Protein AF-0000000084849753 (afdb_homodimer)

Secondary structure (DSSP, 8-state):
--S--HHHHHHHHHHHHHHHHHHHHHHHHHHTTGGG-SSS-SSSTHHHHHHHHHHHHHHHHHHHHHHHHHHHHHHH-EEE-TTS-EEEPPGGGS-HHHHHHHHHHHHHHHHHHHHHHHHHHHHHHHHHHHHT--SS---GGGSHHHHHHHHHHHHHHHHHHHHHHHTTT-HHHHHHHHHHHHHHHHHHHHHHHHHHHHHHHHHHHHHHHTT--HHHHHHHHHHHHHHHHHHHHHHHHHHHHHHHHHHHHSTT--TTT-TTS-S-THHHHHHHHHHHHHHHHHHHHHHHHHHHHHS---HHHHTT-EEEEEPPGGG--------/--S--HHHHHHHHHHHHHHHHHHHHHHHHHHTTGGG-SSS-SS-THHHHHHHHHHHHHHHHHHHHHHHHHHHHHHH-EEE-TTS-EEEPPGGGS-HHHHHHHHHHHHHHHHHHHHHHHHHHHHHHHHHHHHT--SS---GGGSHHHHHHHHHHHHHHHHHHHHHHHTTT-HHHHHHHHHHHHHHHHHHHHHHHHHHHHHHHHHHHHHHHTT--HHHHHHHHHHHHHHHHHHHHHHHHHHHHHHHHHHHHSTT--TTT-TTS-S-THHHHHHHHHHHHHHHHHHHHHHHHHHHHHS---HHHHTT-EEEEEPPGGG--------

Organism: Agaricus bisporus var. burnettii (strain JB137-S8 / ATCC MYA-4627 / FGSC 10392) (NCBI:txid597362)

Radius of gyration: 27.16 Å; Cα contacts (8 Å, |Δi|>4): 779; chains: 2; bounding box: 65×96×76 Å

Sequence (646 aa):
MRNESPSAYLLWAVLSCIFLVFLILHLWAYDRFNCLRWNAGRQPGTFKRVMTYCYLGTVPLLVVFSTATAAIKFSEGFVALPSGSIVPKPLALWGSQNLRLLLPLYFVLSVAWSLELVTHLEELTFWLFLLHQGPKKREWFHSWEFKTWCLGSIIAVLGMPLTTLATRNMLDMCQTYIFLVGSSAGTTTTLCFLYVLFRFPTFVKRVKAGGAEPDVVVRLSTFYQLNQIRVMFRFLFTVPLLIVAIDALQPPFSVVIHPLLPPGDYFARFALDFLLMVGGIGCFVSSAITLLVFFPRSFTHEAGYTARMHVPLNSRKVPSTTSMRNESPSAYLLWAVLSCIFLVFLILHLWAYDRFNCLRWNAGRQPGTFKRVMTYCYLGTVPLLVVFSTATAAIKFSEGFVALPSGSIVPKPLALWGSQNLRLLLPLYFVLSVAWSLELVTHLEELTFWLFLLHQGPKKREWFHSWEFKTWCLGSIIAVLGMPLTTLATRNMLDMCQTYIFLVGSSAGTTTTLCFLYVLFRFPTFVKRVKAGGAEPDVVVRLSTFYQLNQIRVMFRFLFTVPLLIVAIDALQPPFSVVIHPLLPPGDYFARFALDFLLMVGGIGCFVSSAITLLVFFPRSFTHEAGYTARMHVPLNSRKVPSTTS

Structure (mmCIF, N/CA/C/O backbone):
data_AF-0000000084849753-model_v1
#
loop_
_entity.id
_entity.type
_entity.pdbx_description
1 polymer 'Fungal pheromone STE3G-protein-coupled receptor'
#
loop_
_atom_site.group_PDB
_atom_site.id
_atom_site.type_symbol
_atom_site.label_atom_id
_atom_site.label_alt_id
_atom_site.label_comp_id
_atom_site.label_asym_id
_atom_site.label_entity_id
_atom_site.label_seq_id
_atom_site.pdbx_PDB_ins_code
_atom_site.Cartn_x
_atom_site.Cartn_y
_atom_site.Cartn_z
_atom_site.occupancy
_atom_site.B_iso_or_equiv
_atom_site.auth_seq_id
_atom_site.auth_comp_id
_atom_site.auth_asym_id
_atom_site.auth_atom_id
_atom_site.pdbx_PDB_model_num
ATOM 1 N N . MET A 1 1 ? 13.68 -15.898 -11.133 1 53.84 1 MET A N 1
ATOM 2 C CA . MET A 1 1 ? 12.516 -16.109 -11.984 1 53.84 1 MET A CA 1
ATOM 3 C C . MET A 1 1 ? 12.188 -17.594 -12.109 1 53.84 1 MET A C 1
ATOM 5 O O . MET A 1 1 ? 11.148 -17.969 -12.656 1 53.84 1 MET A O 1
ATOM 9 N N . ARG A 1 2 ? 12.977 -18.344 -11.375 1 62.75 2 ARG A N 1
ATOM 10 C CA . ARG A 1 2 ? 12.914 -19.797 -11.539 1 62.75 2 ARG A CA 1
ATOM 11 C C . ARG A 1 2 ? 11.625 -20.359 -10.945 1 62.75 2 ARG A C 1
ATOM 13 O O . ARG A 1 2 ? 10.867 -21.047 -11.633 1 62.75 2 ARG A O 1
ATOM 20 N N . ASN A 1 3 ? 11.391 -20.031 -9.719 1 70.25 3 ASN A N 1
ATOM 21 C CA . ASN A 1 3 ? 10.273 -20.703 -9.062 1 70.25 3 ASN A CA 1
ATOM 22 C C . ASN A 1 3 ? 9.266 -19.703 -8.516 1 70.25 3 ASN A C 1
ATOM 24 O O . ASN A 1 3 ? 8.367 -20.078 -7.762 1 70.25 3 ASN A O 1
ATOM 28 N N . GLU A 1 4 ? 9.5 -18.531 -9.109 1 83.75 4 GLU A N 1
ATOM 29 C CA . GLU A 1 4 ? 8.578 -17.516 -8.625 1 83.75 4 GLU A CA 1
ATOM 30 C C . GLU A 1 4 ? 7.246 -17.578 -9.359 1 83.75 4 GLU A C 1
ATOM 32 O O . GLU A 1 4 ? 7.207 -17.828 -10.57 1 83.75 4 GLU A O 1
ATOM 37 N N . SER A 1 5 ? 6.25 -17.359 -8.617 1 88.25 5 SER A N 1
ATOM 38 C CA . SER A 1 5 ? 4.914 -17.453 -9.195 1 88.25 5 SER A CA 1
ATOM 39 C C . SER A 1 5 ? 4.617 -16.234 -10.062 1 88.25 5 SER A C 1
ATOM 41 O O . SER A 1 5 ? 5.117 -15.133 -9.805 1 88.25 5 SER A O 1
ATOM 43 N N . PRO A 1 6 ? 3.811 -16.422 -11.125 1 91.19 6 PRO A N 1
ATOM 44 C CA . PRO A 1 6 ? 3.377 -15.281 -11.938 1 91.19 6 PRO A CA 1
ATOM 45 C C . PRO A 1 6 ? 2.627 -14.234 -11.125 1 91.19 6 PRO A C 1
ATOM 47 O O . PRO A 1 6 ? 2.762 -13.031 -11.391 1 91.19 6 PRO A O 1
ATOM 50 N N . SER A 1 7 ? 1.964 -14.641 -10.141 1 92.69 7 SER A N 1
ATOM 51 C CA . SER A 1 7 ? 1.146 -13.734 -9.344 1 92.69 7 SER A CA 1
ATOM 52 C C . SER A 1 7 ? 2.014 -12.781 -8.523 1 92.69 7 SER A C 1
ATOM 54 O O . SER A 1 7 ? 1.629 -11.633 -8.289 1 92.69 7 SER A O 1
ATOM 56 N N . ALA A 1 8 ? 3.115 -13.266 -8.109 1 93.12 8 ALA A N 1
ATOM 57 C CA . ALA A 1 8 ? 4.023 -12.391 -7.367 1 93.12 8 ALA A CA 1
ATOM 58 C C . ALA A 1 8 ? 4.5 -11.234 -8.234 1 93.12 8 ALA A C 1
ATOM 60 O O . ALA A 1 8 ? 4.539 -10.086 -7.785 1 93.12 8 ALA A O 1
ATOM 61 N N . TYR A 1 9 ? 4.758 -11.516 -9.438 1 94.69 9 TYR A N 1
ATOM 62 C CA . TYR A 1 9 ? 5.211 -10.461 -10.336 1 94.69 9 TYR A CA 1
ATOM 63 C C . TYR A 1 9 ? 4.047 -9.586 -10.773 1 94.69 9 TYR A C 1
ATOM 65 O O . TYR A 1 9 ? 4.23 -8.398 -11.07 1 94.69 9 TYR A O 1
ATOM 73 N N . LEU A 1 10 ? 2.936 -10.188 -10.836 1 96.06 10 LEU A N 1
ATOM 74 C CA . LEU A 1 10 ? 1.755 -9.375 -11.109 1 96.06 10 LEU A CA 1
ATOM 75 C C . LEU A 1 10 ? 1.567 -8.312 -10.031 1 96.06 10 LEU A C 1
ATOM 77 O O . LEU A 1 10 ? 1.219 -7.172 -10.328 1 96.06 10 LEU A O 1
ATOM 81 N N . LEU A 1 11 ? 1.809 -8.711 -8.82 1 97.31 11 LEU A N 1
ATOM 82 C CA . LEU A 1 11 ? 1.729 -7.73 -7.742 1 97.31 11 LEU A CA 1
ATOM 83 C C . LEU A 1 11 ? 2.711 -6.586 -7.973 1 97.31 11 LEU A C 1
ATOM 85 O O . LEU A 1 11 ? 2.35 -5.414 -7.832 1 97.31 11 LEU A O 1
ATOM 89 N N . TRP A 1 12 ? 3.904 -6.906 -8.312 1 97.56 12 TRP A N 1
ATOM 90 C CA . TRP A 1 12 ? 4.898 -5.875 -8.586 1 97.56 12 TRP A CA 1
ATOM 91 C C . TRP A 1 12 ? 4.441 -4.969 -9.727 1 97.56 12 TRP A C 1
ATOM 93 O O . TRP A 1 12 ? 4.656 -3.754 -9.68 1 97.56 12 TRP A O 1
ATOM 103 N N . ALA A 1 13 ? 3.838 -5.598 -10.688 1 97.75 13 ALA A N 1
ATOM 104 C CA . ALA A 1 13 ? 3.336 -4.828 -11.82 1 97.75 13 ALA A CA 1
ATOM 105 C C . ALA A 1 13 ? 2.236 -3.863 -11.391 1 97.75 13 ALA A C 1
ATOM 107 O O . ALA A 1 13 ? 2.266 -2.682 -11.734 1 97.75 13 ALA A O 1
ATOM 108 N N . VAL A 1 14 ? 1.341 -4.355 -10.602 1 97.38 14 VAL A N 1
ATOM 109 C CA . VAL A 1 14 ? 0.224 -3.537 -10.141 1 97.38 14 VAL A CA 1
ATOM 110 C C . VAL A 1 14 ? 0.744 -2.4 -9.258 1 97.38 14 VAL A C 1
ATOM 112 O O . VAL A 1 14 ? 0.371 -1.24 -9.453 1 97.38 14 VAL A O 1
ATOM 115 N N . LEU A 1 15 ? 1.589 -2.734 -8.383 1 97.81 15 LEU A N 1
ATOM 116 C CA . LEU A 1 15 ? 2.131 -1.738 -7.465 1 97.81 15 LEU A CA 1
ATOM 117 C C . LEU A 1 15 ? 2.936 -0.686 -8.219 1 97.81 15 LEU A C 1
ATOM 119 O O . LEU A 1 15 ? 2.85 0.506 -7.91 1 97.81 15 LEU A O 1
ATOM 123 N N . SER A 1 16 ? 3.695 -1.119 -9.164 1 97.94 16 SER A N 1
ATOM 124 C CA . SER A 1 16 ? 4.5 -0.165 -9.922 1 97.94 16 SER A CA 1
ATOM 125 C C . SER A 1 16 ? 3.617 0.778 -10.734 1 97.94 16 SER A C 1
ATOM 127 O O . SER A 1 16 ? 3.91 1.972 -10.844 1 97.94 16 SER A O 1
ATOM 129 N N . CYS A 1 17 ? 2.564 0.253 -11.242 1 96.81 17 CYS A N 1
ATOM 130 C CA . CYS A 1 17 ? 1.641 1.089 -12 1 96.81 17 CYS A CA 1
ATOM 131 C C . CYS A 1 17 ? 0.947 2.098 -11.094 1 96.81 17 CYS A C 1
ATOM 133 O O . CYS A 1 17 ? 0.846 3.277 -11.43 1 96.81 17 CYS A O 1
ATOM 135 N N . ILE A 1 18 ? 0.527 1.642 -9.992 1 95.81 18 ILE A N 1
ATOM 136 C CA . ILE A 1 18 ? -0.114 2.529 -9.023 1 95.81 18 ILE A CA 1
ATOM 137 C C . ILE A 1 18 ? 0.874 3.604 -8.578 1 95.81 18 ILE A C 1
ATOM 139 O O . ILE A 1 18 ? 0.516 4.781 -8.477 1 95.81 18 ILE A O 1
ATOM 143 N N . PHE A 1 19 ? 2.047 3.234 -8.352 1 96.69 19 PHE A N 1
ATOM 144 C CA . PHE A 1 19 ? 3.061 4.18 -7.891 1 96.69 19 PHE A CA 1
ATOM 145 C C . PHE A 1 19 ? 3.379 5.199 -8.977 1 96.69 19 PHE A C 1
ATOM 147 O O . PHE A 1 19 ? 3.613 6.375 -8.688 1 96.69 19 PHE A O 1
ATOM 154 N N . LEU A 1 20 ? 3.398 4.723 -10.18 1 96.94 20 LEU A N 1
ATOM 155 C CA . LEU A 1 20 ? 3.646 5.656 -11.273 1 96.94 20 LEU A CA 1
ATOM 156 C C . LEU A 1 20 ? 2.555 6.719 -11.344 1 96.94 20 LEU A C 1
ATOM 158 O O . LEU A 1 20 ? 2.846 7.91 -11.484 1 96.94 20 LEU A O 1
ATOM 162 N N . VAL A 1 21 ? 1.36 6.336 -11.203 1 94.5 21 VAL A N 1
ATOM 163 C CA . VAL A 1 21 ? 0.242 7.273 -11.195 1 94.5 21 VAL A CA 1
ATOM 164 C C . VAL A 1 21 ? 0.372 8.219 -10.008 1 94.5 21 VAL A C 1
ATOM 166 O O . VAL A 1 21 ? 0.186 9.43 -10.148 1 94.5 21 VAL A O 1
ATOM 169 N N . PHE A 1 22 ? 0.717 7.703 -8.93 1 93.69 22 PHE A N 1
ATOM 170 C CA . PHE A 1 22 ? 0.908 8.516 -7.73 1 93.69 22 PHE A CA 1
ATOM 171 C C . PHE A 1 22 ? 2.027 9.523 -7.934 1 93.69 22 PHE A C 1
ATOM 173 O O . PHE A 1 22 ? 1.886 10.695 -7.566 1 93.69 22 PHE A O 1
ATOM 180 N N . LEU A 1 23 ? 3.062 9.047 -8.484 1 94.5 23 LEU A N 1
ATOM 181 C CA . LEU A 1 23 ? 4.207 9.922 -8.734 1 94.5 23 LEU A CA 1
ATOM 182 C C . LEU A 1 23 ? 3.814 11.102 -9.617 1 94.5 23 LEU A C 1
ATOM 184 O O . LEU A 1 23 ? 4.102 12.25 -9.281 1 94.5 23 LEU A O 1
ATOM 188 N N . ILE A 1 24 ? 3.105 10.828 -10.609 1 93.25 24 ILE A N 1
ATOM 189 C CA . ILE A 1 24 ? 2.711 11.859 -11.562 1 93.25 24 ILE A CA 1
ATOM 190 C C . ILE A 1 24 ? 1.744 12.836 -10.891 1 93.25 24 ILE A C 1
ATOM 192 O O . ILE A 1 24 ? 1.921 14.055 -10.984 1 93.25 24 ILE A O 1
ATOM 196 N N . LEU A 1 25 ? 0.824 12.344 -10.141 1 90.75 25 LEU A N 1
ATOM 197 C CA . LEU A 1 25 ? -0.172 13.188 -9.492 1 90.75 25 LEU A CA 1
ATOM 198 C C . LEU A 1 25 ? 0.46 14.008 -8.375 1 90.75 25 LEU A C 1
ATOM 200 O O . LEU A 1 25 ? 0.111 15.18 -8.18 1 90.75 25 LEU A O 1
ATOM 204 N N . HIS A 1 26 ? 1.32 13.398 -7.711 1 91.06 26 HIS A N 1
ATOM 205 C CA . HIS A 1 26 ? 1.97 14.086 -6.602 1 91.06 26 HIS A CA 1
ATOM 206 C C . HIS A 1 26 ? 2.859 15.219 -7.102 1 91.06 26 HIS A C 1
ATOM 208 O O . HIS A 1 26 ? 2.861 16.312 -6.527 1 91.06 26 HIS A O 1
ATOM 214 N N . LEU A 1 27 ? 3.541 14.992 -8.133 1 89.5 27 LEU A N 1
ATOM 215 C CA . LEU A 1 27 ? 4.406 16.031 -8.695 1 89.5 27 LEU A CA 1
ATOM 216 C C . LEU A 1 27 ? 3.582 17.156 -9.312 1 89.5 27 LEU A C 1
ATOM 218 O O . LEU A 1 27 ? 3.961 18.328 -9.227 1 89.5 27 LEU A O 1
ATOM 222 N N . TRP A 1 28 ? 2.482 16.734 -9.883 1 88.81 28 TRP A N 1
ATOM 223 C CA . TRP A 1 28 ? 1.58 17.75 -10.43 1 88.81 28 TRP A CA 1
ATOM 224 C C . TRP A 1 28 ? 1.002 18.609 -9.32 1 88.81 28 TRP A C 1
ATOM 226 O O . TRP A 1 28 ? 0.965 19.844 -9.438 1 88.81 28 TRP A O 1
ATOM 236 N N . ALA A 1 29 ? 0.604 18.047 -8.258 1 85.38 29 ALA A N 1
ATOM 237 C CA . ALA A 1 29 ? 0.01 18.766 -7.129 1 85.38 29 ALA A CA 1
ATOM 238 C C . ALA A 1 29 ? 1.054 19.609 -6.402 1 85.38 29 ALA A C 1
ATOM 240 O O . ALA A 1 29 ? 0.733 20.672 -5.852 1 85.38 29 ALA A O 1
ATOM 241 N N . TYR A 1 30 ? 2.238 19.141 -6.414 1 84.75 30 TYR A N 1
ATOM 242 C CA . TYR A 1 30 ? 3.309 19.844 -5.711 1 84.75 30 TYR A CA 1
ATOM 243 C C . TYR A 1 30 ? 3.648 21.156 -6.402 1 84.75 30 TYR A C 1
ATOM 245 O O . TYR A 1 30 ? 3.619 22.219 -5.777 1 84.75 30 TYR A O 1
ATOM 253 N N . ASP A 1 31 ? 4.012 21.219 -7.605 1 83.81 31 ASP A N 1
ATOM 254 C CA . ASP A 1 31 ? 4.379 22.469 -8.281 1 83.81 31 ASP A CA 1
ATOM 255 C C . ASP A 1 31 ? 4.098 22.375 -9.781 1 83.81 31 ASP A C 1
ATOM 257 O O . ASP A 1 31 ? 4.797 23 -10.586 1 83.81 31 ASP A O 1
ATOM 261 N N . ARG A 1 32 ? 3.156 21.469 -10.234 1 85.38 32 ARG A N 1
ATOM 262 C CA . ARG A 1 32 ? 2.773 21.328 -11.641 1 85.38 32 ARG A CA 1
ATOM 263 C C . ARG A 1 32 ? 3.984 21 -12.508 1 85.38 32 ARG A C 1
ATOM 265 O O . ARG A 1 32 ? 4.168 21.609 -13.57 1 85.38 32 ARG A O 1
ATOM 272 N N . PHE A 1 33 ? 4.914 20.297 -12.062 1 84.38 33 PHE A N 1
ATOM 273 C CA . PHE A 1 33 ? 6.074 19.75 -12.75 1 84.38 33 PHE A CA 1
ATOM 274 C C . PHE A 1 33 ? 7.148 20.812 -12.945 1 84.38 33 PHE A C 1
ATOM 276 O O . PHE A 1 33 ? 8.016 20.672 -13.805 1 84.38 33 PHE A O 1
ATOM 283 N N . ASN A 1 34 ? 7.082 21.859 -12.188 1 80.12 34 ASN A N 1
ATOM 284 C CA . ASN A 1 34 ? 8.125 22.891 -12.273 1 80.12 34 ASN A CA 1
ATOM 285 C C . ASN A 1 34 ? 9.461 22.375 -11.742 1 80.12 34 ASN A C 1
ATOM 287 O O . ASN A 1 34 ? 10.516 22.891 -12.094 1 80.12 34 ASN A O 1
ATOM 291 N N . CYS A 1 35 ? 9.391 21.391 -10.992 1 76.12 35 CYS A N 1
ATOM 292 C CA . CYS A 1 35 ? 10.602 20.797 -10.445 1 76.12 35 CYS A CA 1
ATOM 293 C C . CYS A 1 35 ? 11.422 20.125 -11.531 1 76.12 35 CYS A C 1
ATOM 295 O O . CYS A 1 35 ? 12.602 19.828 -11.336 1 76.12 35 CYS A O 1
ATOM 297 N N . LEU A 1 36 ? 10.836 19.984 -12.711 1 79.19 36 LEU A N 1
ATOM 298 C CA . LEU A 1 36 ? 11.531 19.328 -13.82 1 79.19 36 LEU A CA 1
ATOM 299 C C . LEU A 1 36 ? 12.289 20.359 -14.656 1 79.19 36 LEU A C 1
ATOM 301 O O . LEU A 1 36 ? 13.18 20 -15.43 1 79.19 36 LEU A O 1
ATOM 305 N N . ARG A 1 37 ? 11.859 21.625 -14.578 1 76.38 37 ARG A N 1
ATOM 306 C CA . ARG A 1 37 ? 12.445 22.641 -15.445 1 76.38 37 ARG A CA 1
ATOM 307 C C . ARG A 1 37 ? 13.773 23.141 -14.883 1 76.38 37 ARG A C 1
ATOM 309 O O . ARG A 1 37 ? 13.898 23.391 -13.68 1 76.38 37 ARG A O 1
ATOM 316 N N . TRP A 1 38 ? 14.789 23.094 -15.625 1 67.94 38 TRP A N 1
ATOM 317 C CA . TRP A 1 38 ? 16.125 23.547 -15.219 1 67.94 38 TRP A CA 1
ATOM 318 C C . TRP A 1 38 ? 16.156 25.062 -15.039 1 67.94 38 TRP A C 1
ATOM 320 O O . TRP A 1 38 ? 16.844 25.578 -14.164 1 67.94 38 TRP A O 1
ATOM 330 N N . ASN A 1 39 ? 15.594 25.891 -16.094 1 58.59 39 ASN A N 1
ATOM 331 C CA . ASN A 1 39 ? 15.68 27.344 -16.078 1 58.59 39 ASN A CA 1
ATOM 332 C C . ASN A 1 39 ? 14.758 27.969 -15.039 1 58.59 39 ASN A C 1
ATOM 334 O O . ASN A 1 39 ? 14.57 29.172 -15 1 58.59 39 ASN A O 1
ATOM 338 N N . ALA A 1 40 ? 14.047 27.266 -14.578 1 54.28 40 ALA A N 1
ATOM 339 C CA . ALA A 1 40 ? 13.156 28 -13.688 1 54.28 40 ALA A CA 1
ATOM 340 C C . ALA A 1 40 ? 13.93 28.672 -12.547 1 54.28 40 ALA A C 1
ATOM 342 O O . ALA A 1 40 ? 15.07 28.297 -12.273 1 54.28 40 ALA A O 1
ATOM 343 N N . GLY A 1 41 ? 13.648 29.359 -11.43 1 44.91 41 GLY A N 1
ATOM 344 C CA . GLY A 1 41 ? 14.25 30.312 -10.5 1 44.91 41 GLY A CA 1
ATOM 345 C C . GLY A 1 41 ? 15.5 29.781 -9.828 1 44.91 41 GLY A C 1
ATOM 346 O O . GLY A 1 41 ? 15.844 28.609 -9.992 1 44.91 41 GLY A O 1
ATOM 347 N N . ARG A 1 42 ? 16.297 30.828 -9.078 1 43.59 42 ARG A N 1
ATOM 348 C CA . ARG A 1 42 ? 17.516 30.906 -8.273 1 43.59 42 ARG A CA 1
ATOM 349 C C . ARG A 1 42 ? 17.641 29.688 -7.359 1 43.59 42 ARG A C 1
ATOM 351 O O . ARG A 1 42 ? 18.656 29.531 -6.676 1 43.59 42 ARG A O 1
ATOM 358 N N . GLN A 1 43 ? 16.766 29.281 -6.613 1 45.34 43 GLN A N 1
ATOM 359 C CA . GLN A 1 43 ? 16.969 28.531 -5.375 1 45.34 43 GLN A CA 1
ATOM 360 C C . GLN A 1 43 ? 17.594 27.172 -5.648 1 45.34 43 GLN A C 1
ATOM 362 O O . GLN A 1 43 ? 17.484 26.641 -6.754 1 45.34 43 GLN A O 1
ATOM 367 N N . PRO A 1 44 ? 18.453 26.453 -4.68 1 50.88 44 PRO A N 1
ATOM 368 C CA . PRO A 1 44 ? 19.125 25.219 -4.234 1 50.88 44 PRO A CA 1
ATOM 369 C C . PRO A 1 44 ? 18.406 23.953 -4.699 1 50.88 44 PRO A C 1
ATOM 371 O O . PRO A 1 44 ? 18.578 22.891 -4.102 1 50.88 44 PRO A O 1
ATOM 374 N N . GLY A 1 45 ? 17.875 23.797 -5.902 1 60.81 45 GLY A N 1
ATOM 375 C CA . GLY A 1 45 ? 16.859 22.891 -6.418 1 60.81 45 GLY A CA 1
ATOM 376 C C . GLY A 1 45 ? 17.453 21.75 -7.223 1 60.81 45 GLY A C 1
ATOM 377 O O . GLY A 1 45 ? 16.734 21 -7.883 1 60.81 45 GLY A O 1
ATOM 378 N N . THR A 1 46 ? 18.797 21.797 -7.348 1 65.19 46 THR A N 1
ATOM 379 C CA . THR A 1 46 ? 19.422 20.766 -8.156 1 65.19 46 THR A CA 1
ATOM 380 C C . THR A 1 46 ? 19.203 19.391 -7.539 1 65.19 46 THR A C 1
ATOM 382 O O . THR A 1 46 ? 18.938 18.422 -8.25 1 65.19 46 THR A O 1
ATOM 385 N N . PHE A 1 47 ? 19.328 19.375 -6.266 1 72 47 PHE A N 1
ATOM 386 C CA . PHE A 1 47 ? 19.156 18.109 -5.559 1 72 47 PHE A CA 1
ATOM 387 C C . PHE A 1 47 ? 17.766 17.547 -5.785 1 72 47 PHE A C 1
ATOM 389 O O . PHE A 1 47 ? 17.594 16.359 -6.102 1 72 47 PHE A O 1
ATOM 396 N N . LYS A 1 48 ? 16.875 18.359 -5.691 1 77.5 48 LYS A N 1
ATOM 397 C CA . LYS A 1 48 ? 15.492 17.938 -5.895 1 77.5 48 LYS A CA 1
ATOM 398 C C . LYS A 1 48 ? 15.25 17.5 -7.336 1 77.5 48 LYS A C 1
ATOM 400 O O . LYS A 1 48 ? 14.5 16.562 -7.59 1 77.5 48 LYS A O 1
ATOM 405 N N . ARG A 1 49 ? 16 18.094 -8.156 1 81.88 49 ARG A N 1
ATOM 406 C CA . ARG A 1 49 ?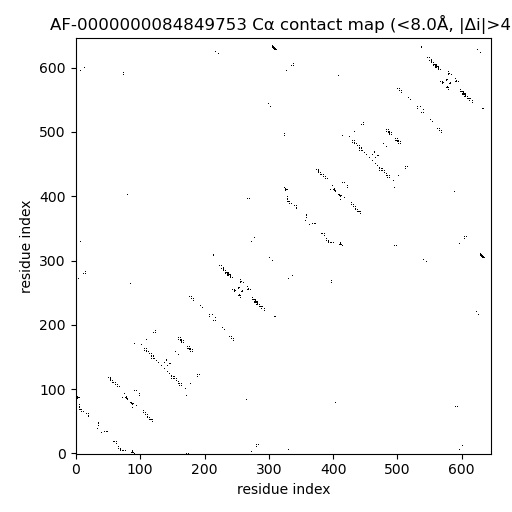 15.852 17.75 -9.57 1 81.88 49 ARG A CA 1
ATOM 407 C C . ARG A 1 49 ? 16.438 16.375 -9.867 1 81.88 49 ARG A C 1
ATOM 409 O O . ARG A 1 49 ? 15.82 15.57 -10.555 1 81.88 49 ARG A O 1
ATOM 416 N N . VAL A 1 50 ? 17.609 16.234 -9.32 1 80.19 50 VAL A N 1
ATOM 417 C CA . VAL A 1 50 ? 18.266 14.945 -9.547 1 80.19 50 VAL A CA 1
ATOM 418 C C . VAL A 1 50 ? 17.391 13.828 -8.977 1 80.19 50 VAL A C 1
ATOM 420 O O . VAL A 1 50 ? 17.219 12.781 -9.609 1 80.19 50 VAL A O 1
ATOM 423 N N . MET A 1 51 ? 16.844 14.062 -7.879 1 84.69 51 MET A N 1
ATOM 424 C CA . MET A 1 51 ? 15.977 13.062 -7.25 1 84.69 51 MET A CA 1
ATOM 425 C C . MET A 1 51 ? 14.727 12.828 -8.086 1 84.69 51 MET A C 1
ATOM 427 O O . MET A 1 51 ? 14.258 11.695 -8.203 1 84.69 51 MET A O 1
ATOM 431 N N . THR A 1 52 ? 14.242 13.867 -8.633 1 87.06 52 THR A N 1
ATOM 432 C CA . THR A 1 52 ? 13.055 13.75 -9.477 1 87.06 52 THR A CA 1
ATOM 433 C C . THR A 1 52 ? 13.352 12.93 -10.727 1 87.06 52 THR A C 1
ATOM 435 O O . THR A 1 52 ? 12.578 12.039 -11.086 1 87.06 52 THR A O 1
ATOM 438 N N . TYR A 1 53 ? 14.469 13.211 -11.266 1 88.31 53 TYR A N 1
ATOM 439 C CA . TYR A 1 53 ? 14.844 12.469 -12.461 1 88.31 53 TYR A CA 1
ATOM 440 C C . TYR A 1 53 ? 15.086 11 -12.141 1 88.31 53 TYR A C 1
ATOM 442 O O . TYR A 1 53 ? 14.758 10.117 -12.938 1 88.31 53 TYR A O 1
ATOM 450 N N . CYS A 1 54 ? 15.617 10.742 -11.031 1 90.19 54 CYS A N 1
ATOM 451 C CA . CYS A 1 54 ? 15.859 9.359 -10.617 1 90.19 54 CYS A CA 1
ATOM 452 C C . CYS A 1 54 ? 14.555 8.586 -10.508 1 90.19 54 CYS A C 1
ATOM 454 O O . CYS A 1 54 ? 14.43 7.484 -11.039 1 90.19 54 CYS A O 1
ATOM 456 N N . TYR A 1 55 ? 13.602 9.219 -9.953 1 90.38 55 TYR A N 1
ATOM 457 C CA . TYR A 1 55 ? 12.344 8.5 -9.766 1 90.38 55 TYR A CA 1
ATOM 458 C C . TYR A 1 55 ? 11.562 8.422 -11.078 1 90.38 55 TYR A C 1
ATOM 460 O O . TYR A 1 55 ? 10.867 7.434 -11.328 1 90.38 55 TYR A O 1
ATOM 468 N N . LEU A 1 56 ? 11.688 9.422 -11.883 1 91.69 56 LEU A N 1
ATOM 469 C CA . LEU A 1 56 ? 11.031 9.383 -13.188 1 91.69 56 LEU A CA 1
ATOM 470 C C . LEU A 1 56 ? 11.695 8.359 -14.102 1 91.69 56 LEU A C 1
ATOM 472 O O . LEU A 1 56 ? 11.102 7.91 -15.078 1 91.69 56 LEU A O 1
ATOM 476 N N . GLY A 1 57 ? 12.922 8.078 -13.797 1 94.12 57 GLY A N 1
ATOM 477 C CA . GLY A 1 57 ? 13.602 7.012 -14.508 1 94.12 57 GLY A CA 1
ATOM 478 C C . GLY A 1 57 ? 13.328 5.637 -13.922 1 94.12 57 GLY A C 1
ATOM 479 O O . GLY A 1 57 ? 13.078 4.68 -14.664 1 94.12 57 GLY A O 1
ATOM 480 N N . THR A 1 58 ? 13.281 5.531 -12.648 1 96.19 58 THR A N 1
ATOM 481 C CA . THR A 1 58 ? 13.172 4.27 -11.922 1 96.19 58 THR A CA 1
ATOM 482 C C . THR A 1 58 ? 11.789 3.658 -12.117 1 96.19 58 THR A C 1
ATOM 484 O O . THR A 1 58 ? 11.664 2.484 -12.469 1 96.19 58 THR A O 1
ATOM 487 N N . VAL A 1 59 ? 10.758 4.43 -11.961 1 96.75 59 VAL A N 1
ATOM 488 C CA . VAL A 1 59 ? 9.406 3.893 -11.836 1 96.75 59 VAL A CA 1
ATOM 489 C C . VAL A 1 59 ? 8.938 3.352 -13.18 1 96.75 59 VAL A C 1
ATOM 491 O O . VAL A 1 59 ? 8.438 2.225 -13.266 1 96.75 59 VAL A O 1
ATOM 494 N N . PRO A 1 60 ? 9.117 4.066 -14.312 1 97.44 60 PRO A N 1
ATOM 495 C CA . PRO A 1 60 ? 8.727 3.486 -15.602 1 97.44 60 PRO A CA 1
ATOM 496 C C . PRO A 1 60 ? 9.5 2.211 -15.93 1 97.44 60 PRO A C 1
ATOM 498 O O . PRO A 1 60 ? 8.938 1.282 -16.516 1 97.44 60 PRO A O 1
ATOM 501 N N . LEU A 1 61 ? 10.727 2.195 -15.531 1 98.38 61 LEU A N 1
ATOM 502 C CA . LEU A 1 61 ? 11.523 0.998 -15.781 1 98.38 61 LEU A CA 1
ATOM 503 C C . LEU A 1 61 ? 11 -0.181 -14.969 1 98.38 61 LEU A C 1
ATOM 505 O O . LEU A 1 61 ? 10.938 -1.308 -15.469 1 98.38 61 LEU A O 1
ATOM 509 N N . LEU A 1 62 ? 10.602 0.089 -13.781 1 97.94 62 LEU A N 1
ATOM 510 C CA . LEU A 1 62 ? 10.031 -0.967 -12.953 1 97.94 62 LEU A CA 1
ATOM 511 C C . LEU A 1 62 ? 8.688 -1.436 -13.516 1 97.94 62 LEU A C 1
ATOM 513 O O . LEU A 1 62 ? 8.359 -2.619 -13.43 1 97.94 62 LEU A O 1
ATOM 517 N N . VAL A 1 63 ? 7.949 -0.51 -14.086 1 98.25 63 VAL A N 1
ATOM 518 C CA . VAL A 1 63 ? 6.684 -0.869 -14.719 1 98.25 63 VAL A CA 1
ATOM 519 C C . VAL A 1 63 ? 6.941 -1.793 -15.906 1 98.25 63 VAL A C 1
ATOM 521 O O . VAL A 1 63 ? 6.293 -2.834 -16.047 1 98.25 63 VAL A O 1
ATOM 524 N N . VAL A 1 64 ? 7.902 -1.469 -16.656 1 97.88 64 VAL A N 1
ATOM 525 C CA . VAL A 1 64 ? 8.227 -2.271 -17.828 1 97.88 64 VAL A CA 1
ATOM 526 C C . VAL A 1 64 ? 8.703 -3.654 -17.391 1 97.88 64 VAL A C 1
ATOM 528 O O . VAL A 1 64 ? 8.227 -4.672 -17.906 1 97.88 64 VAL A O 1
ATOM 531 N N . PHE A 1 65 ? 9.562 -3.695 -16.469 1 97.75 65 PHE A N 1
ATOM 532 C CA . PHE A 1 65 ? 10.117 -4.965 -16.016 1 97.75 65 PHE A CA 1
ATOM 533 C C . PHE A 1 65 ? 9.023 -5.848 -15.422 1 97.75 65 PHE A C 1
ATOM 535 O O . PHE A 1 65 ? 8.883 -7.012 -15.805 1 97.75 65 PHE A O 1
ATOM 542 N N . SER A 1 66 ? 8.266 -5.293 -14.508 1 97.44 66 SER A N 1
ATOM 543 C CA . SER A 1 66 ? 7.301 -6.098 -13.766 1 97.44 66 SER A CA 1
ATOM 544 C C . SER A 1 66 ? 6.141 -6.531 -14.656 1 97.44 66 SER A C 1
ATOM 546 O O . SER A 1 66 ? 5.684 -7.676 -14.57 1 97.44 66 SER A O 1
ATOM 548 N N . THR A 1 67 ? 5.672 -5.66 -15.508 1 96.88 67 THR A N 1
ATOM 549 C CA . THR A 1 67 ? 4.57 -6.008 -16.391 1 96.88 67 THR A CA 1
ATOM 550 C C . THR A 1 67 ? 5.012 -7.043 -17.422 1 96.88 67 THR A C 1
ATOM 552 O O . THR A 1 67 ? 4.297 -8.016 -17.688 1 96.88 67 THR A O 1
ATOM 555 N N . ALA A 1 68 ? 6.172 -6.832 -17.953 1 96.88 68 ALA A N 1
ATOM 556 C CA . ALA A 1 68 ? 6.68 -7.777 -18.938 1 96.88 68 ALA A CA 1
ATOM 557 C C . ALA A 1 68 ? 6.945 -9.141 -18.312 1 96.88 68 ALA A C 1
ATOM 559 O O . ALA A 1 68 ? 6.59 -10.18 -18.891 1 96.88 68 ALA A O 1
ATOM 560 N N . THR A 1 69 ? 7.551 -9.117 -17.188 1 95.25 69 THR A N 1
ATOM 561 C CA . THR A 1 69 ? 7.844 -10.375 -16.516 1 95.25 69 THR A CA 1
ATOM 562 C C . THR A 1 69 ? 6.559 -11.102 -16.125 1 95.25 69 THR A C 1
ATOM 564 O O . THR A 1 69 ? 6.453 -12.32 -16.281 1 95.25 69 THR A O 1
ATOM 567 N N . ALA A 1 70 ? 5.633 -10.359 -15.625 1 94.62 70 ALA A N 1
ATOM 568 C CA . ALA A 1 70 ? 4.344 -10.969 -15.297 1 94.62 70 ALA A CA 1
ATOM 569 C C . ALA A 1 70 ? 3.689 -11.562 -16.547 1 94.62 70 ALA A C 1
ATOM 571 O O . ALA A 1 70 ? 3.189 -12.695 -16.5 1 94.62 70 ALA A O 1
ATOM 572 N N . ALA A 1 71 ? 3.717 -10.844 -17.641 1 93.56 71 ALA A N 1
ATOM 573 C CA . ALA A 1 71 ? 3.117 -11.32 -18.891 1 93.56 71 ALA A CA 1
ATOM 574 C C . ALA A 1 71 ? 3.797 -12.602 -19.359 1 93.56 71 ALA A C 1
ATOM 576 O O . ALA A 1 71 ? 3.125 -13.547 -19.781 1 93.56 71 ALA A O 1
ATOM 577 N N . ILE A 1 72 ? 5.062 -12.633 -19.266 1 93.44 72 ILE A N 1
ATOM 578 C CA . ILE A 1 72 ? 5.824 -13.805 -19.703 1 93.44 72 ILE A CA 1
ATOM 579 C C . ILE A 1 72 ? 5.492 -14.992 -18.812 1 93.44 72 ILE A C 1
ATOM 581 O O . ILE A 1 72 ? 5.215 -16.094 -19.297 1 93.44 72 ILE A O 1
ATOM 585 N N . LYS A 1 73 ? 5.457 -14.789 -17.547 1 92.62 73 LYS A N 1
ATOM 586 C CA . LYS A 1 73 ? 5.23 -15.891 -16.625 1 92.62 73 LYS A CA 1
ATOM 587 C C . LYS A 1 73 ? 3.809 -16.438 -16.734 1 92.62 73 LYS A C 1
ATOM 589 O O . LYS A 1 73 ? 3.582 -17.641 -16.609 1 92.62 73 LYS A O 1
ATOM 594 N N . PHE A 1 74 ? 2.893 -15.555 -16.969 1 90.44 74 PHE A N 1
ATOM 595 C CA . PHE A 1 74 ? 1.525 -16.016 -17.172 1 90.44 74 PHE A CA 1
ATOM 596 C C . PHE A 1 74 ? 1.398 -16.781 -18.484 1 90.44 74 PHE A C 1
ATOM 598 O O . PHE A 1 74 ? 0.644 -17.75 -18.578 1 90.44 74 PHE A O 1
ATOM 605 N N . SER A 1 75 ? 2.111 -16.359 -19.516 1 89.62 75 SER A N 1
ATOM 606 C CA . SER A 1 75 ? 2.059 -17.016 -20.812 1 89.62 75 SER A CA 1
ATOM 607 C C . SER A 1 75 ? 2.719 -18.391 -20.766 1 89.62 75 SER A C 1
ATOM 609 O O . SER A 1 75 ? 2.26 -19.328 -21.406 1 89.62 75 SER A O 1
ATOM 611 N N . GLU A 1 76 ? 3.76 -18.516 -20 1 88.5 76 GLU A N 1
ATOM 612 C CA . GLU A 1 76 ? 4.453 -19.797 -19.875 1 88.5 76 GLU A CA 1
ATOM 613 C C . GLU A 1 76 ? 3.695 -20.75 -18.953 1 88.5 76 GLU A C 1
ATOM 615 O O . GLU A 1 76 ? 3.67 -21.969 -19.188 1 88.5 76 GLU A O 1
ATOM 620 N N . GLY A 1 77 ? 3.145 -20.203 -17.922 1 85 77 GLY A N 1
ATOM 621 C CA . GLY A 1 77 ? 2.271 -21 -17.062 1 85 77 GLY A CA 1
ATOM 622 C C . GLY A 1 77 ? 3.027 -21.938 -16.156 1 85 77 GLY A C 1
ATOM 623 O O . GLY A 1 77 ? 4.09 -21.594 -15.633 1 85 77 GLY A O 1
ATOM 624 N N . PHE A 1 78 ? 2.404 -23.109 -15.828 1 84.38 78 PHE A N 1
ATOM 625 C CA . PHE A 1 78 ? 2.93 -24.109 -14.891 1 84.38 78 PHE A CA 1
ATOM 626 C C . PHE A 1 78 ? 3.186 -25.438 -15.594 1 84.38 78 PHE A C 1
ATOM 628 O O . PHE A 1 78 ? 2.648 -25.688 -16.672 1 84.38 78 PHE A O 1
ATOM 635 N N . VAL A 1 79 ? 4.051 -26.141 -15.008 1 83.69 79 VAL A N 1
ATOM 636 C CA . VAL A 1 79 ? 4.328 -27.469 -15.531 1 83.69 79 VAL A CA 1
ATOM 637 C C . VAL A 1 79 ? 4.344 -28.484 -14.391 1 83.69 79 VAL A C 1
ATOM 639 O O . VAL A 1 79 ? 4.734 -28.156 -13.266 1 83.69 79 VAL A O 1
ATOM 642 N N . ALA A 1 80 ? 3.85 -29.656 -14.703 1 82.81 80 ALA A N 1
ATOM 643 C CA . ALA A 1 80 ? 3.906 -30.75 -13.742 1 82.81 80 ALA A CA 1
ATOM 644 C C . ALA A 1 80 ? 5.25 -31.469 -13.805 1 82.81 80 ALA A C 1
ATOM 646 O O . ALA A 1 80 ? 5.684 -31.906 -14.875 1 82.81 80 ALA A O 1
ATOM 647 N N . LEU A 1 81 ? 5.879 -31.594 -12.68 1 76.62 81 LEU A N 1
ATOM 648 C CA . LEU A 1 81 ? 7.148 -32.312 -12.609 1 76.62 81 LEU A CA 1
ATOM 649 C C . LEU A 1 81 ? 6.922 -33.812 -12.5 1 76.62 81 LEU A C 1
ATOM 651 O O . LEU A 1 81 ? 5.828 -34.25 -12.133 1 76.62 81 LEU A O 1
ATOM 655 N N . PRO A 1 82 ? 7.949 -34.531 -12.789 1 76.81 82 PRO A N 1
ATOM 656 C CA . PRO A 1 82 ? 7.812 -35.969 -12.664 1 76.81 82 PRO A CA 1
ATOM 657 C C . PRO A 1 82 ? 7.48 -36.406 -11.242 1 76.81 82 PRO A C 1
ATOM 659 O O . PRO A 1 82 ? 6.852 -37.469 -11.047 1 76.81 82 PRO A O 1
ATOM 662 N N . SER A 1 83 ? 7.871 -35.594 -10.281 1 70.94 83 SER A N 1
ATOM 663 C CA . SER A 1 83 ? 7.586 -35.875 -8.875 1 70.94 83 SER A CA 1
ATOM 664 C C . SER A 1 83 ? 6.113 -35.656 -8.555 1 70.94 83 SER A C 1
ATOM 666 O O . SER A 1 83 ? 5.633 -36.062 -7.496 1 70.94 83 SER A O 1
ATOM 668 N N . GLY A 1 84 ? 5.34 -35.094 -9.586 1 72.62 84 GLY A N 1
ATOM 669 C CA . GLY A 1 84 ? 3.926 -34.844 -9.367 1 72.62 84 GLY A CA 1
ATOM 670 C C . GLY A 1 84 ? 3.641 -33.438 -8.906 1 72.62 84 GLY A C 1
ATOM 671 O O . GLY A 1 84 ? 2.49 -32.969 -8.922 1 72.62 84 GLY A O 1
ATOM 672 N N . SER A 1 85 ? 4.766 -32.812 -8.578 1 75.31 85 SER A N 1
ATOM 673 C CA . SER A 1 85 ? 4.578 -31.438 -8.094 1 75.31 85 SER A CA 1
ATOM 674 C C . SER A 1 85 ? 4.43 -30.453 -9.242 1 75.31 85 SER A C 1
ATOM 676 O O . SER A 1 85 ? 5.062 -30.609 -10.289 1 75.31 85 SER A O 1
ATOM 678 N N . ILE A 1 86 ? 3.512 -29.562 -9.078 1 81.06 86 ILE A N 1
ATOM 679 C CA . ILE A 1 86 ? 3.275 -28.562 -10.109 1 81.06 86 ILE A CA 1
ATOM 680 C C . ILE A 1 86 ? 3.984 -27.25 -9.734 1 81.06 86 ILE A C 1
ATOM 682 O O . ILE A 1 86 ? 3.779 -26.719 -8.641 1 81.06 86 ILE A O 1
ATOM 686 N N . VAL A 1 87 ? 4.859 -26.859 -10.578 1 79.19 87 VAL A N 1
ATOM 687 C CA . VAL A 1 87 ? 5.652 -25.656 -10.344 1 79.19 87 VAL A CA 1
ATOM 688 C C . VAL A 1 87 ? 5.578 -24.75 -11.562 1 79.19 87 VAL A C 1
ATOM 690 O O . VAL A 1 87 ? 5.207 -25.188 -12.656 1 79.19 87 VAL A O 1
ATOM 693 N N . PRO A 1 88 ? 5.859 -23.469 -11.297 1 83.75 88 PRO A N 1
ATOM 694 C CA . PRO A 1 88 ? 5.984 -22.625 -12.484 1 83.75 88 PRO A CA 1
ATOM 695 C C . PRO A 1 88 ? 7.016 -23.156 -13.477 1 83.75 88 PRO A C 1
ATOM 697 O O . PRO A 1 88 ? 8.055 -23.672 -13.07 1 83.75 88 PRO A O 1
ATOM 700 N N . LYS A 1 89 ? 6.691 -23.047 -14.75 1 86.38 89 LYS A N 1
ATOM 701 C CA . LYS A 1 89 ? 7.551 -23.609 -15.789 1 86.38 89 LYS A CA 1
ATOM 702 C C . LYS A 1 89 ? 8.984 -23.094 -15.648 1 86.38 89 LYS A C 1
ATOM 704 O O . LYS A 1 89 ? 9.211 -21.875 -15.617 1 86.38 89 LYS A O 1
ATOM 709 N N . PRO A 1 90 ? 9.836 -24.031 -15.5 1 84.06 90 PRO A N 1
ATOM 710 C CA . PRO A 1 90 ? 11.234 -23.609 -15.383 1 84.06 90 PRO A CA 1
ATOM 711 C C . PRO A 1 90 ? 11.766 -22.953 -16.656 1 84.06 90 PRO A C 1
ATOM 713 O O . PRO A 1 90 ? 11.227 -23.188 -17.75 1 84.06 90 PRO A O 1
ATOM 716 N N . LEU A 1 91 ? 12.828 -22.203 -16.516 1 87.44 91 LEU A N 1
ATOM 717 C CA . LEU A 1 91 ? 13.383 -21.391 -17.594 1 87.44 91 LEU A CA 1
ATOM 718 C C . LEU A 1 91 ? 13.82 -22.266 -18.766 1 87.44 91 LEU A C 1
ATOM 720 O O . LEU A 1 91 ? 13.695 -21.875 -19.922 1 87.44 91 LEU A O 1
ATOM 724 N N . ALA A 1 92 ? 14.242 -23.438 -18.422 1 84.31 92 ALA A N 1
ATOM 725 C CA . ALA A 1 92 ? 14.75 -24.359 -19.438 1 84.31 92 ALA A CA 1
ATOM 726 C C . ALA A 1 92 ? 13.648 -24.781 -20.406 1 84.31 92 ALA A C 1
ATOM 728 O O . ALA A 1 92 ? 13.922 -25.172 -21.531 1 84.31 92 ALA A O 1
ATOM 729 N N . LEU A 1 93 ? 12.438 -24.625 -19.984 1 87.5 93 LEU A N 1
ATOM 730 C CA . LEU A 1 93 ? 11.312 -25.094 -20.797 1 87.5 93 LEU A CA 1
ATOM 731 C C . LEU A 1 93 ? 10.578 -23.922 -21.438 1 87.5 93 LEU A C 1
ATOM 733 O O . LEU A 1 93 ? 9.562 -24.109 -22.109 1 87.5 93 LEU A O 1
ATOM 737 N N . TRP A 1 94 ? 11.109 -22.75 -21.328 1 90.25 94 TRP A N 1
ATOM 738 C CA . TRP A 1 94 ? 10.445 -21.578 -21.875 1 90.25 94 TRP A CA 1
ATOM 739 C C . TRP A 1 94 ? 10.586 -21.531 -23.391 1 90.25 94 TRP A C 1
ATOM 741 O O . TRP A 1 94 ? 11.523 -22.094 -23.953 1 90.25 94 TRP A O 1
ATOM 751 N N . GLY A 1 95 ? 9.609 -20.891 -23.984 1 90.94 95 GLY A N 1
ATOM 752 C CA . GLY A 1 95 ? 9.711 -20.625 -25.406 1 90.94 95 GLY A CA 1
ATOM 753 C C . GLY A 1 95 ? 10.875 -19.719 -25.766 1 90.94 95 GLY A C 1
ATOM 754 O O . GLY A 1 95 ? 11.266 -18.859 -24.953 1 90.94 95 GLY A O 1
ATOM 755 N N . SER A 1 96 ? 11.352 -19.828 -26.969 1 92.06 96 SER A N 1
ATOM 756 C CA . SER A 1 96 ? 12.523 -19.062 -27.422 1 92.06 96 SER A CA 1
ATOM 757 C C . SER A 1 96 ? 12.242 -17.562 -27.422 1 92.06 96 SER A C 1
ATOM 759 O O . SER A 1 96 ? 13.125 -16.766 -27.078 1 92.06 96 SER A O 1
ATOM 761 N N . GLN A 1 97 ? 11.086 -17.125 -27.719 1 92.62 97 GLN A N 1
ATOM 762 C CA . GLN A 1 97 ? 10.742 -15.711 -27.766 1 92.62 97 GLN A CA 1
ATOM 763 C C . GLN A 1 97 ? 10.805 -15.078 -26.375 1 92.62 97 GLN A C 1
ATOM 765 O O . GLN A 1 97 ? 11.359 -13.992 -26.203 1 92.62 97 GLN A O 1
ATOM 770 N N . ASN A 1 98 ? 10.258 -15.773 -25.484 1 92.88 98 ASN A N 1
ATOM 771 C CA . ASN A 1 98 ? 10.266 -15.266 -24.125 1 92.88 98 ASN A CA 1
ATOM 772 C C . ASN A 1 98 ? 11.664 -15.281 -23.516 1 92.88 98 ASN A C 1
ATOM 774 O O . ASN A 1 98 ? 12.031 -14.383 -22.766 1 92.88 98 ASN A O 1
ATOM 778 N N . LEU A 1 99 ? 12.461 -16.25 -23.906 1 92.69 99 LEU A N 1
ATOM 779 C CA . LEU A 1 99 ? 13.828 -16.344 -23.391 1 92.69 99 LEU A CA 1
ATOM 780 C C . LEU A 1 99 ? 14.672 -15.172 -23.891 1 92.69 99 LEU A C 1
ATOM 782 O O . LEU A 1 99 ? 15.516 -14.656 -23.156 1 92.69 99 LEU A O 1
ATOM 786 N N . ARG A 1 100 ? 14.406 -14.742 -25.031 1 93.62 100 ARG A N 1
ATOM 787 C CA . ARG A 1 100 ? 15.172 -13.648 -25.625 1 93.62 100 ARG A CA 1
ATOM 788 C C . ARG A 1 100 ? 14.867 -12.328 -24.922 1 93.62 100 ARG A C 1
ATOM 790 O O . ARG A 1 100 ? 15.695 -11.414 -24.922 1 93.62 100 ARG A O 1
ATOM 797 N N . LEU A 1 101 ? 13.773 -12.195 -24.297 1 95.19 101 LEU A N 1
ATOM 798 C CA . LEU A 1 101 ? 13.352 -10.961 -23.656 1 95.19 101 LEU A CA 1
ATOM 799 C C . LEU A 1 101 ? 13.906 -10.867 -22.234 1 95.19 101 LEU A C 1
ATOM 801 O O . LEU A 1 101 ? 13.883 -9.797 -21.625 1 95.19 101 LEU A O 1
ATOM 805 N N . LEU A 1 102 ? 14.469 -11.953 -21.766 1 94.5 102 LEU A N 1
ATOM 806 C CA . LEU A 1 102 ? 14.844 -12.016 -20.359 1 94.5 102 LEU A CA 1
ATOM 807 C C . LEU A 1 102 ? 16.062 -11.141 -20.078 1 94.5 102 LEU A C 1
ATOM 809 O O . LEU A 1 102 ? 16.062 -10.359 -19.125 1 94.5 102 LEU A O 1
ATOM 813 N N . LEU A 1 103 ? 17.031 -11.289 -20.906 1 95.75 103 LEU A N 1
ATOM 814 C CA . LEU A 1 103 ? 18.266 -10.547 -20.641 1 95.75 103 LEU A CA 1
ATOM 815 C C . LEU A 1 103 ? 18.016 -9.047 -20.688 1 95.75 103 LEU A C 1
ATOM 817 O O . LEU A 1 103 ? 18.422 -8.312 -19.781 1 95.75 103 LEU A O 1
ATOM 821 N N . PRO A 1 104 ? 17.375 -8.523 -21.719 1 97.12 104 PRO A N 1
ATOM 822 C CA . PRO A 1 104 ? 17.031 -7.094 -21.703 1 97.12 104 PRO A CA 1
ATOM 823 C C . PRO A 1 104 ? 16.234 -6.688 -20.469 1 97.12 104 PRO A C 1
ATOM 825 O O . PRO A 1 104 ? 16.453 -5.602 -19.922 1 97.12 104 PRO A O 1
ATOM 828 N N . LEU A 1 105 ? 15.375 -7.484 -20.047 1 97.44 105 LEU A N 1
ATOM 829 C CA . LEU A 1 105 ? 14.57 -7.172 -18.875 1 97.44 105 LEU A CA 1
ATOM 830 C C . LEU A 1 105 ? 15.438 -7.113 -17.625 1 97.44 105 LEU A C 1
ATOM 832 O O . LEU A 1 105 ? 15.203 -6.289 -16.734 1 97.44 105 LEU A O 1
ATOM 836 N N . TYR A 1 106 ? 16.422 -7.973 -17.562 1 97.56 106 TYR A N 1
ATOM 837 C CA . TYR A 1 106 ? 17.328 -7.945 -16.422 1 97.56 106 TYR A CA 1
ATOM 838 C C . TYR A 1 106 ? 18.156 -6.668 -16.406 1 97.56 106 TYR A C 1
ATOM 840 O O . TYR A 1 106 ? 18.453 -6.121 -15.344 1 97.56 106 TYR A O 1
ATOM 848 N N . PHE A 1 107 ? 18.484 -6.215 -17.578 1 98.25 107 PHE A N 1
ATOM 849 C CA . PHE A 1 107 ? 19.156 -4.926 -17.656 1 98.25 107 PHE A CA 1
ATOM 850 C C . PHE A 1 107 ? 18.25 -3.801 -17.188 1 98.25 107 PHE A C 1
ATOM 852 O O . PHE A 1 107 ? 18.672 -2.898 -16.469 1 98.25 107 PHE A O 1
ATOM 859 N N . VAL A 1 108 ? 17.031 -3.863 -17.578 1 98.25 108 VAL A N 1
ATOM 860 C CA . VAL A 1 108 ? 16.047 -2.867 -17.172 1 98.25 108 VAL A CA 1
ATOM 861 C C . VAL A 1 108 ? 15.922 -2.861 -15.648 1 98.25 108 VAL A C 1
ATOM 863 O O . VAL A 1 108 ? 15.945 -1.798 -15.023 1 98.25 108 VAL A O 1
ATOM 866 N N . LEU A 1 109 ? 15.836 -4.008 -15.086 1 97.88 109 LEU A N 1
ATOM 867 C CA . LEU A 1 109 ? 15.727 -4.137 -13.633 1 97.88 109 LEU A CA 1
ATOM 868 C C . LEU A 1 109 ? 16.969 -3.582 -12.945 1 97.88 109 LEU A C 1
ATOM 870 O O . LEU A 1 109 ? 16.859 -2.863 -11.945 1 97.88 109 LEU A O 1
ATOM 874 N N . SER A 1 110 ? 18.125 -3.945 -13.469 1 98.31 110 SER A N 1
ATOM 875 C CA . SER A 1 110 ? 19.359 -3.523 -12.844 1 98.31 110 SER A CA 1
ATOM 876 C C . SER A 1 110 ? 19.531 -2.01 -12.906 1 98.31 110 SER A C 1
ATOM 878 O O . SER A 1 110 ? 19.984 -1.389 -11.938 1 98.31 110 SER A O 1
ATOM 880 N N . VAL A 1 111 ? 19.141 -1.419 -13.969 1 98.12 111 VAL A N 1
ATOM 881 C CA . VAL A 1 111 ? 19.234 0.032 -14.094 1 98.12 111 VAL A CA 1
ATOM 882 C C . VAL A 1 111 ? 18.234 0.696 -13.141 1 98.12 111 VAL A C 1
ATOM 884 O O . VAL A 1 111 ? 18.578 1.652 -12.445 1 98.12 111 VAL A O 1
ATOM 887 N N . ALA A 1 112 ? 17.031 0.211 -13.125 1 97.94 112 ALA A N 1
ATOM 888 C CA . ALA A 1 112 ? 16.031 0.753 -12.219 1 97.94 112 ALA A CA 1
ATOM 889 C C . ALA A 1 112 ? 16.5 0.679 -10.773 1 97.94 112 ALA A C 1
ATOM 891 O O . ALA A 1 112 ? 16.375 1.653 -10.023 1 97.94 112 ALA A O 1
ATOM 892 N N . TRP A 1 113 ? 17 -0.45 -10.414 1 97.88 113 TRP A N 1
ATOM 893 C CA . TRP A 1 113 ? 17.438 -0.658 -9.031 1 97.88 113 TRP A CA 1
ATOM 894 C C . TRP A 1 113 ? 18.625 0.232 -8.695 1 97.88 113 TRP A C 1
ATOM 896 O O . TRP A 1 113 ? 18.766 0.696 -7.562 1 97.88 113 TRP A O 1
ATOM 906 N N . SER A 1 114 ? 19.531 0.469 -9.68 1 97.94 114 SER A N 1
ATOM 907 C CA . SER A 1 114 ? 20.656 1.359 -9.453 1 97.94 114 SER A CA 1
ATOM 908 C C . SER A 1 114 ? 20.203 2.77 -9.109 1 97.94 114 SER A C 1
ATOM 910 O O . SER A 1 114 ? 20.75 3.402 -8.203 1 97.94 114 SER A O 1
ATOM 912 N N . LEU A 1 115 ? 19.203 3.225 -9.781 1 97.06 115 LEU A N 1
ATOM 913 C CA . LEU A 1 115 ? 18.688 4.559 -9.508 1 97.06 115 LEU A CA 1
ATOM 914 C C . LEU A 1 115 ? 18.031 4.613 -8.133 1 97.06 115 LEU A C 1
ATOM 916 O O . LEU A 1 115 ? 18.125 5.629 -7.441 1 97.06 115 LEU A O 1
ATOM 920 N N . GLU A 1 116 ? 17.406 3.57 -7.762 1 96.06 116 GLU A N 1
ATOM 921 C CA . GLU A 1 116 ? 16.844 3.494 -6.422 1 96.06 116 GLU A CA 1
ATOM 922 C C . GLU A 1 116 ? 17.922 3.57 -5.355 1 96.06 116 GLU A C 1
ATOM 924 O O . GLU A 1 116 ? 17.75 4.238 -4.332 1 96.06 116 GLU A O 1
ATOM 929 N N . LEU A 1 117 ? 19 2.918 -5.598 1 97.06 117 LEU A N 1
ATOM 930 C CA . LEU A 1 117 ? 20.109 2.934 -4.656 1 97.06 117 LEU A CA 1
ATOM 931 C C . LEU A 1 117 ? 20.703 4.336 -4.543 1 97.06 117 LEU A C 1
ATOM 933 O O . LEU A 1 117 ? 21.109 4.758 -3.455 1 97.06 117 LEU A O 1
ATOM 937 N N . VAL A 1 118 ? 20.734 5 -5.637 1 96.19 118 VAL A N 1
ATOM 938 C CA . VAL A 1 118 ? 21.219 6.379 -5.645 1 96.19 118 VAL A CA 1
ATOM 939 C C . VAL A 1 118 ? 20.344 7.238 -4.727 1 96.19 118 VAL A C 1
ATOM 941 O O . VAL A 1 118 ? 20.859 8.008 -3.918 1 96.19 118 VAL A O 1
ATOM 944 N N . THR A 1 119 ? 19.094 7.016 -4.816 1 94.31 119 THR A N 1
ATOM 945 C CA . THR A 1 119 ? 18.156 7.793 -4.012 1 94.31 119 THR A CA 1
ATOM 946 C C . THR A 1 119 ? 18.281 7.441 -2.535 1 94.31 119 THR A C 1
ATOM 948 O O . THR A 1 119 ? 18.297 8.328 -1.678 1 94.31 119 THR A O 1
ATOM 951 N N . HIS A 1 120 ? 18.375 6.195 -2.297 1 95.19 120 HIS A N 1
ATOM 952 C CA . HIS A 1 120 ? 18.531 5.758 -0.912 1 95.19 120 HIS A CA 1
ATOM 953 C C . HIS A 1 120 ? 19.797 6.316 -0.291 1 95.19 120 HIS A C 1
ATOM 955 O O . HIS A 1 120 ? 19.797 6.77 0.857 1 95.19 120 HIS A O 1
ATOM 961 N N . LEU A 1 121 ? 20.844 6.309 -1.035 1 96.06 121 LEU A N 1
ATOM 962 C CA . LEU A 1 121 ? 22.125 6.805 -0.543 1 96.06 121 LEU A CA 1
ATOM 963 C C . LEU A 1 121 ? 22.078 8.32 -0.355 1 96.06 121 LEU A C 1
ATOM 965 O O . LEU A 1 121 ? 22.672 8.844 0.594 1 96.06 121 LEU A O 1
ATOM 969 N N . GLU A 1 122 ? 21.469 8.969 -1.232 1 94.44 122 GLU A N 1
ATOM 970 C CA . GLU A 1 122 ? 21.328 10.414 -1.103 1 94.44 122 GLU A CA 1
ATOM 971 C C . GLU A 1 122 ? 20.594 10.789 0.18 1 94.44 122 GLU A C 1
ATOM 973 O O . GLU A 1 122 ? 21 11.703 0.896 1 94.44 122 GLU A O 1
ATOM 978 N N . GLU A 1 123 ? 19.547 10.102 0.387 1 93.19 123 GLU A N 1
ATOM 979 C CA . GLU A 1 123 ? 18.781 10.352 1.604 1 93.19 123 GLU A CA 1
ATOM 980 C C . GLU A 1 123 ? 19.641 10.148 2.848 1 93.19 123 GLU A C 1
ATOM 982 O O . GLU A 1 123 ? 19.609 10.961 3.777 1 93.19 123 GLU A O 1
ATOM 987 N N . LEU A 1 124 ? 20.344 9.125 2.814 1 95.88 124 LEU A N 1
ATOM 988 C CA . LEU A 1 124 ? 21.203 8.812 3.953 1 95.88 124 LEU A CA 1
ATOM 989 C C . LEU A 1 124 ? 22.25 9.891 4.152 1 95.88 124 LEU A C 1
ATOM 991 O O . LEU A 1 124 ? 22.391 10.438 5.25 1 95.88 124 LEU A O 1
ATOM 995 N N . THR A 1 125 ? 22.984 10.219 3.146 1 95.56 125 THR A N 1
ATOM 996 C CA . THR A 1 125 ? 24.094 11.148 3.268 1 95.56 125 THR A CA 1
ATOM 997 C C . THR A 1 125 ? 23.594 12.562 3.551 1 95.56 125 THR A C 1
ATOM 999 O O . THR A 1 125 ? 24.25 13.328 4.254 1 95.56 125 THR A O 1
ATOM 1002 N N . PHE A 1 126 ? 22.484 12.875 3.018 1 92.06 126 PHE A N 1
ATOM 1003 C CA . PHE A 1 126 ? 21.922 14.195 3.279 1 92.06 126 PHE A CA 1
ATOM 1004 C C . PHE A 1 126 ? 21.547 14.344 4.746 1 92.06 126 PHE A C 1
ATOM 1006 O O . PHE A 1 126 ? 21.844 15.359 5.375 1 92.06 126 PHE A O 1
ATOM 1013 N N . TRP A 1 127 ? 20.859 13.375 5.25 1 93 127 TRP A N 1
ATOM 1014 C CA . TRP A 1 127 ? 20.5 13.445 6.66 1 93 127 TRP A CA 1
ATOM 1015 C C . TRP A 1 127 ? 21.734 13.438 7.547 1 93 127 TRP A C 1
ATOM 1017 O O . TRP A 1 127 ? 21.781 14.125 8.57 1 93 127 TRP A O 1
ATOM 1027 N N . LEU A 1 128 ? 22.703 12.695 7.152 1 94.75 128 LEU A N 1
ATOM 1028 C CA . LEU A 1 128 ? 23.953 12.695 7.898 1 94.75 128 LEU A CA 1
ATOM 1029 C C . LEU A 1 128 ? 24.609 14.07 7.875 1 94.75 128 LEU A C 1
ATOM 1031 O O . LEU A 1 128 ? 25.125 14.531 8.891 1 94.75 128 LEU A O 1
ATOM 1035 N N . PHE A 1 129 ? 24.578 14.695 6.781 1 93.56 129 PHE A N 1
ATOM 1036 C CA . PHE A 1 129 ? 25.109 16.047 6.621 1 93.56 129 PHE A CA 1
ATOM 1037 C C . PHE A 1 129 ? 24.406 17.016 7.562 1 93.56 129 PHE A C 1
ATOM 1039 O O . PHE A 1 129 ? 25.047 17.812 8.242 1 93.56 129 PHE A O 1
ATOM 1046 N N . LEU A 1 130 ? 23.109 16.891 7.637 1 89.38 130 LEU A N 1
ATOM 1047 C CA . LEU A 1 130 ? 22.312 17.781 8.484 1 89.38 130 LEU A CA 1
ATOM 1048 C C . LEU A 1 130 ? 22.609 17.516 9.961 1 89.38 130 LEU A C 1
ATOM 1050 O O . LEU A 1 130 ? 22.672 18.438 10.766 1 89.38 130 LEU A O 1
ATOM 1054 N N . LEU A 1 131 ? 22.797 16.312 10.281 1 91 131 LEU A N 1
ATOM 1055 C CA . LEU A 1 131 ? 23.047 15.93 11.664 1 91 131 LEU A CA 1
ATOM 1056 C C . LEU A 1 131 ? 24.422 16.422 12.125 1 91 131 LEU A C 1
ATOM 1058 O O . LEU A 1 131 ? 24.609 16.75 13.297 1 91 131 LEU A O 1
ATOM 1062 N N . HIS A 1 132 ? 25.25 16.469 11.211 1 89.25 132 HIS A N 1
ATOM 1063 C CA . HIS A 1 132 ? 26.625 16.828 11.555 1 89.25 132 HIS A CA 1
ATOM 1064 C C . HIS A 1 132 ? 26.859 18.328 11.344 1 89.25 132 HIS A C 1
ATOM 1066 O O . HIS A 1 132 ? 27.984 18.812 11.477 1 89.25 132 HIS A O 1
ATOM 1072 N N . GLN A 1 133 ? 25.766 18.969 11.086 1 84 133 GLN A N 1
ATOM 1073 C CA . GLN A 1 133 ? 25.922 20.406 10.906 1 84 133 GLN A CA 1
ATOM 1074 C C . GLN A 1 133 ? 26.234 21.094 12.227 1 84 133 GLN A C 1
ATOM 1076 O O . GLN A 1 133 ? 25.531 20.891 13.227 1 84 133 GLN A O 1
ATOM 1081 N N . GLY A 1 134 ? 27.406 21.5 12.461 1 70.88 134 GLY A N 1
ATOM 1082 C CA . GLY A 1 134 ? 27.828 22.25 13.641 1 70.88 134 GLY A CA 1
ATOM 1083 C C . GLY A 1 134 ? 27.547 23.734 13.547 1 70.88 134 GLY A C 1
ATOM 1084 O O . GLY A 1 134 ? 26.75 24.172 12.711 1 70.88 134 GLY A O 1
ATOM 1085 N N . PRO A 1 135 ? 28.062 24.406 14.461 1 71.5 135 PRO A N 1
ATOM 1086 C CA . PRO A 1 135 ? 27.891 25.859 14.484 1 71.5 135 PRO A CA 1
ATOM 1087 C C . PRO A 1 135 ? 28.406 26.547 13.219 1 71.5 135 PRO A C 1
ATOM 1089 O O . PRO A 1 135 ? 27.891 27.594 12.812 1 71.5 135 PRO A O 1
ATOM 1092 N N . LYS A 1 136 ? 29.375 25.953 12.609 1 73.25 136 LYS A N 1
ATOM 1093 C CA . LYS A 1 136 ? 29.859 26.484 11.344 1 73.25 136 LYS A CA 1
ATOM 1094 C C . LYS A 1 136 ? 29.062 25.938 10.172 1 73.25 136 LYS A C 1
ATOM 1096 O O . LYS A 1 136 ? 28.859 24.719 10.078 1 73.25 136 LYS A O 1
ATOM 1101 N N . LYS A 1 137 ? 28.469 26.781 9.453 1 78.25 137 LYS A N 1
ATOM 1102 C CA . LYS A 1 137 ? 27.656 26.375 8.305 1 78.25 137 LYS A CA 1
ATOM 1103 C C . LYS A 1 137 ? 28.516 25.656 7.266 1 78.25 137 LYS A C 1
ATOM 1105 O O . LYS A 1 137 ? 29.469 26.219 6.738 1 78.25 137 LYS A O 1
ATOM 1110 N N . ARG A 1 138 ? 28.359 24.375 7.094 1 85.56 138 ARG A N 1
ATOM 1111 C CA . ARG A 1 138 ? 29.016 23.578 6.066 1 85.56 138 ARG A CA 1
ATOM 1112 C C . ARG A 1 138 ? 28.203 23.578 4.773 1 85.56 138 ARG A C 1
ATOM 1114 O O . ARG A 1 138 ? 26.969 23.719 4.801 1 85.56 138 ARG A O 1
ATOM 1121 N N . GLU A 1 139 ? 29.016 23.547 3.721 1 87.75 139 GLU A N 1
ATOM 1122 C CA . GLU A 1 139 ? 28.359 23.484 2.418 1 87.75 139 GLU A CA 1
ATOM 1123 C C . GLU A 1 139 ? 28.234 22.047 1.924 1 87.75 139 GLU A C 1
ATOM 1125 O O . GLU A 1 139 ? 29.203 21.281 1.995 1 87.75 139 GLU A O 1
ATOM 1130 N N . TRP A 1 140 ? 27.219 21.703 1.379 1 87.31 140 TRP A N 1
ATOM 1131 C CA . TRP A 1 140 ? 26.875 20.344 0.945 1 87.31 140 TRP A CA 1
ATOM 1132 C C . TRP A 1 140 ? 27.859 19.859 -0.113 1 87.31 140 TRP A C 1
ATOM 1134 O O . TRP A 1 140 ? 28.406 18.766 0.011 1 87.31 140 TRP A O 1
ATOM 1144 N N . PHE A 1 141 ? 28.203 20.672 -1.123 1 87.94 141 PHE A N 1
ATOM 1145 C CA . PHE A 1 141 ? 28.969 20.25 -2.299 1 87.94 141 PHE A CA 1
ATOM 1146 C C . PHE A 1 141 ? 30.438 20.031 -1.953 1 87.94 141 PHE A C 1
ATOM 1148 O O . PHE A 1 141 ? 31.172 19.422 -2.725 1 87.94 141 PHE A O 1
ATOM 1155 N N . HIS A 1 142 ? 30.812 20.5 -0.785 1 90 142 HIS A N 1
ATOM 1156 C CA . HIS A 1 142 ? 32.188 20.328 -0.368 1 90 142 HIS A CA 1
ATOM 1157 C C . HIS A 1 142 ? 32.312 19.391 0.824 1 90 142 HIS A C 1
ATOM 1159 O O . HIS A 1 142 ? 33.406 19.203 1.376 1 90 142 HIS A O 1
ATOM 1165 N N . SER A 1 143 ? 31.281 18.719 1.104 1 92.44 143 SER A N 1
ATOM 1166 C CA . SER A 1 143 ? 31.25 17.859 2.279 1 92.44 143 SER A CA 1
ATOM 1167 C C . SER A 1 143 ? 31.656 16.422 1.921 1 92.44 143 SER A C 1
ATOM 1169 O O . SER A 1 143 ? 31.625 16.047 0.75 1 92.44 143 SER A O 1
ATOM 1171 N N . TRP A 1 144 ? 32.125 15.734 2.943 1 94.5 144 TRP A N 1
ATOM 1172 C CA . TRP A 1 144 ? 32.469 14.336 2.721 1 94.5 144 TRP A CA 1
ATOM 1173 C C . TRP A 1 144 ? 31.219 13.492 2.467 1 94.5 144 TRP A C 1
ATOM 1175 O O . TRP A 1 144 ? 31.281 12.477 1.775 1 94.5 144 TRP A O 1
ATOM 1185 N N . GLU A 1 145 ? 30.125 13.891 2.971 1 95.12 145 GLU A N 1
ATOM 1186 C CA . GLU A 1 145 ? 28.859 13.195 2.713 1 95.12 145 GLU A CA 1
ATOM 1187 C C . GLU A 1 145 ? 28.5 13.234 1.23 1 95.12 145 GLU A C 1
ATOM 1189 O O . GLU A 1 145 ? 28.062 12.234 0.665 1 95.12 145 GLU A O 1
ATOM 1194 N N . PHE A 1 146 ? 28.734 14.406 0.625 1 93.94 146 PHE A N 1
ATOM 1195 C CA . PHE A 1 146 ? 28.453 14.547 -0.799 1 93.94 146 PHE A CA 1
ATOM 1196 C C . PHE A 1 146 ? 29.391 13.672 -1.622 1 93.94 146 PHE A C 1
ATOM 1198 O O . PHE A 1 146 ? 28.969 13.008 -2.568 1 93.94 146 PHE A O 1
ATOM 1205 N N . LYS A 1 147 ? 30.594 13.664 -1.279 1 96.56 147 LYS A N 1
ATOM 1206 C CA . LYS A 1 147 ? 31.562 12.836 -1.99 1 96.56 147 LYS A CA 1
ATOM 1207 C C . LYS A 1 147 ? 31.203 11.352 -1.885 1 96.56 147 LYS A C 1
ATOM 1209 O O . LYS A 1 147 ? 31.359 10.602 -2.852 1 96.56 147 LYS A O 1
ATOM 1214 N N . THR A 1 148 ? 30.812 10.961 -0.701 1 96.69 148 THR A N 1
ATOM 1215 C CA . THR A 1 148 ? 30.391 9.586 -0.494 1 96.69 148 THR A CA 1
ATOM 1216 C C . THR A 1 148 ? 29.172 9.266 -1.357 1 96.69 148 THR A C 1
ATOM 1218 O O . THR A 1 148 ? 29.078 8.18 -1.936 1 96.69 148 THR A O 1
ATOM 1221 N N . TRP A 1 149 ? 28.25 10.164 -1.441 1 95.94 149 TRP A N 1
ATOM 1222 C CA . TRP A 1 149 ? 27.078 9.969 -2.291 1 95.94 149 TRP A CA 1
ATOM 1223 C C . TRP A 1 149 ? 27.484 9.836 -3.756 1 95.94 149 TRP A C 1
ATOM 1225 O O . TRP A 1 149 ? 26.984 8.953 -4.465 1 95.94 149 TRP A O 1
ATOM 1235 N N . CYS A 1 150 ? 28.375 10.703 -4.203 1 95.62 150 CYS A N 1
ATOM 1236 C CA . CYS A 1 150 ? 28.828 10.68 -5.59 1 95.62 150 CYS A CA 1
ATOM 1237 C C . CYS A 1 150 ? 29.5 9.359 -5.918 1 95.62 150 CYS A C 1
ATOM 1239 O O . CYS A 1 150 ? 29.172 8.711 -6.914 1 95.62 150 CYS A O 1
ATOM 1241 N N . LEU A 1 151 ? 30.375 8.992 -5.066 1 97.38 151 LEU A N 1
ATOM 1242 C CA . LEU A 1 151 ? 31.094 7.75 -5.281 1 97.38 151 LEU A CA 1
ATOM 1243 C C . LEU A 1 151 ? 30.156 6.555 -5.234 1 97.38 151 LEU A C 1
ATOM 1245 O O . LEU A 1 151 ? 30.203 5.676 -6.098 1 97.38 151 LEU A O 1
ATOM 1249 N N . GLY A 1 152 ? 29.359 6.543 -4.215 1 97.38 152 GLY A N 1
ATOM 1250 C CA . GLY A 1 152 ? 28.391 5.461 -4.102 1 97.38 152 GLY A CA 1
ATOM 1251 C C . GLY A 1 152 ? 27.438 5.391 -5.277 1 97.38 152 GLY A C 1
ATOM 1252 O O . GLY A 1 152 ? 27.047 4.301 -5.711 1 97.38 152 GLY A O 1
ATOM 1253 N N . SER A 1 153 ? 27.047 6.508 -5.762 1 96.25 153 SER A N 1
ATOM 1254 C CA . SER A 1 153 ? 26.156 6.562 -6.91 1 96.25 153 SER A CA 1
ATOM 1255 C C . SER A 1 153 ? 26.812 6.008 -8.164 1 96.25 153 SER A C 1
ATOM 1257 O O . SER A 1 153 ? 26.188 5.273 -8.93 1 96.25 153 SER A O 1
ATOM 1259 N N . ILE A 1 154 ? 28.031 6.336 -8.312 1 97.38 154 ILE A N 1
ATOM 1260 C CA . ILE A 1 154 ? 28.766 5.82 -9.453 1 97.38 154 ILE A CA 1
ATOM 1261 C C . ILE A 1 154 ? 28.875 4.301 -9.359 1 97.38 154 ILE A C 1
ATOM 1263 O O . ILE A 1 154 ? 28.641 3.592 -10.344 1 97.38 154 ILE A O 1
ATOM 1267 N N . ILE A 1 155 ? 29.172 3.812 -8.242 1 97.81 155 ILE A N 1
ATOM 1268 C CA . ILE A 1 155 ? 29.281 2.377 -8.008 1 97.81 155 ILE A CA 1
ATOM 1269 C C . ILE A 1 155 ? 27.938 1.702 -8.289 1 97.81 155 ILE A C 1
ATOM 1271 O O . ILE A 1 155 ? 27.891 0.631 -8.898 1 97.81 155 ILE A O 1
ATOM 1275 N N . ALA A 1 156 ? 26.891 2.318 -7.891 1 97.81 156 ALA A N 1
ATOM 1276 C CA . ALA A 1 156 ? 25.578 1.738 -8.094 1 97.81 156 ALA A CA 1
ATOM 1277 C C . ALA A 1 156 ? 25.188 1.758 -9.57 1 97.81 156 ALA A C 1
ATOM 1279 O O . ALA A 1 156 ? 24.75 0.742 -10.117 1 97.81 156 ALA A O 1
ATOM 1280 N N . VAL A 1 157 ? 25.344 2.859 -10.258 1 97.38 157 VAL A N 1
ATOM 1281 C CA . VAL A 1 157 ? 24.891 3.051 -11.633 1 97.38 157 VAL A CA 1
ATOM 1282 C C . VAL A 1 157 ? 25.719 2.166 -12.57 1 97.38 157 VAL A C 1
ATOM 1284 O O . VAL A 1 157 ? 25.188 1.644 -13.555 1 97.38 157 VAL A O 1
ATOM 1287 N N . LEU A 1 158 ? 26.922 1.96 -12.18 1 97.94 158 LEU A N 1
ATOM 1288 C CA . LEU A 1 158 ? 27.75 1.097 -13 1 97.94 158 LEU A CA 1
ATOM 1289 C C . LEU A 1 158 ? 27.703 -0.344 -12.508 1 97.94 158 LEU A C 1
ATOM 1291 O O . LEU A 1 158 ? 27.656 -1.28 -13.305 1 97.94 158 LEU A O 1
ATOM 1295 N N . GLY A 1 159 ? 27.703 -0.508 -11.258 1 98.06 159 GLY A N 1
ATOM 1296 C CA . GLY A 1 159 ? 27.812 -1.823 -10.648 1 98.06 159 GLY A CA 1
ATOM 1297 C C . GLY A 1 159 ? 26.625 -2.715 -10.938 1 98.06 159 GLY A C 1
ATOM 1298 O O . GLY A 1 159 ? 26.781 -3.902 -11.227 1 98.06 159 GLY A O 1
ATOM 1299 N N . MET A 1 160 ? 25.438 -2.211 -10.867 1 98.31 160 MET A N 1
ATOM 1300 C CA . MET A 1 160 ? 24.234 -3.031 -11.023 1 98.31 160 MET A CA 1
ATOM 1301 C C . MET A 1 160 ? 24.125 -3.561 -12.453 1 98.31 160 MET A C 1
ATOM 1303 O O . MET A 1 160 ? 24 -4.77 -12.664 1 98.31 160 MET A O 1
ATOM 1307 N N . PRO A 1 161 ? 24.203 -2.73 -13.461 1 98 161 PRO A N 1
ATOM 1308 C CA . PRO A 1 161 ? 24.188 -3.266 -14.828 1 98 161 PRO A CA 1
ATOM 1309 C C . PRO A 1 161 ? 25.375 -4.16 -15.133 1 98 161 PRO A C 1
ATOM 1311 O O . PRO A 1 161 ? 25.266 -5.105 -15.914 1 98 161 PRO A O 1
ATOM 1314 N N . LEU A 1 162 ? 26.5 -3.883 -14.5 1 98.25 162 LEU A N 1
ATOM 1315 C CA . LEU A 1 162 ? 27.672 -4.734 -14.695 1 98.25 162 LEU A CA 1
ATOM 1316 C C . LEU A 1 162 ? 27.438 -6.121 -14.109 1 98.25 162 LEU A C 1
ATOM 1318 O O . LEU A 1 162 ? 27.938 -7.117 -14.641 1 98.25 162 LEU A O 1
ATOM 1322 N N . THR A 1 163 ? 26.734 -6.238 -13.031 1 98 163 THR A N 1
ATOM 1323 C CA . THR A 1 163 ? 26.359 -7.531 -12.469 1 98 163 THR A CA 1
ATOM 1324 C C . THR A 1 163 ? 25.547 -8.336 -13.484 1 98 163 THR A C 1
ATOM 1326 O O . THR A 1 163 ? 25.781 -9.539 -13.648 1 98 163 THR A O 1
ATOM 1329 N N . THR A 1 164 ? 24.625 -7.648 -14.156 1 97.88 164 THR A N 1
ATOM 1330 C CA . THR A 1 164 ? 23.828 -8.305 -15.188 1 97.88 164 THR A CA 1
ATOM 1331 C C . THR A 1 164 ? 24.719 -8.742 -16.359 1 97.88 164 THR A C 1
ATOM 1333 O O . THR A 1 164 ? 24.594 -9.859 -16.859 1 97.88 164 THR A O 1
ATOM 1336 N N . LEU A 1 165 ? 25.625 -7.883 -16.703 1 97.62 165 LEU A N 1
ATOM 1337 C CA . LEU A 1 165 ? 26.531 -8.188 -17.812 1 97.62 165 LEU A CA 1
ATOM 1338 C C . LEU A 1 165 ? 27.438 -9.367 -17.469 1 97.62 165 LEU A C 1
ATOM 1340 O O . LEU A 1 165 ? 27.656 -10.242 -18.312 1 97.62 165 LEU A O 1
ATOM 1344 N N . ALA A 1 166 ? 27.891 -9.445 -16.344 1 97.38 166 ALA A N 1
ATOM 1345 C CA . ALA A 1 166 ? 28.812 -10.492 -15.898 1 97.38 166 ALA A CA 1
ATOM 1346 C C . ALA A 1 166 ? 28.094 -11.844 -15.82 1 97.38 166 ALA A C 1
ATOM 1348 O O . ALA A 1 166 ? 28.719 -12.891 -16.016 1 97.38 166 ALA A O 1
ATOM 1349 N N . THR A 1 167 ? 26.875 -11.812 -15.539 1 95.94 167 THR A N 1
ATOM 1350 C CA . THR A 1 167 ? 26.141 -13.062 -15.352 1 9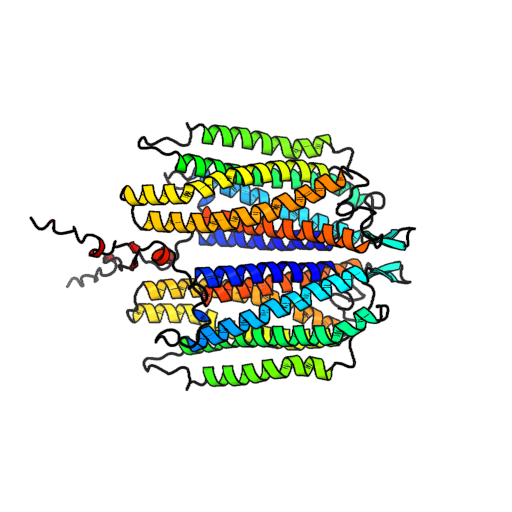5.94 167 THR A CA 1
ATOM 1351 C C . THR A 1 167 ? 25.234 -13.336 -16.547 1 95.94 167 THR A C 1
ATOM 1353 O O . THR A 1 167 ? 24.297 -14.148 -16.469 1 95.94 167 THR A O 1
ATOM 1356 N N . ARG A 1 168 ? 25.422 -12.688 -17.656 1 94.31 168 ARG A N 1
ATOM 1357 C CA . ARG A 1 168 ? 24.562 -12.75 -18.844 1 94.31 168 ARG A CA 1
ATOM 1358 C C . ARG A 1 168 ? 24.516 -14.164 -19.406 1 94.31 168 ARG A C 1
ATOM 1360 O O . ARG A 1 168 ? 23.531 -14.555 -20.031 1 94.31 168 ARG A O 1
ATOM 1367 N N . ASN A 1 169 ? 25.531 -14.992 -19.141 1 93 169 ASN A N 1
ATOM 1368 C CA . ASN A 1 169 ? 25.609 -16.344 -19.688 1 93 169 ASN A CA 1
ATOM 1369 C C . ASN A 1 169 ? 24.891 -17.344 -18.781 1 93 169 ASN A C 1
ATOM 1371 O O . ASN A 1 169 ? 24.719 -18.516 -19.141 1 93 169 ASN A O 1
ATOM 1375 N N . MET A 1 170 ? 24.594 -16.906 -17.609 1 90.94 170 MET A N 1
ATOM 1376 C CA . MET A 1 170 ? 23.797 -17.703 -16.672 1 90.94 170 MET A CA 1
ATOM 1377 C C . MET A 1 170 ? 22.438 -17.062 -16.422 1 90.94 170 MET A C 1
ATOM 1379 O O . MET A 1 170 ? 22.172 -16.594 -15.32 1 90.94 170 MET A O 1
ATOM 1383 N N . LEU A 1 171 ? 21.594 -17.203 -17.375 1 88.38 171 LEU A N 1
ATOM 1384 C CA . LEU A 1 171 ? 20.312 -16.5 -17.344 1 88.38 171 LEU A CA 1
ATOM 1385 C C . LEU A 1 171 ? 19.484 -16.953 -16.141 1 88.38 171 LEU A C 1
ATOM 1387 O O . LEU A 1 171 ? 18.75 -16.156 -15.555 1 88.38 171 LEU A O 1
ATOM 1391 N N . ASP A 1 172 ? 19.688 -18.172 -15.758 1 84.88 172 ASP A N 1
ATOM 1392 C CA . ASP A 1 172 ? 18.891 -18.75 -14.672 1 84.88 172 ASP A CA 1
ATOM 1393 C C . ASP A 1 172 ? 19.312 -18.156 -13.328 1 84.88 172 ASP A C 1
ATOM 1395 O O . ASP A 1 172 ? 18.516 -18.141 -12.383 1 84.88 172 ASP A O 1
ATOM 1399 N N . MET A 1 173 ? 20.516 -17.656 -13.297 1 90 173 MET A N 1
ATOM 1400 C CA . MET A 1 173 ? 21.031 -17.156 -12.023 1 90 173 MET A CA 1
ATOM 1401 C C . MET A 1 173 ? 21.203 -15.641 -12.078 1 90 173 MET A C 1
ATOM 1403 O O . MET A 1 173 ? 21.516 -15.016 -11.062 1 90 173 MET A O 1
ATOM 1407 N N . CYS A 1 174 ? 21.016 -15.086 -13.172 1 93.31 174 CYS A N 1
ATOM 1408 C CA . CYS A 1 174 ? 21.266 -13.664 -13.375 1 93.31 174 CYS A CA 1
ATOM 1409 C C . CYS A 1 174 ? 20.422 -12.82 -12.422 1 93.31 174 CYS A C 1
ATOM 1411 O O . CYS A 1 174 ? 20.938 -11.93 -11.742 1 93.31 174 CYS A O 1
ATOM 1413 N N . GLN A 1 175 ? 19.203 -13.125 -12.336 1 93.12 175 GLN A N 1
ATOM 1414 C CA . GLN A 1 175 ? 18.312 -12.391 -11.445 1 93.12 175 GLN A CA 1
ATOM 1415 C C . GLN A 1 175 ? 18.734 -12.539 -9.992 1 93.12 175 GLN A C 1
ATOM 1417 O O . GLN A 1 175 ? 18.656 -11.586 -9.211 1 93.12 175 GLN A O 1
ATOM 1422 N N . THR A 1 176 ? 19.156 -13.719 -9.688 1 92.88 176 THR A N 1
ATOM 1423 C CA . THR A 1 176 ? 19.594 -13.992 -8.328 1 92.88 176 THR A CA 1
ATOM 1424 C C . THR A 1 176 ? 20.766 -13.094 -7.941 1 92.88 176 THR A C 1
ATOM 1426 O O . THR A 1 176 ? 20.781 -12.523 -6.848 1 92.88 176 THR A O 1
ATOM 1429 N N . TYR A 1 177 ? 21.656 -12.961 -8.812 1 95.62 177 TYR A N 1
ATOM 1430 C CA . TYR A 1 177 ? 22.812 -12.125 -8.539 1 95.62 177 TYR A CA 1
ATOM 1431 C C . TYR A 1 177 ? 22.422 -10.656 -8.477 1 95.62 177 TYR A C 1
ATOM 1433 O O . TYR A 1 177 ? 22.969 -9.891 -7.676 1 95.62 177 TYR A O 1
ATOM 1441 N N . ILE A 1 178 ? 21.531 -10.242 -9.328 1 96.94 178 ILE A N 1
ATOM 1442 C CA . ILE A 1 178 ? 21.016 -8.875 -9.273 1 96.94 178 ILE A CA 1
ATOM 1443 C C . ILE A 1 178 ? 20.359 -8.625 -7.914 1 96.94 178 ILE A C 1
ATOM 1445 O O . ILE A 1 178 ? 20.609 -7.598 -7.277 1 96.94 178 ILE A O 1
ATOM 1449 N N . PHE A 1 179 ? 19.547 -9.609 -7.453 1 96.31 179 PHE A N 1
ATOM 1450 C CA . PHE A 1 179 ? 18.906 -9.508 -6.152 1 96.31 179 PHE A CA 1
ATOM 1451 C C . PHE A 1 179 ? 19.938 -9.461 -5.035 1 96.31 179 PHE A C 1
ATOM 1453 O O . PHE A 1 179 ? 19.797 -8.695 -4.078 1 96.31 179 PHE A O 1
ATOM 1460 N N . LEU A 1 180 ? 20.906 -10.188 -5.199 1 96.56 180 LEU A N 1
ATOM 1461 C CA . LEU A 1 180 ? 21.938 -10.266 -4.164 1 96.56 180 LEU A CA 1
ATOM 1462 C C . LEU A 1 180 ? 22.672 -8.938 -4.027 1 96.56 180 LEU A C 1
ATOM 1464 O O . LEU A 1 180 ? 22.766 -8.391 -2.926 1 96.56 180 LEU A O 1
ATOM 1468 N N . VAL A 1 181 ? 23.141 -8.469 -5.109 1 97.94 181 VAL A N 1
ATOM 1469 C CA . VAL A 1 181 ? 23.922 -7.238 -5.094 1 97.94 181 VAL A CA 1
ATOM 1470 C C . VAL A 1 181 ? 23.047 -6.062 -4.691 1 97.94 181 VAL A C 1
ATOM 1472 O O . VAL A 1 181 ? 23.406 -5.281 -3.809 1 97.94 181 VAL A O 1
ATOM 1475 N N . GLY A 1 182 ? 21.922 -5.93 -5.27 1 98 182 GLY A N 1
ATOM 1476 C CA . GLY A 1 182 ? 21.016 -4.832 -4.973 1 98 182 GLY A CA 1
ATOM 1477 C C . GLY A 1 182 ? 20.516 -4.832 -3.541 1 98 182 GLY A C 1
ATOM 1478 O O . GLY A 1 182 ? 20.531 -3.793 -2.875 1 98 182 GLY A O 1
ATOM 1479 N N . SER A 1 183 ? 20.078 -5.957 -3.096 1 97.94 183 SER A N 1
ATOM 1480 C CA . SER A 1 183 ? 19.531 -6.039 -1.744 1 97.94 183 SER A CA 1
ATOM 1481 C C . SER A 1 183 ? 20.625 -5.883 -0.695 1 97.94 183 SER A C 1
ATOM 1483 O O . SER A 1 183 ? 20.391 -5.336 0.382 1 97.94 183 SER A O 1
ATOM 1485 N N . SER A 1 184 ? 21.797 -6.371 -0.986 1 97.81 184 SER A N 1
ATOM 1486 C CA . SER A 1 184 ? 22.906 -6.168 -0.059 1 97.81 184 SER A CA 1
ATOM 1487 C C . SER A 1 184 ? 23.234 -4.688 0.095 1 97.81 184 SER A C 1
ATOM 1489 O O . SER A 1 184 ? 23.391 -4.191 1.213 1 97.81 184 SER A O 1
ATOM 1491 N N . ALA A 1 185 ? 23.359 -4.051 -1.017 1 98.06 185 ALA A N 1
ATOM 1492 C CA . ALA A 1 185 ? 23.625 -2.613 -0.984 1 98.06 185 ALA A CA 1
ATOM 1493 C C . ALA A 1 185 ? 22.5 -1.868 -0.275 1 98.06 185 ALA A C 1
ATOM 1495 O O . ALA A 1 185 ? 22.75 -1.005 0.568 1 98.06 185 ALA A O 1
ATOM 1496 N N . GLY A 1 186 ? 21.297 -2.221 -0.583 1 97.62 186 GLY A N 1
ATOM 1497 C CA . GLY A 1 186 ? 20.141 -1.58 0.038 1 97.62 186 GLY A CA 1
ATOM 1498 C C . GLY A 1 186 ? 20.062 -1.834 1.531 1 97.62 186 GLY A C 1
ATOM 1499 O O . GLY A 1 186 ? 19.75 -0.923 2.305 1 97.62 186 GLY A O 1
ATOM 1500 N N . THR A 1 187 ? 20.312 -3.023 1.908 1 98.06 187 THR A N 1
ATOM 1501 C CA . THR A 1 187 ? 20.25 -3.371 3.322 1 98.06 187 THR A CA 1
ATOM 1502 C C . THR A 1 187 ? 21.344 -2.65 4.102 1 98.06 187 THR A C 1
ATOM 1504 O O . THR A 1 187 ? 21.109 -2.17 5.211 1 98.06 187 THR A O 1
ATOM 1507 N N . THR A 1 188 ? 22.469 -2.572 3.516 1 97.69 188 THR A N 1
ATOM 1508 C CA . THR A 1 188 ? 23.562 -1.871 4.16 1 97.69 188 THR A CA 1
ATOM 1509 C C . THR A 1 188 ? 23.234 -0.396 4.359 1 97.69 188 THR A C 1
ATOM 1511 O O . THR A 1 188 ? 23.422 0.153 5.445 1 97.69 188 THR A O 1
ATOM 1514 N N . THR A 1 189 ? 22.719 0.206 3.312 1 97.56 189 THR A N 1
ATOM 1515 C CA . THR A 1 189 ? 22.328 1.607 3.404 1 97.56 189 THR A CA 1
ATOM 1516 C C . THR A 1 189 ? 21.234 1.799 4.461 1 97.56 189 THR A C 1
ATOM 1518 O O . THR A 1 189 ? 21.266 2.775 5.215 1 97.56 189 THR A O 1
ATOM 1521 N N . THR A 1 190 ? 20.328 0.888 4.555 1 97.62 190 THR A N 1
ATOM 1522 C CA . THR A 1 190 ? 19.234 0.98 5.516 1 97.62 190 THR A CA 1
ATOM 1523 C C . THR A 1 190 ? 19.75 0.78 6.938 1 97.62 190 THR A C 1
ATOM 1525 O O . THR A 1 190 ? 19.297 1.46 7.867 1 97.62 190 THR A O 1
ATOM 1528 N N . LEU A 1 191 ? 20.672 -0.074 7.086 1 97.88 191 LEU A N 1
ATOM 1529 C CA . LEU A 1 191 ? 21.297 -0.274 8.391 1 97.88 191 LEU A CA 1
ATOM 1530 C C . LEU A 1 191 ? 22.016 0.986 8.844 1 97.88 191 LEU A C 1
ATOM 1532 O O . LEU A 1 191 ? 21.922 1.379 10.008 1 97.88 191 LEU A O 1
ATOM 1536 N N . CYS A 1 192 ? 22.672 1.596 7.938 1 97.56 192 CYS A N 1
ATOM 1537 C CA . CYS A 1 192 ? 23.359 2.844 8.25 1 97.56 192 CYS A CA 1
ATOM 1538 C C . CYS A 1 192 ? 22.375 3.939 8.609 1 97.56 192 CYS A C 1
ATOM 1540 O O . CYS A 1 192 ? 22.656 4.801 9.445 1 97.56 192 CYS A O 1
ATOM 1542 N N . PHE A 1 193 ? 21.25 3.834 8.039 1 97.81 193 PHE A N 1
ATOM 1543 C CA . PHE A 1 193 ? 20.234 4.855 8.289 1 97.81 193 PHE A CA 1
ATOM 1544 C C . PHE A 1 193 ? 19.703 4.75 9.711 1 97.81 193 PHE A C 1
ATOM 1546 O O . PHE A 1 193 ? 19.125 5.711 10.234 1 97.81 193 PHE A O 1
ATOM 1553 N N . LEU A 1 194 ? 19.875 3.623 10.305 1 97.25 194 LEU A N 1
ATOM 1554 C CA . LEU A 1 194 ? 19.469 3.482 11.695 1 97.25 194 LEU A CA 1
ATOM 1555 C C . LEU A 1 194 ? 20.219 4.461 12.586 1 97.25 194 LEU A C 1
ATOM 1557 O O . LEU A 1 194 ? 19.688 4.957 13.578 1 97.25 194 LEU A O 1
ATOM 1561 N N . TYR A 1 195 ? 21.391 4.742 12.211 1 96.62 195 TYR A N 1
ATOM 1562 C CA . TYR A 1 195 ? 22.172 5.738 12.938 1 96.62 195 TYR A CA 1
ATOM 1563 C C . TYR A 1 195 ? 21.484 7.105 12.883 1 96.62 195 TYR A C 1
ATOM 1565 O O . TYR A 1 195 ? 21.406 7.805 13.891 1 96.62 195 TYR A O 1
ATOM 1573 N N . VAL A 1 196 ? 21.078 7.426 11.758 1 95.88 196 VAL A N 1
ATOM 1574 C CA . VAL A 1 196 ? 20.375 8.695 11.578 1 95.88 196 VAL A CA 1
ATOM 1575 C C . VAL A 1 196 ? 19.125 8.727 12.438 1 95.88 196 VAL A C 1
ATOM 1577 O O . VAL A 1 196 ? 18.844 9.719 13.117 1 95.88 196 VAL A O 1
ATOM 1580 N N . LEU A 1 197 ? 18.422 7.637 12.477 1 96.06 197 LEU A N 1
ATOM 1581 C CA . LEU A 1 197 ? 17.188 7.57 13.25 1 96.06 197 LEU A CA 1
ATOM 1582 C C . LEU A 1 197 ? 17.484 7.688 14.742 1 96.06 197 LEU A C 1
ATOM 1584 O O . LEU A 1 197 ? 16.719 8.305 15.484 1 96.06 197 LEU A O 1
ATOM 1588 N N . PHE A 1 198 ? 18.578 7.141 15.148 1 95.81 198 PHE A N 1
ATOM 1589 C CA . PHE A 1 198 ? 18.922 7.148 16.562 1 95.81 198 PHE A CA 1
ATOM 1590 C C . PHE A 1 198 ? 19.344 8.547 17.016 1 95.81 198 PHE A C 1
ATOM 1592 O O . PHE A 1 198 ? 19.062 8.953 18.141 1 95.81 198 PHE A O 1
ATOM 1599 N N . ARG A 1 199 ? 19.891 9.32 16.219 1 95.31 199 ARG A N 1
ATOM 1600 C CA . ARG A 1 199 ? 20.422 10.625 16.578 1 95.31 199 ARG A CA 1
ATOM 1601 C C . ARG A 1 199 ? 19.422 11.734 16.281 1 95.31 199 ARG A C 1
ATOM 1603 O O . ARG A 1 199 ? 19.578 12.859 16.75 1 95.31 199 ARG A O 1
ATOM 1610 N N . PHE A 1 200 ? 18.406 11.43 15.633 1 94.25 200 PHE A N 1
ATOM 1611 C CA . PHE A 1 200 ? 17.484 12.43 15.102 1 94.25 200 PHE A CA 1
ATOM 1612 C C . PHE A 1 200 ? 16.781 13.164 16.234 1 94.25 200 PHE A C 1
ATOM 1614 O O . PHE A 1 200 ? 16.656 14.391 16.203 1 94.25 200 PHE A O 1
ATOM 1621 N N . PRO A 1 201 ? 16.391 12.453 17.234 1 91.81 201 PRO A N 1
ATOM 1622 C CA . PRO A 1 201 ? 15.719 13.172 18.312 1 91.81 201 PRO A CA 1
ATOM 1623 C C . PRO A 1 201 ? 16.625 14.195 19.016 1 91.81 201 PRO A C 1
ATOM 1625 O O . PRO A 1 201 ? 16.172 15.289 19.359 1 91.81 201 PRO A O 1
ATOM 1628 N N . THR A 1 202 ? 17.781 13.875 19.188 1 92.06 202 THR A N 1
ATOM 1629 C CA . THR A 1 202 ? 18.734 14.812 19.781 1 92.06 202 THR A CA 1
ATOM 1630 C C . THR A 1 202 ? 18.969 16 18.859 1 92.06 202 THR A C 1
ATOM 1632 O O . THR A 1 202 ? 19.109 17.141 19.328 1 92.06 202 THR A O 1
ATOM 1635 N N . PHE A 1 203 ? 18.984 15.742 17.656 1 91.5 203 PHE A N 1
ATOM 1636 C CA . PHE A 1 203 ? 19.125 16.781 16.641 1 91.5 203 PHE A CA 1
ATOM 1637 C C . PHE A 1 203 ? 17.953 17.75 16.688 1 91.5 203 PHE A C 1
ATOM 1639 O O . PHE A 1 203 ? 18.141 18.969 16.672 1 91.5 203 PHE A O 1
ATOM 1646 N N . VAL A 1 204 ? 16.781 17.25 16.844 1 90.31 204 VAL A N 1
ATOM 1647 C CA . VAL A 1 204 ? 15.578 18.078 16.891 1 90.31 204 VAL A CA 1
ATOM 1648 C C . VAL A 1 204 ? 15.578 18.922 18.156 1 90.31 204 VAL A C 1
ATOM 1650 O O . VAL A 1 204 ? 15.234 20.109 18.125 1 90.31 204 VAL A O 1
ATOM 1653 N N . LYS A 1 205 ? 15.992 18.359 19.219 1 89.69 205 LYS A N 1
ATOM 1654 C CA . LYS A 1 205 ? 16.078 19.094 20.484 1 89.69 205 LYS A CA 1
ATOM 1655 C C . LYS A 1 205 ? 17.094 20.219 20.391 1 89.69 205 LYS A C 1
ATOM 1657 O O . LYS A 1 205 ? 16.859 21.312 20.891 1 89.69 205 LYS A O 1
ATOM 1662 N N . ARG A 1 206 ? 18.094 19.953 19.75 1 88.75 206 ARG A N 1
ATOM 1663 C CA . ARG A 1 206 ? 19.141 20.953 19.578 1 88.75 206 ARG A CA 1
ATOM 1664 C C . ARG A 1 206 ? 18.641 22.094 18.688 1 88.75 206 ARG A C 1
ATOM 1666 O O . ARG A 1 206 ? 18.922 23.266 18.969 1 88.75 206 ARG A O 1
ATOM 1673 N N . VAL A 1 207 ? 17.969 21.75 17.688 1 87.56 207 VAL A N 1
ATOM 1674 C CA . VAL A 1 207 ? 17.422 22.75 16.766 1 87.56 207 VAL A CA 1
ATOM 1675 C C . VAL A 1 207 ? 16.375 23.594 17.484 1 87.56 207 VAL A C 1
ATOM 1677 O O . VAL A 1 207 ? 16.328 24.812 17.312 1 87.56 207 VAL A O 1
ATOM 1680 N N . LYS A 1 208 ? 15.602 22.938 18.281 1 86.81 208 LYS A N 1
ATOM 1681 C CA . LYS A 1 208 ? 14.602 23.641 19.078 1 86.81 208 LYS A CA 1
ATOM 1682 C C . LYS A 1 208 ? 15.266 24.578 20.078 1 86.81 208 LYS A C 1
ATOM 1684 O O . LYS A 1 208 ? 14.852 25.734 20.219 1 86.81 208 LYS A O 1
ATOM 1689 N N . ALA A 1 209 ? 16.281 24.172 20.656 1 87.06 209 ALA A N 1
ATOM 1690 C CA . ALA A 1 209 ? 17 24.953 21.641 1 87.06 209 ALA A CA 1
ATOM 1691 C C . ALA A 1 209 ? 17.75 26.125 20.984 1 87.06 209 ALA A C 1
ATOM 1693 O O . ALA A 1 209 ? 17.969 27.156 21.609 1 87.06 209 ALA A O 1
ATOM 1694 N N . GLY A 1 210 ? 18.094 25.922 19.812 1 85.12 210 GLY A N 1
ATOM 1695 C CA . GLY A 1 210 ? 18.812 26.953 19.078 1 85.12 210 GLY A CA 1
ATOM 1696 C C . GLY A 1 210 ? 17.922 28.078 18.594 1 85.12 210 GLY A C 1
ATOM 1697 O O . GLY A 1 210 ? 18.391 29.062 18.031 1 85.12 210 GLY A O 1
ATOM 1698 N N . GLY A 1 211 ? 16.531 27.938 18.719 1 81.12 211 GLY A N 1
ATOM 1699 C CA . GLY A 1 211 ? 15.594 29.016 18.406 1 81.12 211 GLY A CA 1
ATOM 1700 C C . GLY A 1 211 ? 14.992 28.891 17.016 1 81.12 211 GLY A C 1
ATOM 1701 O O . GLY A 1 211 ? 14.578 29.891 16.422 1 81.12 211 GLY A O 1
ATOM 1702 N N . ALA A 1 212 ? 15.078 27.75 16.531 1 83.5 212 ALA A N 1
ATOM 1703 C CA . ALA A 1 212 ? 14.484 27.562 15.203 1 83.5 212 ALA A CA 1
ATOM 1704 C C . ALA A 1 212 ? 12.977 27.812 15.234 1 83.5 212 ALA A C 1
ATOM 1706 O O . ALA A 1 212 ? 12.336 27.625 16.266 1 83.5 212 ALA A O 1
ATOM 1707 N N . GLU A 1 213 ? 12.484 28.203 14.133 1 84 213 GLU A N 1
ATOM 1708 C CA . GLU A 1 213 ? 11.055 28.438 14 1 84 213 GLU A CA 1
ATOM 1709 C C . GLU A 1 213 ? 10.25 27.172 14.281 1 84 213 GLU A C 1
ATOM 1711 O O . GLU A 1 213 ? 10.656 26.078 13.883 1 84 213 GLU A O 1
ATOM 1716 N N . PRO A 1 214 ? 9.203 27.344 14.898 1 80.25 214 PRO A N 1
ATOM 1717 C CA . PRO A 1 214 ? 8.367 26.188 15.227 1 80.25 214 PRO A CA 1
ATOM 1718 C C . PRO A 1 214 ? 7.988 25.375 13.992 1 80.25 214 PRO A C 1
ATOM 1720 O O . PRO A 1 214 ? 7.879 24.141 14.07 1 80.25 214 PRO A O 1
ATOM 1723 N N . ASP A 1 215 ? 7.844 26 12.906 1 80.44 215 ASP A N 1
ATOM 1724 C CA . ASP A 1 215 ? 7.48 25.297 11.68 1 80.44 215 ASP A CA 1
ATOM 1725 C C . ASP A 1 215 ? 8.57 24.312 11.266 1 80.44 215 ASP A C 1
ATOM 1727 O O . ASP A 1 215 ? 8.273 23.219 10.781 1 80.44 215 ASP A O 1
ATOM 1731 N N . VAL A 1 216 ? 9.719 24.766 11.555 1 83.25 216 VAL A N 1
ATOM 1732 C CA . VAL A 1 216 ? 10.852 23.922 11.195 1 83.25 216 VAL A CA 1
ATOM 1733 C C . VAL A 1 216 ? 10.914 22.703 12.125 1 83.25 216 VAL A C 1
ATOM 1735 O O . VAL A 1 216 ? 11.148 21.578 11.672 1 83.25 216 VAL A O 1
ATOM 1738 N N . VAL A 1 217 ? 10.648 22.953 13.312 1 85.69 217 VAL A N 1
ATOM 1739 C CA . VAL A 1 217 ? 10.695 21.875 14.297 1 85.69 217 VAL A CA 1
ATOM 1740 C C . VAL A 1 217 ? 9.586 20.859 14.016 1 85.69 217 VAL A C 1
ATOM 1742 O O . VAL A 1 217 ? 9.812 19.656 14.062 1 85.69 217 VAL A O 1
ATOM 1745 N N . VAL A 1 218 ? 8.422 21.344 13.664 1 83.56 218 VAL A N 1
ATOM 1746 C CA . VAL A 1 218 ? 7.285 20.469 13.367 1 83.56 218 VAL A CA 1
ATOM 1747 C C . VAL A 1 218 ? 7.566 19.672 12.094 1 83.56 218 VAL A C 1
ATOM 1749 O O . VAL A 1 218 ? 7.27 18.469 12.031 1 83.56 218 VAL A O 1
ATOM 1752 N N . ARG A 1 219 ? 8.125 20.25 11.211 1 85.81 219 ARG A N 1
ATOM 1753 C CA . ARG A 1 219 ? 8.461 19.578 9.969 1 85.81 219 ARG A CA 1
ATOM 1754 C C . ARG A 1 219 ? 9.5 18.484 10.195 1 85.81 219 ARG A C 1
ATOM 1756 O O . ARG A 1 219 ? 9.383 17.375 9.664 1 85.81 219 ARG A O 1
ATOM 1763 N N . LEU A 1 220 ? 10.469 18.828 10.961 1 87.88 220 LEU A N 1
ATOM 1764 C CA . LEU A 1 220 ? 11.516 17.844 11.258 1 87.88 220 LEU A CA 1
ATOM 1765 C C . LEU A 1 220 ? 10.945 16.672 12.031 1 87.88 220 LEU A C 1
ATOM 1767 O O . LEU A 1 220 ? 11.32 15.516 11.773 1 87.88 220 LEU A O 1
ATOM 1771 N N . SER A 1 221 ? 10.109 16.984 12.859 1 87.5 221 SER A N 1
ATOM 1772 C CA . SER A 1 221 ? 9.477 15.914 13.625 1 87.5 221 SER A CA 1
ATOM 1773 C C . SER A 1 221 ? 8.625 15.023 12.727 1 87.5 221 SER A C 1
ATOM 1775 O O . SER A 1 221 ? 8.594 13.805 12.898 1 87.5 221 SER A O 1
ATOM 1777 N N . THR A 1 222 ? 7.941 15.602 11.828 1 86.81 222 THR A N 1
ATOM 1778 C CA . THR A 1 222 ? 7.152 14.844 10.859 1 86.81 222 THR A CA 1
ATOM 1779 C C . THR A 1 222 ? 8.055 13.977 9.984 1 86.81 222 THR A C 1
ATOM 1781 O O . THR A 1 222 ? 7.75 12.812 9.734 1 86.81 222 THR A O 1
ATOM 1784 N N . PHE A 1 223 ? 9.133 14.523 9.625 1 90.19 223 PHE A N 1
ATOM 1785 C CA . PHE A 1 223 ? 10.086 13.766 8.812 1 90.19 223 PHE A CA 1
ATOM 1786 C C . PHE A 1 223 ? 10.656 12.594 9.602 1 90.19 223 PHE A C 1
ATOM 1788 O O . PHE A 1 223 ? 10.914 11.531 9.039 1 90.19 223 PHE A O 1
ATOM 1795 N N . TYR A 1 224 ? 10.883 12.875 10.812 1 91.38 224 TYR A N 1
ATOM 1796 C CA . TYR A 1 224 ? 11.398 11.805 11.656 1 91.38 224 TYR A CA 1
ATOM 1797 C C . TYR A 1 224 ? 10.438 10.625 11.688 1 91.38 224 TYR A C 1
ATOM 1799 O O . TYR A 1 224 ? 10.852 9.477 11.5 1 91.38 224 TYR A O 1
ATOM 1807 N N . GLN A 1 225 ? 9.219 10.875 11.852 1 89.69 225 GLN A N 1
ATOM 1808 C CA . GLN A 1 225 ? 8.219 9.812 11.898 1 89.69 225 GLN A CA 1
ATOM 1809 C C . GLN A 1 225 ? 8.117 9.102 10.547 1 89.69 225 GLN A C 1
ATOM 1811 O O . GLN A 1 225 ? 8.055 7.871 10.492 1 89.69 225 GLN A O 1
ATOM 1816 N N . LEU A 1 226 ? 8.062 9.859 9.539 1 92.12 226 LEU A N 1
ATOM 1817 C CA . LEU A 1 226 ? 7.984 9.281 8.195 1 92.12 226 LEU A CA 1
ATOM 1818 C C . LEU A 1 226 ? 9.219 8.43 7.906 1 92.12 226 LEU A C 1
ATOM 1820 O O . LEU A 1 226 ? 9.117 7.367 7.293 1 92.12 226 LEU A O 1
ATOM 1824 N N . ASN A 1 227 ? 10.344 8.891 8.375 1 94.75 227 ASN A N 1
ATOM 1825 C CA . ASN A 1 227 ? 11.578 8.148 8.156 1 94.75 227 ASN A CA 1
ATOM 1826 C C . ASN A 1 227 ? 11.586 6.828 8.93 1 94.75 227 ASN A C 1
ATOM 1828 O O . ASN A 1 227 ? 12.141 5.832 8.461 1 94.75 227 ASN A O 1
ATOM 1832 N N . GLN A 1 228 ? 11.031 6.879 10.039 1 94.31 228 GLN A N 1
ATOM 1833 C CA . GLN A 1 228 ? 10.922 5.637 10.805 1 94.31 228 GLN A CA 1
ATOM 1834 C C . GLN A 1 228 ? 10.109 4.594 10.039 1 94.31 228 GLN A C 1
ATOM 1836 O O . GLN A 1 228 ? 10.523 3.438 9.93 1 94.31 228 GLN A O 1
ATOM 1841 N N . ILE A 1 229 ? 9.031 5.004 9.531 1 93.38 229 ILE A N 1
ATOM 1842 C CA . ILE A 1 229 ? 8.172 4.098 8.773 1 93.38 229 ILE A CA 1
ATOM 1843 C C . ILE A 1 229 ? 8.883 3.68 7.484 1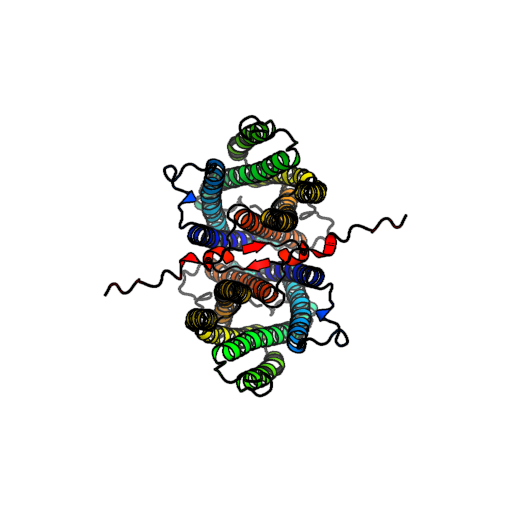 93.38 229 ILE A C 1
ATOM 1845 O O . ILE A 1 229 ? 8.852 2.506 7.105 1 93.38 229 ILE A O 1
ATOM 1849 N N . ARG A 1 230 ? 9.461 4.582 6.902 1 96.62 230 ARG A N 1
ATOM 1850 C CA . ARG A 1 230 ? 10.172 4.324 5.652 1 96.62 230 ARG A CA 1
ATOM 1851 C C . ARG A 1 230 ? 11.258 3.268 5.844 1 96.62 230 ARG A C 1
ATOM 1853 O O . ARG A 1 230 ? 11.383 2.35 5.031 1 96.62 230 ARG A O 1
ATOM 1860 N N . VAL A 1 231 ? 12.047 3.438 6.891 1 97 231 VAL A N 1
ATOM 1861 C CA . VAL A 1 231 ? 13.141 2.51 7.164 1 97 231 VAL A CA 1
ATOM 1862 C C . VAL A 1 231 ? 12.578 1.112 7.418 1 97 231 VAL A C 1
ATOM 1864 O O . VAL A 1 231 ? 13.141 0.116 6.961 1 97 231 VAL A O 1
ATOM 1867 N N . MET A 1 232 ? 11.516 1.043 8.109 1 96.12 232 MET A N 1
ATOM 1868 C CA . MET A 1 232 ? 10.867 -0.247 8.344 1 96.12 232 MET A CA 1
ATOM 1869 C C . MET A 1 232 ? 10.461 -0.9 7.027 1 96.12 232 MET A C 1
ATOM 1871 O O . MET A 1 232 ? 10.719 -2.086 6.812 1 96.12 232 MET A O 1
ATOM 1875 N N . PHE A 1 233 ? 9.914 -0.192 6.156 1 97.38 233 PHE A N 1
ATOM 1876 C CA . PHE A 1 233 ? 9.453 -0.741 4.887 1 97.38 233 PHE A CA 1
ATOM 1877 C C . PHE A 1 233 ? 10.633 -1.004 3.955 1 97.38 233 PHE A C 1
ATOM 1879 O O . PHE A 1 233 ? 10.562 -1.878 3.088 1 97.38 233 PHE A O 1
ATOM 1886 N N . ARG A 1 234 ? 11.68 -0.286 4.137 1 98 234 ARG A N 1
ATOM 1887 C CA . ARG A 1 234 ? 12.883 -0.585 3.363 1 98 234 ARG A CA 1
ATOM 1888 C C . ARG A 1 234 ? 13.461 -1.938 3.756 1 98 234 ARG A C 1
ATOM 1890 O O . ARG A 1 234 ? 13.984 -2.666 2.908 1 98 234 ARG A O 1
ATOM 1897 N N . PHE A 1 235 ? 13.414 -2.17 5.035 1 98.06 235 PHE A N 1
ATOM 1898 C CA . PHE A 1 235 ? 13.828 -3.498 5.469 1 98.06 235 PHE A CA 1
ATOM 1899 C C . PHE A 1 235 ? 12.93 -4.57 4.875 1 98.06 235 PHE A C 1
ATOM 1901 O O . PHE A 1 235 ? 13.406 -5.629 4.457 1 98.06 235 PHE A O 1
ATOM 1908 N N . LEU A 1 236 ? 11.641 -4.273 4.812 1 97.62 236 LEU A N 1
ATOM 1909 C CA . LEU A 1 236 ? 10.695 -5.215 4.227 1 97.62 236 LEU A CA 1
ATOM 1910 C C . LEU A 1 236 ? 10.922 -5.355 2.725 1 97.62 236 LEU A C 1
ATOM 1912 O O . LEU A 1 236 ? 10.469 -6.32 2.107 1 97.62 236 LEU A O 1
ATOM 1916 N N . PHE A 1 237 ? 11.586 -4.414 2.195 1 98.06 237 PHE A N 1
ATOM 1917 C CA . PHE A 1 237 ? 11.938 -4.441 0.781 1 98.06 237 PHE A CA 1
ATOM 1918 C C . PHE A 1 237 ? 13.188 -5.281 0.551 1 98.06 237 PHE A C 1
ATOM 1920 O O . PHE A 1 237 ? 13.148 -6.289 -0.158 1 98.06 237 PHE A O 1
ATOM 1927 N N . THR A 1 238 ? 14.258 -5.031 1.213 1 98.06 238 THR A N 1
ATOM 1928 C CA . THR A 1 238 ? 15.57 -5.539 0.83 1 98.06 238 THR A CA 1
ATOM 1929 C C . THR A 1 238 ? 15.859 -6.867 1.523 1 98.06 238 THR A C 1
ATOM 1931 O O . THR A 1 238 ? 16.453 -7.766 0.93 1 98.06 238 THR A O 1
ATOM 1934 N N . VAL A 1 239 ? 15.414 -7.066 2.695 1 97.5 239 VAL A N 1
ATOM 1935 C CA . VAL A 1 239 ? 15.766 -8.266 3.449 1 97.5 239 VAL A CA 1
ATOM 1936 C C . VAL A 1 239 ? 15.125 -9.492 2.805 1 97.5 239 VAL A C 1
ATOM 1938 O O . VAL A 1 239 ? 15.789 -10.508 2.578 1 97.5 239 VAL A O 1
ATOM 1941 N N . PRO A 1 240 ? 13.844 -9.422 2.484 1 96.38 240 PRO A N 1
ATOM 1942 C CA . PRO A 1 240 ? 13.242 -10.578 1.813 1 96.38 240 PRO A CA 1
ATOM 1943 C C . PRO A 1 240 ? 13.938 -10.914 0.495 1 96.38 240 PRO A C 1
ATOM 1945 O O . PRO A 1 240 ? 14.172 -12.094 0.203 1 96.38 240 PRO A O 1
ATOM 1948 N N . LEU A 1 241 ? 14.289 -9.93 -0.273 1 96.06 241 LEU A N 1
ATOM 1949 C CA . LEU A 1 241 ? 14.953 -10.188 -1.548 1 96.06 241 LEU A CA 1
ATOM 1950 C C . LEU A 1 241 ? 16.359 -10.742 -1.331 1 96.06 241 LEU A C 1
ATOM 1952 O O . LEU A 1 241 ? 16.828 -11.562 -2.123 1 96.06 241 LEU A O 1
ATOM 1956 N N . LEU A 1 242 ? 16.953 -10.32 -0.248 1 96.12 242 LEU A N 1
ATOM 1957 C CA . LEU A 1 242 ? 18.25 -10.867 0.111 1 96.12 242 LEU A CA 1
ATOM 1958 C C . LEU A 1 242 ? 18.141 -12.336 0.484 1 96.12 242 LEU A C 1
ATOM 1960 O O . LEU A 1 242 ? 18.969 -13.156 0.072 1 96.12 242 LEU A O 1
ATOM 1964 N N . ILE A 1 243 ? 17.156 -12.664 1.227 1 93.19 243 ILE A N 1
ATOM 1965 C CA . ILE A 1 243 ? 16.922 -14.047 1.63 1 93.19 243 ILE A CA 1
ATOM 1966 C C . ILE A 1 243 ? 16.656 -14.906 0.395 1 93.19 243 ILE A C 1
ATOM 1968 O O . ILE A 1 243 ? 17.203 -16 0.275 1 93.19 243 ILE A O 1
ATOM 1972 N N . VAL A 1 244 ? 15.875 -14.391 -0.539 1 91.44 244 VAL A N 1
ATOM 1973 C CA . VAL A 1 244 ? 15.57 -15.117 -1.768 1 91.44 244 VAL A CA 1
ATOM 1974 C C . VAL A 1 244 ? 16.859 -15.359 -2.557 1 91.44 244 VAL A C 1
ATOM 1976 O O . VAL A 1 244 ? 17.078 -16.453 -3.078 1 91.44 244 VAL A O 1
ATOM 1979 N N . ALA A 1 245 ? 17.719 -14.391 -2.623 1 92.69 245 ALA A N 1
ATOM 1980 C CA . ALA A 1 245 ? 18.953 -14.492 -3.385 1 92.69 245 ALA A CA 1
ATOM 1981 C C . ALA A 1 245 ? 19.906 -15.5 -2.74 1 92.69 245 ALA A C 1
ATOM 1983 O O . ALA A 1 245 ? 20.484 -16.344 -3.426 1 92.69 245 ALA A O 1
ATOM 1984 N N . ILE A 1 246 ? 20.047 -15.453 -1.454 1 90.38 246 ILE A N 1
ATOM 1985 C CA . ILE A 1 246 ? 20.969 -16.344 -0.744 1 90.38 246 ILE A CA 1
ATOM 1986 C C . ILE A 1 246 ? 20.469 -17.781 -0.844 1 90.38 246 ILE A C 1
ATOM 1988 O O . ILE A 1 246 ? 21.266 -18.703 -1.014 1 90.38 246 ILE A O 1
ATOM 1992 N N . ASP A 1 247 ? 19.172 -17.906 -0.798 1 85.56 247 ASP A N 1
ATOM 1993 C CA . ASP A 1 247 ? 18.578 -19.234 -0.89 1 85.56 247 ASP A CA 1
ATOM 1994 C C . ASP A 1 247 ? 18.797 -19.844 -2.279 1 85.56 247 ASP A C 1
ATOM 1996 O O . ASP A 1 247 ? 18.969 -21.047 -2.416 1 85.56 247 ASP A O 1
ATOM 2000 N N . ALA A 1 248 ? 18.781 -19.062 -3.262 1 84 248 ALA A N 1
ATOM 2001 C CA . ALA A 1 248 ? 18.938 -19.531 -4.633 1 84 248 ALA A CA 1
ATOM 2002 C C . ALA A 1 248 ? 20.391 -19.969 -4.891 1 84 248 ALA A C 1
ATOM 2004 O O . ALA A 1 248 ? 20.641 -20.844 -5.719 1 84 248 ALA A O 1
ATOM 2005 N N . LEU A 1 249 ? 21.406 -19.422 -4.242 1 82.38 249 LEU A N 1
ATOM 2006 C CA . LEU A 1 249 ? 22.812 -19.688 -4.469 1 82.38 249 LEU A CA 1
ATOM 2007 C C . LEU A 1 249 ? 23.25 -20.938 -3.711 1 82.38 249 LEU A C 1
ATOM 2009 O O . LEU A 1 249 ? 24.25 -21.578 -4.07 1 82.38 249 LEU A O 1
ATOM 2013 N N . GLN A 1 250 ? 22.75 -21.281 -2.6 1 69.81 250 GLN A N 1
ATOM 2014 C CA . GLN A 1 250 ? 23.188 -22.422 -1.817 1 69.81 250 GLN A CA 1
ATOM 2015 C C . GLN A 1 250 ? 22.203 -23.578 -1.942 1 69.81 250 GLN A C 1
ATOM 2017 O O . GLN A 1 250 ? 21.328 -23.75 -1.091 1 69.81 250 GLN A O 1
ATOM 2022 N N . PRO A 1 251 ? 22.438 -24.297 -2.984 1 55.69 251 PRO A N 1
ATOM 2023 C CA . PRO A 1 251 ? 21.641 -25.516 -3.047 1 55.69 251 PRO A CA 1
ATOM 2024 C C . PRO A 1 251 ? 21.922 -26.469 -1.88 1 55.69 251 PRO A C 1
ATOM 2026 O O . PRO A 1 251 ? 23 -26.391 -1.273 1 55.69 251 PRO A O 1
ATOM 2029 N N . PRO A 1 252 ? 21.141 -27.297 -0.952 1 49.47 252 PRO A N 1
ATOM 2030 C CA . PRO A 1 252 ? 20.266 -28.109 -0.094 1 49.47 252 PRO A CA 1
ATOM 2031 C C . PRO A 1 252 ? 19.547 -27.266 0.975 1 49.47 252 PRO A C 1
ATOM 2033 O O . PRO A 1 252 ? 18.641 -27.766 1.645 1 49.47 252 PRO A O 1
ATOM 2036 N N . PHE A 1 253 ? 20.297 -26.391 1.431 1 41.53 253 PHE A N 1
ATOM 2037 C CA . PHE A 1 253 ? 19.812 -25.688 2.617 1 41.53 253 PHE A CA 1
ATOM 2038 C C . PHE A 1 253 ? 18.656 -24.766 2.266 1 41.53 253 PHE A C 1
ATOM 2040 O O . PHE A 1 253 ? 18.469 -23.734 2.912 1 41.53 253 PHE A O 1
ATOM 2047 N N . SER A 1 254 ? 18.016 -25.016 1.288 1 48.78 254 SER A N 1
ATOM 2048 C CA . SER A 1 254 ? 17.016 -24.156 0.653 1 48.78 254 SER A CA 1
ATOM 2049 C C . SER A 1 254 ? 15.93 -23.75 1.641 1 48.78 254 SER A C 1
ATOM 2051 O O . SER A 1 254 ? 15.148 -24.594 2.094 1 48.78 254 SER A O 1
ATOM 2053 N N . VAL A 1 255 ? 16.312 -23.031 2.67 1 46.25 255 VAL A N 1
ATOM 2054 C CA . VAL A 1 255 ? 15.383 -22.516 3.668 1 46.25 255 VAL A CA 1
ATOM 2055 C C . VAL A 1 255 ? 13.984 -22.438 3.068 1 46.25 255 VAL A C 1
ATOM 2057 O O . VAL A 1 255 ? 13 -22.844 3.697 1 46.25 255 VAL A O 1
ATOM 2060 N N . VAL A 1 256 ? 13.828 -21.734 2.088 1 47.75 256 VAL A N 1
ATOM 2061 C CA . VAL A 1 256 ? 12.594 -21.703 1.306 1 47.75 256 VAL A CA 1
ATOM 2062 C C . VAL A 1 256 ? 12.445 -23.016 0.53 1 47.75 256 VAL A C 1
ATOM 2064 O O . VAL A 1 256 ? 11.336 -23.547 0.408 1 47.75 256 VAL A O 1
ATOM 2067 N N . ILE A 1 257 ? 13.688 -23.609 0.103 1 44.97 257 ILE A N 1
ATOM 2068 C CA . ILE A 1 257 ? 13.648 -24.828 -0.694 1 44.97 257 ILE A CA 1
ATOM 2069 C C . ILE A 1 257 ? 14.172 -26 0.134 1 44.97 257 ILE A C 1
ATOM 2071 O O . ILE A 1 257 ? 14.469 -27.062 -0.409 1 44.97 257 ILE A O 1
ATOM 2075 N N . HIS A 1 258 ? 14.281 -25.922 1.349 1 41.16 258 HIS A N 1
ATOM 2076 C CA . HIS A 1 258 ? 14.969 -26.984 2.08 1 41.16 258 HIS A CA 1
ATOM 2077 C C . HIS A 1 258 ? 14.133 -28.25 2.121 1 41.16 258 HIS A C 1
ATOM 2079 O O . HIS A 1 258 ? 12.922 -28.203 2.348 1 41.16 258 HIS A O 1
ATOM 2085 N N . PRO A 1 259 ? 14.789 -29.344 2.025 1 37.31 259 PRO A N 1
ATOM 2086 C CA . PRO A 1 259 ? 14.211 -30.688 2.086 1 37.31 259 PRO A CA 1
ATOM 2087 C C . PRO A 1 259 ? 13.516 -30.984 3.416 1 37.31 259 PRO A C 1
ATOM 2089 O O . PRO A 1 259 ? 12.789 -31.969 3.535 1 37.31 259 PRO A O 1
ATOM 2092 N N . LEU A 1 260 ? 14.172 -30.609 4.516 1 36.28 260 LEU A N 1
ATOM 2093 C CA . LEU A 1 260 ? 13.68 -31.078 5.801 1 36.28 260 LEU A CA 1
ATOM 2094 C C . LEU A 1 260 ? 12.32 -30.484 6.125 1 36.28 260 LEU A C 1
ATOM 2096 O O . LEU A 1 260 ? 11.758 -30.734 7.191 1 36.28 260 LEU A O 1
ATOM 2100 N N . LEU A 1 261 ? 12.102 -29.297 5.824 1 42.19 261 LEU A N 1
ATOM 2101 C CA . LEU A 1 261 ? 10.68 -28.984 5.953 1 42.19 261 LEU A CA 1
ATOM 2102 C C . LEU A 1 261 ? 9.82 -30.094 5.348 1 42.19 261 LEU A C 1
ATOM 2104 O O . LEU A 1 2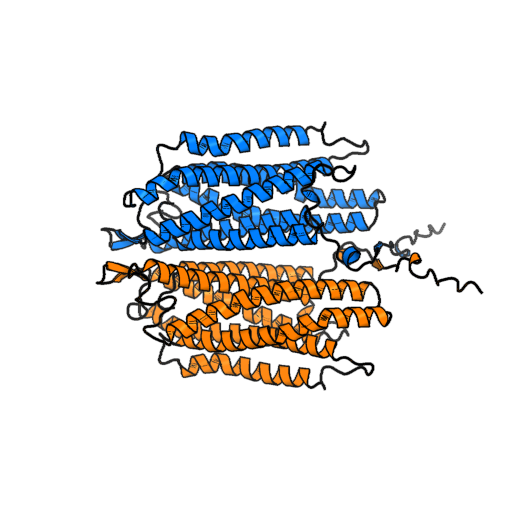61 ? 10.242 -30.766 4.406 1 42.19 261 LEU A O 1
ATOM 2108 N N . PRO A 1 262 ? 8.992 -30.672 6.262 1 40.72 262 PRO A N 1
ATOM 2109 C CA . PRO A 1 262 ? 8.305 -31.828 5.668 1 40.72 262 PRO A CA 1
ATOM 2110 C C . PRO A 1 262 ? 8.195 -31.734 4.148 1 40.72 262 PRO A C 1
ATOM 2112 O O . PRO A 1 262 ? 8.18 -30.625 3.598 1 40.72 262 PRO A O 1
ATOM 2115 N N . PRO A 1 263 ? 8.656 -32.781 3.59 1 43.44 263 PRO A N 1
ATOM 2116 C CA . PRO A 1 263 ? 8.68 -32.938 2.133 1 43.44 263 PRO A CA 1
ATOM 2117 C C . PRO A 1 263 ? 7.699 -32 1.423 1 43.44 263 PRO A C 1
ATOM 2119 O O . PRO A 1 263 ? 7.605 -32.031 0.193 1 43.44 263 PRO A O 1
ATOM 2122 N N . GLY A 1 264 ? 6.402 -31.766 1.952 1 50 264 GLY A N 1
ATOM 2123 C CA . GLY A 1 264 ? 5.301 -31.312 1.122 1 50 264 GLY A CA 1
ATOM 2124 C C . GLY A 1 264 ? 5.504 -29.891 0.597 1 50 264 GLY A C 1
ATOM 2125 O O . GLY A 1 264 ? 5.773 -28.969 1.369 1 50 264 GLY A O 1
ATOM 2126 N N . ASP A 1 265 ? 6.031 -29.641 -0.672 1 59.88 265 ASP A N 1
ATOM 2127 C CA . ASP A 1 265 ? 6.434 -28.703 -1.717 1 59.88 265 ASP A CA 1
ATOM 2128 C C . ASP A 1 265 ? 5.648 -27.391 -1.618 1 59.88 265 ASP A C 1
ATOM 2130 O O . ASP A 1 265 ? 6.051 -26.375 -2.188 1 59.88 265 ASP A O 1
ATOM 2134 N N . TYR A 1 266 ? 4.707 -27.312 -0.686 1 75.25 266 TYR A N 1
ATOM 2135 C CA . TYR A 1 266 ? 3.877 -26.125 -0.831 1 75.25 266 TYR A CA 1
ATOM 2136 C C . TYR A 1 266 ? 4.426 -24.969 0.001 1 75.25 266 TYR A C 1
ATOM 2138 O O . TYR A 1 266 ? 4.211 -23.797 -0.327 1 75.25 266 TYR A O 1
ATOM 2146 N N . PHE A 1 267 ? 5.32 -25.312 1.104 1 80.12 267 PHE A N 1
ATOM 2147 C CA . PHE A 1 267 ? 5.848 -24.25 1.96 1 80.12 267 PHE A CA 1
ATOM 2148 C C . PHE A 1 267 ? 6.906 -23.438 1.224 1 80.12 267 PHE A C 1
ATOM 2150 O O . PHE A 1 267 ? 6.996 -22.219 1.409 1 80.12 267 PHE A O 1
ATOM 2157 N N . ALA A 1 268 ? 7.703 -24.109 0.511 1 79.19 268 ALA A N 1
ATOM 2158 C CA . ALA A 1 268 ? 8.711 -23.406 -0.262 1 79.19 268 ALA A CA 1
ATOM 2159 C C . ALA A 1 268 ? 8.07 -22.422 -1.23 1 79.19 268 ALA A C 1
ATOM 2161 O O . ALA A 1 268 ? 8.539 -21.281 -1.379 1 79.19 268 ALA A O 1
ATOM 2162 N N . ARG A 1 269 ? 7 -22.844 -1.837 1 83.62 269 ARG A N 1
ATOM 2163 C CA . ARG A 1 269 ? 6.281 -21.984 -2.76 1 83.62 269 ARG A CA 1
ATOM 2164 C C . ARG A 1 269 ? 5.656 -20.797 -2.023 1 83.62 269 ARG A C 1
ATOM 2166 O O . ARG A 1 269 ? 5.68 -19.672 -2.514 1 83.62 269 ARG A O 1
ATOM 2173 N N . PHE A 1 270 ? 5.18 -21.156 -0.872 1 88.19 270 PHE A N 1
ATOM 2174 C CA . PHE A 1 270 ? 4.598 -20.125 -0.031 1 88.19 270 PHE A CA 1
ATOM 2175 C C . PHE A 1 270 ? 5.656 -19.094 0.37 1 88.19 270 PHE A C 1
ATOM 2177 O O . PHE A 1 270 ? 5.434 -17.891 0.253 1 88.19 270 PHE A O 1
ATOM 2184 N N . ALA A 1 271 ? 6.738 -19.594 0.898 1 88.75 271 ALA A N 1
ATOM 2185 C CA . ALA A 1 271 ? 7.793 -18.719 1.405 1 88.75 271 ALA A CA 1
ATOM 2186 C C . ALA A 1 271 ? 8.32 -17.797 0.309 1 88.75 271 ALA A C 1
ATOM 2188 O O . ALA A 1 271 ? 8.539 -16.609 0.545 1 88.75 271 ALA A O 1
ATOM 2189 N N . LEU A 1 272 ? 8.461 -18.328 -0.825 1 89.06 272 LEU A N 1
ATOM 2190 C CA . LEU A 1 272 ? 8.969 -17.531 -1.939 1 89.06 272 LEU A CA 1
ATOM 2191 C C . LEU A 1 272 ? 7.984 -16.438 -2.326 1 89.06 272 LEU A C 1
ATOM 2193 O O . LEU A 1 272 ? 8.367 -15.273 -2.504 1 89.06 272 LEU A O 1
ATOM 2197 N N . ASP A 1 273 ? 6.77 -16.781 -2.463 1 92.19 273 ASP A N 1
ATOM 2198 C CA . ASP A 1 273 ? 5.742 -15.797 -2.789 1 92.19 273 ASP A CA 1
ATOM 2199 C C . ASP A 1 273 ? 5.633 -14.742 -1.693 1 92.19 273 ASP A C 1
ATOM 2201 O O . ASP A 1 273 ? 5.488 -13.555 -1.984 1 92.19 273 ASP A O 1
ATOM 2205 N N . PHE A 1 274 ? 5.723 -15.289 -0.514 1 94.19 274 PHE A N 1
ATOM 2206 C CA . PHE A 1 274 ? 5.629 -14.375 0.624 1 94.19 274 PHE A CA 1
ATOM 2207 C C . PHE A 1 274 ? 6.754 -13.352 0.589 1 94.19 274 PHE A C 1
ATOM 2209 O O . PHE A 1 274 ? 6.508 -12.148 0.712 1 94.19 274 PHE A O 1
ATOM 2216 N N . LEU A 1 275 ? 7.891 -13.789 0.431 1 94.94 275 LEU A N 1
ATOM 2217 C CA . LEU A 1 275 ? 9.062 -12.914 0.441 1 94.94 275 LEU A CA 1
ATOM 2218 C C . LEU A 1 275 ? 9.016 -11.93 -0.723 1 94.94 275 LEU A C 1
ATOM 2220 O O . LEU A 1 275 ? 9.289 -10.742 -0.547 1 94.94 275 LEU A O 1
ATOM 2224 N N . LEU A 1 276 ? 8.602 -12.352 -1.87 1 95.06 276 LEU A N 1
ATOM 2225 C CA . LEU A 1 276 ? 8.547 -11.477 -3.037 1 95.06 276 LEU A CA 1
ATOM 2226 C C . LEU A 1 276 ? 7.441 -10.438 -2.883 1 95.06 276 LEU A C 1
ATOM 2228 O O . LEU A 1 276 ? 7.621 -9.273 -3.26 1 95.06 276 LEU A O 1
ATOM 2232 N N . MET A 1 277 ? 6.367 -10.852 -2.326 1 96.62 277 MET A N 1
ATOM 2233 C CA . MET A 1 277 ? 5.25 -9.93 -2.152 1 96.62 277 MET A CA 1
ATOM 2234 C C . MET A 1 277 ? 5.578 -8.867 -1.106 1 96.62 277 MET A C 1
ATOM 2236 O O . MET A 1 277 ? 5.336 -7.68 -1.324 1 96.62 277 MET A O 1
ATOM 2240 N N . VAL A 1 278 ? 6.156 -9.336 -0.062 1 97.06 278 VAL A N 1
ATOM 2241 C CA . VAL A 1 278 ? 6.551 -8.406 0.989 1 97.06 278 VAL A CA 1
ATOM 2242 C C . VAL A 1 278 ? 7.621 -7.449 0.46 1 97.06 278 VAL A C 1
ATOM 2244 O O . VAL A 1 278 ? 7.594 -6.25 0.749 1 97.06 278 VAL A O 1
ATOM 2247 N N . GLY A 1 279 ? 8.516 -8.008 -0.281 1 97.38 279 GLY A N 1
ATOM 2248 C CA . GLY A 1 279 ? 9.523 -7.172 -0.902 1 97.38 279 GLY A CA 1
ATOM 2249 C C . GLY A 1 279 ? 8.945 -6.102 -1.803 1 97.38 279 GLY A C 1
ATOM 2250 O O . GLY A 1 279 ? 9.383 -4.949 -1.769 1 97.38 279 GLY A O 1
ATOM 2251 N N . GLY A 1 280 ? 7.961 -6.465 -2.596 1 97.19 280 GLY A N 1
ATOM 2252 C CA . GLY A 1 280 ? 7.312 -5.496 -3.467 1 97.19 280 GLY A CA 1
ATOM 2253 C C . GLY A 1 280 ? 6.57 -4.41 -2.707 1 97.19 280 GLY A C 1
ATOM 2254 O O . GLY A 1 280 ? 6.699 -3.227 -3.023 1 97.19 280 GLY A O 1
ATOM 2255 N N . ILE A 1 281 ? 5.863 -4.805 -1.708 1 97.56 281 ILE A N 1
ATOM 2256 C CA . ILE A 1 281 ? 5.121 -3.848 -0.893 1 97.56 281 ILE A CA 1
ATOM 2257 C C . ILE A 1 281 ? 6.098 -2.904 -0.193 1 97.56 281 ILE A C 1
ATOM 2259 O O . ILE A 1 281 ? 5.898 -1.686 -0.196 1 97.56 281 ILE A O 1
ATOM 2263 N N . GLY A 1 282 ? 7.133 -3.496 0.336 1 97.69 282 GLY A N 1
ATOM 2264 C CA . GLY A 1 282 ? 8.141 -2.68 0.993 1 97.69 282 GLY A CA 1
ATOM 2265 C C . GLY A 1 282 ? 8.805 -1.682 0.061 1 97.69 282 GLY A C 1
ATOM 2266 O O . GLY A 1 282 ? 9.047 -0.535 0.442 1 97.69 282 GLY A O 1
ATOM 2267 N N . CYS A 1 283 ? 9.023 -2.082 -1.092 1 97.38 283 CYS A N 1
ATOM 2268 C CA . CYS A 1 283 ? 9.688 -1.236 -2.078 1 97.38 283 CYS A CA 1
ATOM 2269 C C . CYS A 1 283 ? 8.828 -0.023 -2.422 1 97.38 283 CYS A C 1
ATOM 2271 O O . CYS A 1 283 ? 9.289 1.115 -2.314 1 97.38 283 CYS A O 1
ATOM 2273 N N . PHE A 1 284 ? 7.594 -0.233 -2.676 1 97.31 284 PHE A N 1
ATOM 2274 C CA . PHE A 1 284 ? 6.781 0.853 -3.213 1 97.31 284 PHE A CA 1
ATOM 2275 C C . PHE A 1 284 ? 6.254 1.741 -2.092 1 97.31 284 PHE A C 1
ATOM 2277 O O . PHE A 1 284 ? 6.113 2.953 -2.268 1 97.31 284 PHE A O 1
ATOM 2284 N N . VAL A 1 285 ? 6.027 1.17 -0.925 1 95.94 285 VAL A N 1
ATOM 2285 C CA . VAL A 1 285 ? 5.602 2.002 0.196 1 95.94 285 VAL A CA 1
ATOM 2286 C C . VAL A 1 285 ? 6.758 2.889 0.65 1 95.94 285 VAL A C 1
ATOM 2288 O O . VAL A 1 285 ? 6.574 4.082 0.893 1 95.94 285 VAL A O 1
ATOM 2291 N N . SER A 1 286 ? 7.938 2.326 0.753 1 96.81 286 SER A N 1
ATOM 2292 C CA . SER A 1 286 ? 9.086 3.135 1.138 1 96.81 286 SER A CA 1
ATOM 2293 C C . SER A 1 286 ? 9.359 4.234 0.116 1 96.81 286 SER A C 1
ATOM 2295 O O . SER A 1 286 ? 9.68 5.367 0.485 1 96.81 286 SER A O 1
ATOM 2297 N N . SER A 1 287 ? 9.188 3.934 -1.125 1 95.69 287 SER A N 1
ATOM 2298 C CA . SER A 1 287 ? 9.398 4.918 -2.18 1 95.69 287 SER A CA 1
ATOM 2299 C C . SER A 1 287 ? 8.344 6.016 -2.133 1 95.69 287 SER A C 1
ATOM 2301 O O . SER A 1 287 ? 8.641 7.184 -2.393 1 95.69 287 SER A O 1
ATOM 2303 N N . ALA A 1 288 ? 7.152 5.613 -1.834 1 94.25 288 ALA A N 1
ATOM 2304 C CA . ALA A 1 288 ? 6.094 6.609 -1.703 1 94.25 288 ALA A CA 1
ATOM 2305 C C . ALA A 1 288 ? 6.398 7.594 -0.577 1 94.25 288 ALA A C 1
ATOM 2307 O O . ALA A 1 288 ? 6.207 8.805 -0.73 1 94.25 288 ALA A O 1
ATOM 2308 N N . ILE A 1 289 ? 6.891 7.047 0.466 1 93.94 289 ILE A N 1
ATOM 2309 C CA . ILE A 1 289 ? 7.227 7.898 1.604 1 93.94 289 ILE A CA 1
ATOM 2310 C C . ILE A 1 289 ? 8.398 8.805 1.24 1 93.94 289 ILE A C 1
ATOM 2312 O O . ILE A 1 289 ? 8.43 9.977 1.638 1 93.94 289 ILE A O 1
ATOM 2316 N N . THR A 1 290 ? 9.297 8.297 0.504 1 93.19 290 THR A N 1
ATOM 2317 C CA . THR A 1 290 ? 10.406 9.117 0.029 1 93.19 290 THR A CA 1
ATOM 2318 C C . THR A 1 290 ? 9.891 10.305 -0.78 1 93.19 290 THR A C 1
ATOM 2320 O O . THR A 1 290 ? 10.359 11.43 -0.605 1 93.19 290 THR A O 1
ATOM 2323 N N . LEU A 1 291 ? 8.93 10.086 -1.562 1 90.88 291 LEU A N 1
ATOM 2324 C CA . LEU A 1 291 ? 8.359 11.156 -2.375 1 90.88 291 LEU A CA 1
ATOM 2325 C C . LEU A 1 291 ? 7.68 12.195 -1.497 1 90.88 291 LEU A C 1
ATOM 2327 O O . LEU A 1 291 ? 7.773 13.398 -1.766 1 90.88 291 LEU A O 1
ATOM 2331 N N . LEU A 1 292 ? 7.07 11.734 -0.441 1 89.31 292 LEU A N 1
ATOM 2332 C CA . LEU A 1 292 ? 6.375 12.648 0.459 1 89.31 292 LEU A CA 1
ATOM 2333 C C . LEU A 1 292 ? 7.371 13.508 1.234 1 89.31 292 LEU A C 1
ATOM 2335 O O . LEU A 1 292 ? 7.086 14.664 1.551 1 89.31 292 LEU A O 1
ATOM 2339 N N . VAL A 1 293 ? 8.469 12.93 1.459 1 87.75 293 VAL A N 1
ATOM 2340 C CA . VAL A 1 293 ? 9.492 13.641 2.215 1 87.75 293 VAL A CA 1
ATOM 2341 C C . VAL A 1 293 ? 10.211 14.633 1.302 1 87.75 293 VAL A C 1
ATOM 2343 O O . VAL A 1 293 ? 10.492 15.766 1.7 1 87.75 293 VAL A O 1
ATOM 2346 N N . PHE A 1 294 ? 10.438 14.266 0.112 1 85.75 294 PHE A N 1
ATOM 2347 C CA . PHE A 1 294 ? 11.188 15.102 -0.812 1 85.75 294 PHE A CA 1
ATOM 2348 C C . PHE A 1 294 ? 10.305 16.203 -1.396 1 85.75 294 PHE A C 1
ATOM 2350 O O . PHE A 1 294 ? 10.781 17.297 -1.707 1 85.75 294 PHE A O 1
ATOM 2357 N N . PHE A 1 295 ? 9.086 15.891 -1.557 1 85.62 295 PHE A N 1
ATOM 2358 C CA . PHE A 1 295 ? 8.141 16.844 -2.123 1 85.62 295 PHE A CA 1
ATOM 2359 C C . PHE A 1 295 ? 6.945 17.031 -1.191 1 85.62 295 PHE A C 1
ATOM 2361 O O . PHE A 1 295 ? 5.824 16.641 -1.519 1 85.62 295 PHE A O 1
ATOM 2368 N N . PRO A 1 296 ? 7.316 17.703 -0.117 1 80.19 296 PRO A N 1
ATOM 2369 C CA . PRO A 1 296 ? 6.238 17.891 0.853 1 80.19 296 PRO A CA 1
ATOM 2370 C C . PRO A 1 296 ? 5.188 18.891 0.367 1 80.19 296 PRO A C 1
ATOM 2372 O O . PRO A 1 296 ? 5.527 19.906 -0.246 1 80.19 296 PRO A O 1
ATOM 2375 N N . ARG A 1 297 ? 3.973 18.547 0.618 1 76 297 ARG A N 1
ATOM 2376 C CA . ARG A 1 297 ? 2.879 19.453 0.284 1 76 297 ARG A CA 1
ATOM 2377 C C . ARG A 1 297 ? 2.338 20.141 1.533 1 76 297 ARG A C 1
ATOM 2379 O O . ARG A 1 297 ? 2.277 19.531 2.605 1 76 297 ARG A O 1
ATOM 2386 N N . SER A 1 298 ? 2.135 21.406 1.449 1 71.81 298 SER A N 1
ATOM 2387 C CA . SER A 1 298 ? 1.521 22.141 2.547 1 71.81 298 SER A CA 1
ATOM 2388 C C . SER A 1 298 ? 0.057 22.453 2.254 1 71.81 298 SER A C 1
ATOM 2390 O O . SER A 1 298 ? -0.249 23.297 1.412 1 71.81 298 SER A O 1
ATOM 2392 N N . PHE A 1 299 ? -0.743 21.797 2.963 1 67.5 299 PHE A N 1
ATOM 2393 C CA . PHE A 1 299 ? -2.174 22 2.785 1 67.5 299 PHE A CA 1
ATOM 2394 C C . PHE A 1 299 ? -2.576 23.406 3.246 1 67.5 299 PHE A C 1
ATOM 2396 O O . PHE A 1 299 ? -3.514 24 2.707 1 67.5 299 PHE A O 1
ATOM 2403 N N . THR A 1 300 ? -1.779 23.859 4.152 1 68.88 300 THR A N 1
ATOM 2404 C CA . THR A 1 300 ? -2.037 25.203 4.637 1 68.88 300 THR A CA 1
ATOM 2405 C C . THR A 1 300 ? -1.806 26.234 3.531 1 68.88 300 THR A C 1
ATOM 2407 O O . THR A 1 300 ? -2.635 27.125 3.314 1 68.88 300 THR A O 1
ATOM 2410 N N . HIS A 1 301 ? -0.785 25.984 2.861 1 69.19 301 HIS A N 1
ATOM 2411 C CA . HIS A 1 301 ? -0.462 26.906 1.779 1 69.19 301 HIS A CA 1
ATOM 2412 C C . HIS A 1 301 ? -1.416 26.734 0.602 1 69.19 301 HIS A C 1
ATOM 2414 O O . HIS A 1 301 ? -1.815 27.719 -0.03 1 69.19 301 HIS A O 1
ATOM 2420 N N . GLU A 1 302 ? -1.825 25.578 0.438 1 70.12 302 GLU A N 1
ATOM 2421 C CA . GLU A 1 302 ? -2.732 25.297 -0.67 1 70.12 302 GLU A CA 1
ATOM 2422 C C . GLU A 1 302 ? -4.117 25.891 -0.41 1 70.12 302 GLU A C 1
ATOM 2424 O O . GLU A 1 302 ? -4.84 26.219 -1.35 1 70.12 302 GLU A O 1
ATOM 2429 N N . ALA A 1 303 ? -4.363 25.984 0.874 1 67.5 303 ALA A N 1
ATOM 2430 C CA . ALA A 1 303 ? -5.652 26.562 1.259 1 67.5 303 ALA A CA 1
ATOM 2431 C C . ALA A 1 303 ? -5.578 28.094 1.312 1 67.5 303 ALA A C 1
ATOM 2433 O O . ALA A 1 303 ? -6.578 28.75 1.6 1 67.5 303 ALA A O 1
ATOM 2434 N N . GLY A 1 304 ? -4.422 28.625 1.103 1 64.88 304 GLY A N 1
ATOM 2435 C CA . GLY A 1 304 ? -4.254 30.062 1.04 1 64.88 304 GLY A CA 1
ATOM 2436 C C . GLY A 1 304 ? -3.898 30.688 2.379 1 64.88 304 GLY A C 1
ATOM 2437 O O . GLY A 1 304 ? -4.047 31.891 2.57 1 64.88 304 GLY A O 1
ATOM 2438 N N . TYR A 1 305 ? -3.531 29.781 3.354 1 68.12 305 TYR A N 1
ATOM 2439 C CA . TYR A 1 305 ? -3.232 30.312 4.68 1 68.12 305 TYR A CA 1
ATOM 2440 C C . TYR A 1 305 ? -1.74 30.234 4.977 1 68.12 305 TYR A C 1
ATOM 2442 O O . TYR A 1 305 ? -1.014 29.469 4.332 1 68.12 305 TYR A O 1
ATOM 2450 N N . THR A 1 306 ? -1.274 31.25 5.836 1 67.31 306 THR A N 1
ATOM 2451 C CA . THR A 1 306 ? 0.095 31.188 6.34 1 67.31 306 THR A CA 1
ATOM 2452 C C . THR A 1 306 ? 0.112 30.906 7.84 1 67.31 306 THR A C 1
ATOM 2454 O O . THR A 1 306 ? -0.741 31.406 8.578 1 67.31 306 THR A O 1
ATOM 2457 N N . ALA A 1 307 ? 0.695 29.812 8.227 1 61.69 307 ALA A N 1
ATOM 2458 C CA . ALA A 1 307 ? 0.712 29.406 9.625 1 61.69 307 ALA A CA 1
ATOM 2459 C C . ALA A 1 307 ? 1.8 30.156 10.398 1 61.69 307 ALA A C 1
ATOM 2461 O O . ALA A 1 307 ? 2.959 30.172 9.984 1 61.69 307 ALA A O 1
ATOM 2462 N N . ARG A 1 308 ? 1.378 31.172 11.336 1 61.22 308 ARG A N 1
ATOM 2463 C CA . ARG A 1 308 ? 2.357 31.688 12.281 1 61.22 308 ARG A CA 1
ATOM 2464 C C . ARG A 1 308 ? 2.342 30.891 13.578 1 61.22 308 ARG A C 1
ATOM 2466 O O . ARG A 1 308 ? 1.281 30.672 14.164 1 61.22 308 ARG A O 1
ATOM 2473 N N . MET A 1 309 ? 3.271 30.031 13.797 1 58.88 309 MET A N 1
ATOM 2474 C CA . MET A 1 309 ? 3.35 29.172 14.977 1 58.88 309 MET A CA 1
ATOM 2475 C C . MET A 1 309 ? 3.785 29.984 16.203 1 58.88 309 MET A C 1
ATOM 2477 O O . MET A 1 309 ? 4.684 30.812 16.109 1 58.88 309 MET A O 1
ATOM 2481 N N . HIS A 1 310 ? 2.873 30.203 17.266 1 57.53 310 HIS A N 1
ATOM 2482 C CA . HIS A 1 310 ? 3.232 30.875 18.5 1 57.53 310 HIS A CA 1
ATOM 2483 C C . HIS A 1 310 ? 3.598 29.875 19.594 1 57.53 310 HIS A C 1
ATOM 2485 O O . HIS A 1 310 ? 3.02 28.797 19.672 1 57.53 310 HIS A O 1
ATOM 2491 N N . VAL A 1 311 ? 4.816 30.047 20.234 1 57.38 311 VAL A N 1
ATOM 2492 C CA . VAL A 1 311 ? 5.203 29.312 21.438 1 57.38 311 VAL A CA 1
ATOM 2493 C C . VAL A 1 311 ? 4.262 29.672 22.578 1 57.38 311 VAL A C 1
ATOM 2495 O O . VAL A 1 311 ? 3.994 30.859 22.828 1 57.38 311 VAL A O 1
ATOM 2498 N N . PRO A 1 312 ? 3.549 28.844 23.156 1 53.38 312 PRO A N 1
ATOM 2499 C CA . PRO A 1 312 ? 2.76 29.266 24.312 1 53.38 312 PRO A CA 1
ATOM 2500 C C . PRO A 1 312 ? 3.607 29.938 25.391 1 53.38 312 PRO A C 1
ATOM 2502 O O . PRO A 1 312 ? 4.754 29.547 25.625 1 53.38 312 PRO A O 1
ATOM 2505 N N . LEU A 1 313 ? 3.432 31.25 25.797 1 44.94 313 LEU A N 1
ATOM 2506 C CA . LEU A 1 313 ? 4.059 32.094 26.812 1 44.94 313 LEU A CA 1
ATOM 2507 C C . LEU A 1 313 ? 4.207 31.312 28.125 1 44.94 313 LEU A C 1
ATOM 2509 O O . LEU A 1 313 ? 5.102 31.609 28.922 1 44.94 313 LEU A O 1
ATOM 2513 N N . ASN A 1 314 ? 3.359 30.484 28.531 1 44.66 314 ASN A N 1
ATOM 2514 C CA . ASN A 1 314 ? 3.402 30.078 29.922 1 44.66 314 ASN A CA 1
ATOM 2515 C C . ASN A 1 314 ? 4.684 29.312 30.25 1 44.66 314 ASN A C 1
ATOM 2517 O O . ASN A 1 314 ? 4.836 28.781 31.359 1 44.66 314 ASN A O 1
ATOM 2521 N N . SER A 1 315 ? 5.391 28.875 29.375 1 43.88 315 SER A N 1
ATOM 2522 C CA . SER A 1 315 ? 6.535 28.109 29.859 1 43.88 315 SER A CA 1
ATOM 2523 C C . SER A 1 315 ? 7.645 29.016 30.359 1 43.88 315 SER A C 1
ATOM 2525 O O . SER A 1 315 ? 8.734 28.547 30.703 1 43.88 315 SER A O 1
ATOM 2527 N N . ARG A 1 316 ? 7.547 30.391 30.203 1 42.88 316 ARG A N 1
ATOM 2528 C CA . ARG A 1 316 ? 8.562 31.234 30.812 1 42.88 316 ARG A CA 1
ATOM 2529 C C . ARG A 1 316 ? 8.25 31.484 32.281 1 42.88 316 ARG A C 1
ATOM 2531 O O . ARG A 1 316 ? 7.883 32.594 32.688 1 42.88 316 ARG A O 1
ATOM 2538 N N . LYS A 1 317 ? 7.41 30.797 33.031 1 43.25 317 LYS A N 1
ATOM 2539 C CA . LYS A 1 317 ? 7.504 31.156 34.438 1 43.25 317 LYS A CA 1
ATOM 2540 C C . LYS A 1 317 ? 8.914 30.922 34.969 1 43.25 317 LYS A C 1
ATOM 2542 O O . LYS A 1 317 ? 9.391 29.781 34.969 1 43.25 317 LYS A O 1
ATOM 2547 N N . VAL A 1 318 ? 9.781 31.875 34.906 1 42.88 318 VAL A N 1
ATOM 2548 C CA . VAL A 1 318 ? 11 32.062 35.688 1 42.88 318 VAL A CA 1
ATOM 2549 C C . VAL A 1 318 ? 10.719 31.734 37.156 1 42.88 318 VAL A C 1
ATOM 2551 O O . VAL A 1 318 ? 9.758 32.25 37.719 1 42.88 318 VAL A O 1
ATOM 2554 N N . PRO A 1 319 ? 11.156 30.609 37.719 1 42.5 319 PRO A N 1
ATOM 2555 C CA . PRO A 1 319 ? 11.086 30.516 39.156 1 42.5 319 PRO A CA 1
ATOM 2556 C C . PRO A 1 319 ? 11.523 31.797 39.875 1 42.5 319 PRO A C 1
ATOM 2558 O O . PRO A 1 319 ? 12.531 32.406 39.5 1 42.5 319 PRO A O 1
ATOM 2561 N N . SER A 1 320 ? 10.594 32.594 40.312 1 38.03 320 SER A N 1
ATOM 2562 C CA . SER A 1 320 ? 10.945 33.688 41.25 1 38.03 320 SER A CA 1
ATOM 2563 C C . SER A 1 320 ? 11.922 33.188 42.312 1 38.03 320 SER A C 1
ATOM 2565 O O . SER A 1 320 ? 11.641 32.219 43 1 38.03 320 SER A O 1
ATOM 2567 N N . THR A 1 321 ? 13.188 33.219 42.125 1 36.06 321 THR A N 1
ATOM 2568 C CA . THR A 1 321 ? 14.141 33.156 43.219 1 36.06 321 THR A CA 1
ATOM 2569 C C . THR A 1 321 ? 13.711 34.062 44.406 1 36.06 321 THR A C 1
ATOM 2571 O O . THR A 1 321 ? 13.672 35.281 44.25 1 36.06 321 THR A O 1
ATOM 2574 N N . THR A 1 322 ? 12.695 33.656 45.219 1 33.53 322 THR A N 1
ATOM 2575 C CA . THR A 1 322 ? 12.633 34.25 46.562 1 33.53 322 THR A CA 1
ATOM 2576 C C . THR A 1 322 ? 14.023 34.281 47.188 1 33.53 322 THR A C 1
ATOM 2578 O O . THR A 1 322 ? 14.688 33.25 47.281 1 33.53 322 THR A O 1
ATOM 2581 N N . SER A 1 323 ? 14.539 35.5 47.469 1 28 323 SER A N 1
ATOM 2582 C CA . SER A 1 323 ? 15.539 35.781 48.5 1 28 323 SER A CA 1
ATOM 2583 C C . SER A 1 323 ? 15.062 35.312 49.844 1 28 323 SER A C 1
ATOM 2585 O O . SER A 1 323 ? 13.875 35.375 50.156 1 28 323 SER A O 1
ATOM 2587 N N . MET B 1 1 ? -13.508 -18.891 -4.715 1 53.53 1 MET B N 1
ATOM 2588 C CA . MET B 1 1 ? -12.297 -19.594 -4.305 1 53.53 1 MET B CA 1
ATOM 2589 C C . MET B 1 1 ? -11.914 -20.656 -5.328 1 53.53 1 MET B C 1
ATOM 2591 O O . MET B 1 1 ? -10.828 -21.234 -5.246 1 53.53 1 MET B O 1
ATOM 2595 N N . ARG B 1 2 ? -12.711 -20.656 -6.375 1 62.41 2 ARG B N 1
ATOM 2596 C CA . ARG B 1 2 ? -12.602 -21.766 -7.309 1 62.41 2 ARG B CA 1
ATOM 2597 C C . ARG B 1 2 ? -11.312 -21.688 -8.117 1 62.41 2 ARG B C 1
ATOM 2599 O O . ARG B 1 2 ? -10.516 -22.625 -8.133 1 62.41 2 ARG B O 1
ATOM 2606 N N . ASN B 1 3 ? -11.086 -20.562 -8.711 1 70.94 3 ASN B N 1
ATOM 2607 C CA . ASN B 1 3 ? -9.961 -20.516 -9.641 1 70.94 3 ASN B CA 1
ATOM 2608 C C . ASN B 1 3 ? -8.961 -19.438 -9.25 1 70.94 3 ASN B C 1
ATOM 2610 O O . ASN B 1 3 ? -8.078 -19.094 -10.039 1 70.94 3 ASN B O 1
ATOM 2614 N N . GLU B 1 4 ? -9.211 -19.109 -7.969 1 83.69 4 GLU B N 1
ATOM 2615 C CA . GLU B 1 4 ? -8.297 -18.062 -7.523 1 83.69 4 GLU B CA 1
ATOM 2616 C C . GLU B 1 4 ? -6.957 -18.656 -7.082 1 83.69 4 GLU B C 1
ATOM 2618 O O . GLU B 1 4 ? -6.91 -19.719 -6.473 1 83.69 4 GLU B O 1
ATOM 2623 N N . SER B 1 5 ? -5.965 -17.953 -7.406 1 88.38 5 SER B N 1
ATOM 2624 C CA . SER B 1 5 ? -4.625 -18.422 -7.082 1 88.38 5 SER B CA 1
ATOM 2625 C C . SER B 1 5 ? -4.328 -18.266 -5.594 1 88.38 5 SER B C 1
ATOM 2627 O O . SER B 1 5 ? -4.84 -17.344 -4.949 1 88.38 5 SER B O 1
ATOM 2629 N N . PRO B 1 6 ? -3.516 -19.188 -5.039 1 91.12 6 PRO B N 1
ATOM 2630 C CA . PRO B 1 6 ? -3.084 -19.031 -3.646 1 91.12 6 PRO B CA 1
ATOM 2631 C C . PRO B 1 6 ? -2.34 -17.734 -3.395 1 91.12 6 PRO B C 1
ATOM 2633 O O . PRO B 1 6 ? -2.475 -17.125 -2.322 1 91.12 6 PRO B O 1
ATOM 2636 N N . SER B 1 7 ? -1.685 -17.25 -4.355 1 92.62 7 SER B N 1
ATOM 2637 C CA . SER B 1 7 ? -0.875 -16.047 -4.207 1 92.62 7 SER B CA 1
ATOM 2638 C C . SER B 1 7 ? -1.752 -14.812 -4.031 1 92.62 7 SER B C 1
ATOM 2640 O O . SER B 1 7 ? -1.377 -13.875 -3.328 1 92.62 7 SER B O 1
ATOM 2642 N N . ALA B 1 8 ? -2.857 -14.828 -4.676 1 93.06 8 ALA B N 1
ATOM 2643 C CA . ALA B 1 8 ? -3.775 -13.703 -4.52 1 93.06 8 ALA B CA 1
ATOM 2644 C C . ALA B 1 8 ? -4.258 -13.586 -3.076 1 93.06 8 ALA B C 1
ATOM 2646 O O . ALA B 1 8 ? -4.301 -12.484 -2.518 1 93.06 8 ALA B O 1
ATOM 2647 N N . TYR B 1 9 ? -4.512 -14.672 -2.486 1 94.56 9 TYR B N 1
ATOM 2648 C CA . TYR B 1 9 ? -4.965 -14.641 -1.102 1 94.56 9 TYR B CA 1
ATOM 2649 C C . TYR B 1 9 ? -3.805 -14.383 -0.15 1 94.56 9 TYR B C 1
ATOM 2651 O O . TYR B 1 9 ? -3.994 -13.828 0.933 1 94.56 9 TYR B O 1
ATOM 2659 N N . LEU B 1 10 ? -2.688 -14.828 -0.564 1 96.06 10 LEU B N 1
ATOM 2660 C CA . LEU B 1 10 ? -1.512 -14.484 0.228 1 96.06 10 LEU B CA 1
ATOM 2661 C C . LEU B 1 10 ? -1.332 -12.977 0.309 1 96.06 10 LEU B C 1
ATOM 2663 O O . LEU B 1 10 ? -0.983 -12.445 1.365 1 96.06 10 LEU B O 1
ATOM 2667 N N . LEU B 1 11 ? -1.577 -12.336 -0.787 1 97.31 11 LEU B N 1
ATOM 2668 C CA . LEU B 1 11 ? -1.505 -10.883 -0.769 1 97.31 11 LEU B CA 1
ATOM 2669 C C . LEU B 1 11 ? -2.49 -10.297 0.239 1 97.31 11 LEU B C 1
ATOM 2671 O O . LEU B 1 11 ? -2.137 -9.414 1.021 1 97.31 11 LEU B O 1
ATOM 2675 N N . TRP B 1 12 ? -3.676 -10.773 0.224 1 97.5 12 TRP B N 1
ATOM 2676 C CA . TRP B 1 12 ? -4.676 -10.305 1.179 1 97.5 12 TRP B CA 1
ATOM 2677 C C . TRP B 1 12 ? -4.219 -10.547 2.611 1 97.5 12 TRP B C 1
ATOM 2679 O O . TRP B 1 12 ? -4.441 -9.719 3.492 1 97.5 12 TRP B O 1
ATOM 2689 N N . ALA B 1 13 ? -3.611 -11.68 2.777 1 97.75 13 ALA B N 1
ATOM 2690 C CA . ALA B 1 13 ? -3.113 -12.016 4.109 1 97.75 13 ALA B CA 1
ATOM 2691 C C . ALA B 1 13 ? -2.018 -11.047 4.543 1 97.75 13 ALA B C 1
ATOM 2693 O O . ALA B 1 13 ? -2.051 -10.523 5.66 1 97.75 13 ALA B O 1
ATOM 2694 N N . VAL B 1 14 ? -1.122 -10.773 3.658 1 97.44 14 VAL B N 1
ATOM 2695 C CA . VAL B 1 14 ? -0.012 -9.875 3.969 1 97.44 14 VAL B CA 1
ATOM 2696 C C . VAL B 1 14 ? -0.541 -8.469 4.234 1 97.44 14 VAL B C 1
ATOM 2698 O O . VAL B 1 14 ? -0.175 -7.836 5.227 1 97.44 14 VAL B O 1
ATOM 2701 N N . LEU B 1 15 ? -1.392 -8.039 3.395 1 97.88 15 LEU B N 1
ATOM 2702 C CA . LEU B 1 15 ? -1.943 -6.695 3.529 1 97.88 15 LEU B CA 1
ATOM 2703 C C . LEU B 1 15 ? -2.752 -6.566 4.816 1 97.88 15 LEU B C 1
ATOM 2705 O O . LEU B 1 15 ? -2.674 -5.547 5.504 1 97.88 15 LEU B O 1
ATOM 2709 N N . SER B 1 16 ? -3.5 -7.578 5.125 1 97.94 16 SER B N 1
ATOM 2710 C CA . SER B 1 16 ? -4.305 -7.516 6.34 1 97.94 16 SER B CA 1
ATOM 2711 C C . SER B 1 16 ? -3.426 -7.492 7.586 1 97.94 16 SER B C 1
ATOM 2713 O O . SER B 1 16 ? -3.723 -6.777 8.547 1 97.94 16 SER B O 1
ATOM 2715 N N . CYS B 1 17 ? -2.369 -8.211 7.531 1 96.88 17 CYS B N 1
ATOM 2716 C CA . CYS B 1 17 ? -1.447 -8.211 8.664 1 96.88 17 CYS B CA 1
ATOM 2717 C C . CYS B 1 17 ? -0.764 -6.859 8.82 1 96.88 17 CYS B C 1
ATOM 2719 O O . CYS B 1 17 ? -0.669 -6.328 9.922 1 96.88 17 CYS B O 1
ATOM 2721 N N . ILE B 1 18 ? -0.344 -6.336 7.742 1 96 18 ILE B N 1
ATOM 2722 C CA . ILE B 1 18 ? 0.291 -5.023 7.766 1 96 18 ILE B CA 1
ATOM 2723 C C . ILE B 1 18 ? -0.704 -3.979 8.266 1 96 18 ILE B C 1
ATOM 2725 O O . ILE B 1 18 ? -0.351 -3.117 9.078 1 96 18 ILE B O 1
ATOM 2729 N N . PHE B 1 19 ? -1.875 -4.062 7.844 1 96.75 19 PHE B N 1
ATOM 2730 C CA . PHE B 1 19 ? -2.893 -3.098 8.242 1 96.75 19 PHE B CA 1
ATOM 2731 C C . PHE B 1 19 ? -3.217 -3.234 9.727 1 96.75 19 PHE B C 1
ATOM 2733 O O . PHE B 1 19 ? -3.457 -2.236 10.406 1 96.75 19 PHE B O 1
ATOM 2740 N N . LEU B 1 20 ? -3.229 -4.445 10.172 1 96.88 20 LEU B N 1
ATOM 2741 C CA . LEU B 1 20 ? -3.482 -4.645 11.594 1 96.88 20 LEU B CA 1
ATOM 2742 C C . LEU B 1 20 ? -2.395 -3.986 12.438 1 96.88 20 LEU B C 1
ATOM 2744 O O . LEU B 1 20 ? -2.691 -3.307 13.422 1 96.88 20 LEU B O 1
ATOM 2748 N N . VAL B 1 21 ? -1.199 -4.133 12.055 1 94.5 21 VAL B N 1
ATOM 2749 C CA . VAL B 1 21 ? -0.086 -3.502 12.75 1 94.5 21 VAL B CA 1
ATOM 2750 C C . VAL B 1 21 ? -0.221 -1.982 12.672 1 94.5 21 VAL B C 1
ATOM 2752 O O . VAL B 1 21 ? -0.039 -1.285 13.672 1 94.5 21 VAL B O 1
ATOM 2755 N N . PHE B 1 22 ? -0.567 -1.526 11.57 1 93.88 22 PHE B N 1
ATOM 2756 C CA . PHE B 1 22 ? -0.763 -0.094 11.383 1 93.88 22 PHE B CA 1
ATOM 2757 C C . PHE B 1 22 ? -1.887 0.421 12.273 1 93.88 22 PHE B C 1
ATOM 2759 O O . PHE B 1 22 ? -1.752 1.47 12.906 1 93.88 22 PHE B O 1
ATOM 2766 N N . LEU B 1 23 ? -2.924 -0.317 12.289 1 94.5 23 LEU B N 1
ATOM 2767 C CA . LEU B 1 23 ? -4.074 0.067 13.102 1 94.5 23 LEU B CA 1
ATOM 2768 C C . LEU B 1 23 ? -3.682 0.194 14.57 1 94.5 23 LEU B C 1
ATOM 2770 O O . LEU B 1 23 ? -3.973 1.207 15.211 1 94.5 23 LEU B O 1
ATOM 2774 N N . ILE B 1 24 ? -2.959 -0.727 15.023 1 93.25 24 ILE B N 1
ATOM 2775 C CA . ILE B 1 24 ? -2.566 -0.756 16.422 1 93.25 24 ILE B CA 1
ATOM 2776 C C . ILE B 1 24 ? -1.606 0.394 16.719 1 93.25 24 ILE B C 1
ATOM 2778 O O . ILE B 1 24 ? -1.79 1.135 17.688 1 93.25 24 ILE B O 1
ATOM 2782 N N . LEU B 1 25 ? -0.686 0.63 15.844 1 90.62 25 LEU B N 1
ATOM 2783 C CA . LEU B 1 25 ? 0.306 1.682 16.047 1 90.62 25 LEU B CA 1
ATOM 2784 C C . LEU B 1 25 ? -0.331 3.061 15.922 1 90.62 25 LEU B C 1
ATOM 2786 O O . LEU B 1 25 ? 0.017 3.98 16.672 1 90.62 25 LEU B O 1
ATOM 2790 N N . HIS B 1 26 ? -1.193 3.15 15.031 1 90.94 26 HIS B N 1
ATOM 2791 C CA . HIS B 1 26 ? -1.85 4.434 14.812 1 90.94 26 HIS B CA 1
ATOM 2792 C C . HIS B 1 26 ? -2.742 4.805 15.992 1 90.94 26 HIS B C 1
ATOM 2794 O O . HIS B 1 26 ? -2.752 5.957 16.422 1 90.94 26 HIS B O 1
ATOM 2800 N N . LEU B 1 27 ? -3.422 3.879 16.5 1 89.44 27 LEU B N 1
ATOM 2801 C CA . LEU B 1 27 ? -4.289 4.141 17.656 1 89.44 27 LEU B CA 1
ATOM 2802 C C . LEU B 1 27 ? -3.465 4.434 18.906 1 89.44 27 LEU B C 1
ATOM 2804 O O . LEU B 1 27 ? -3.848 5.273 19.719 1 89.44 27 LEU B O 1
ATOM 2808 N N . TRP B 1 28 ? -2.357 3.736 18.969 1 88.69 28 TRP B N 1
ATOM 2809 C CA . TRP B 1 28 ? -1.455 4 20.078 1 88.69 28 TRP B CA 1
ATOM 2810 C C . TRP B 1 28 ? -0.884 5.414 20 1 88.69 28 TRP B C 1
ATOM 2812 O O . TRP B 1 28 ? -0.85 6.137 20.984 1 88.69 28 TRP B O 1
ATOM 2822 N N . ALA B 1 29 ? -0.5 5.844 18.875 1 85.38 29 ALA B N 1
ATOM 2823 C CA . ALA B 1 29 ? 0.088 7.164 18.656 1 85.38 29 ALA B CA 1
ATOM 2824 C C . ALA B 1 29 ? -0.961 8.266 18.812 1 85.38 29 ALA B C 1
ATOM 2826 O O . ALA B 1 29 ? -0.645 9.383 19.219 1 85.38 29 ALA B O 1
ATOM 2827 N N . TYR B 1 30 ? -2.145 7.914 18.469 1 84.38 30 TYR B N 1
ATOM 2828 C CA . TYR B 1 30 ? -3.221 8.898 18.516 1 84.38 30 TYR B CA 1
ATOM 2829 C C . TYR B 1 30 ? -3.564 9.25 19.969 1 84.38 30 TYR B C 1
ATOM 2831 O O . TYR B 1 30 ? -3.543 10.422 20.344 1 84.38 30 TYR B O 1
ATOM 2839 N N . ASP B 1 31 ? -3.926 8.398 20.812 1 83.56 31 ASP B N 1
ATOM 2840 C CA . ASP B 1 31 ? -4.301 8.719 22.188 1 83.56 31 ASP B CA 1
ATOM 2841 C C . ASP B 1 31 ? -4.02 7.535 23.109 1 83.56 31 ASP B C 1
ATOM 2843 O O . ASP B 1 31 ? -4.727 7.34 24.094 1 83.56 31 ASP B O 1
ATOM 2847 N N . ARG B 1 32 ? -3.064 6.602 22.734 1 85.19 32 ARG B N 1
ATOM 2848 C CA . ARG B 1 32 ? -2.686 5.457 23.562 1 85.19 32 ARG B CA 1
ATOM 2849 C C . ARG B 1 32 ? -3.896 4.594 23.891 1 85.19 32 ARG B C 1
ATOM 2851 O O . ARG B 1 32 ? -4.09 4.203 25.047 1 85.19 32 ARG B O 1
ATOM 2858 N N . PHE B 1 33 ? -4.832 4.449 23.062 1 84.19 33 PHE B N 1
ATOM 2859 C CA . PHE B 1 33 ? -5.988 3.564 23.094 1 84.19 33 PHE B CA 1
ATOM 2860 C C . PHE B 1 33 ? -7.07 4.125 24.016 1 84.19 33 PHE B C 1
ATOM 2862 O O . PHE B 1 33 ? -7.941 3.385 24.484 1 84.19 33 PHE B O 1
ATOM 2869 N N . ASN B 1 34 ? -7.012 5.387 24.312 1 79.75 34 ASN B N 1
ATOM 2870 C CA . ASN B 1 34 ? -8.055 5.996 25.125 1 79.75 34 ASN B CA 1
ATOM 2871 C C . ASN B 1 34 ? -9.391 6.055 24.391 1 79.75 34 ASN B C 1
ATOM 2873 O O . ASN B 1 34 ? -10.445 6.148 25.016 1 79.75 34 ASN B O 1
ATOM 2877 N N . CYS B 1 35 ? -9.32 5.953 23.156 1 75.81 35 CYS B N 1
ATOM 2878 C CA . CYS B 1 35 ? -10.531 5.973 22.344 1 75.81 35 CYS B CA 1
ATOM 2879 C C . CYS B 1 35 ? -11.352 4.711 22.562 1 75.81 35 CYS B C 1
ATOM 2881 O O . CYS B 1 35 ? -12.531 4.664 22.203 1 75.81 35 CYS B O 1
ATOM 2883 N N . LEU B 1 36 ? -10.773 3.742 23.234 1 78.62 36 LEU B N 1
ATOM 2884 C CA . LEU B 1 36 ? -11.469 2.482 23.484 1 78.62 36 LEU B CA 1
ATOM 2885 C C . LEU B 1 36 ? -12.227 2.531 24.812 1 78.62 36 LEU B C 1
ATOM 2887 O O . LEU B 1 36 ? -13.117 1.713 25.047 1 78.62 36 LEU B O 1
ATOM 2891 N N . ARG B 1 37 ? -11.789 3.453 25.703 1 76.19 37 ARG B N 1
ATOM 2892 C CA . ARG B 1 37 ? -12.375 3.484 27.047 1 76.19 37 ARG B CA 1
ATOM 2893 C C . ARG B 1 37 ? -13.695 4.242 27.031 1 76.19 37 ARG B C 1
ATOM 2895 O O . ARG B 1 37 ? -13.805 5.316 26.438 1 76.19 37 ARG B O 1
ATOM 2902 N N . TRP B 1 38 ? -14.719 3.631 27.484 1 67.88 38 TRP B N 1
ATOM 2903 C CA . TRP B 1 38 ? -16.047 4.242 27.562 1 67.88 38 TRP B CA 1
ATOM 2904 C C . TRP B 1 38 ? -16.062 5.387 28.562 1 67.88 38 TRP B C 1
ATOM 2906 O O . TRP B 1 38 ? -16.75 6.391 28.359 1 67.88 38 TRP B O 1
ATOM 2916 N N . ASN B 1 39 ? -15.5 5.145 29.859 1 58.59 39 ASN B N 1
ATOM 2917 C CA . ASN B 1 39 ? -15.562 6.129 30.938 1 58.59 39 ASN B CA 1
ATOM 2918 C C . ASN B 1 39 ? -14.594 7.281 30.703 1 58.59 39 ASN B C 1
ATOM 2920 O O . ASN B 1 39 ? -14.375 8.109 31.594 1 58.59 39 ASN B O 1
ATOM 2924 N N . ALA B 1 40 ? -13.898 7.152 29.859 1 53.78 40 ALA B N 1
ATOM 2925 C CA . ALA B 1 40 ? -12.945 8.258 29.812 1 53.78 40 ALA B CA 1
ATOM 2926 C C . ALA B 1 40 ? -13.656 9.586 29.531 1 53.78 40 ALA B C 1
ATOM 2928 O O . ALA B 1 40 ? -14.797 9.594 29.062 1 53.78 40 ALA B O 1
ATOM 2929 N N . GLY B 1 41 ? -13.281 10.844 29.312 1 44.25 41 GLY B N 1
ATOM 2930 C CA . GLY B 1 41 ? -13.758 12.219 29.406 1 44.25 41 GLY B CA 1
ATOM 2931 C C . GLY B 1 41 ? -14.992 12.492 28.562 1 44.25 41 GLY B C 1
ATOM 2932 O O . GLY B 1 41 ? -15.43 11.625 27.812 1 44.25 41 GLY B O 1
ATOM 2933 N N . ARG B 1 42 ? -15.617 13.875 28.734 1 43.44 42 ARG B N 1
ATOM 2934 C CA . ARG B 1 42 ? -16.734 14.703 28.281 1 43.44 42 ARG B CA 1
ATOM 2935 C C . ARG B 1 42 ? -16.953 14.562 26.781 1 43.44 42 ARG B C 1
ATOM 2937 O O . ARG B 1 42 ? -17.906 15.117 26.234 1 43.44 42 ARG B O 1
ATOM 2944 N N . GLN B 1 43 ? -16.078 14.539 25.938 1 45.38 43 GLN B N 1
ATOM 2945 C CA . GLN B 1 43 ? -16.312 14.875 24.531 1 45.38 43 GLN B CA 1
ATOM 2946 C C . GLN B 1 43 ? -17.141 13.789 23.844 1 45.38 43 GLN B C 1
ATOM 2948 O O . GLN B 1 43 ? -17.062 12.617 24.219 1 45.38 43 GLN B O 1
ATOM 2953 N N . PRO B 1 44 ? -18.266 14.047 22.938 1 50.81 44 PRO B N 1
ATOM 2954 C CA . PRO B 1 44 ? -19.125 13.461 21.922 1 50.81 44 PRO B CA 1
ATOM 2955 C C . PRO B 1 44 ? -18.469 12.305 21.172 1 50.81 44 PRO B C 1
ATOM 2957 O O . PRO B 1 44 ? -18.75 12.078 19.984 1 50.81 44 PRO B O 1
ATOM 2960 N N . GLY B 1 45 ? -17.797 11.32 21.734 1 60.66 45 GLY B N 1
ATOM 2961 C CA . GLY B 1 45 ? -16.812 10.375 21.25 1 60.66 45 GLY B CA 1
ATOM 2962 C C . GLY B 1 45 ? -17.391 9.008 20.953 1 60.66 45 GLY B C 1
ATOM 2963 O O . GLY B 1 45 ? -16.656 8.023 20.875 1 60.66 45 GLY B O 1
ATOM 2964 N N . THR B 1 46 ? -18.75 8.922 21.047 1 65.25 46 THR B N 1
ATOM 2965 C CA . THR B 1 46 ? -19.359 7.621 20.812 1 65.25 46 THR B CA 1
ATOM 2966 C C . THR B 1 46 ? -19.141 7.176 19.375 1 65.25 46 THR B C 1
ATOM 2968 O O . THR B 1 46 ? -18.859 6 19.109 1 65.25 46 THR B O 1
ATOM 2971 N N . PHE B 1 47 ? -19.266 8.102 18.531 1 72.31 47 PHE B N 1
ATOM 2972 C CA . PHE B 1 47 ? -19.094 7.793 17.109 1 72.31 47 PHE B CA 1
ATOM 2973 C C . PHE B 1 47 ? -17.688 7.266 16.844 1 72.31 47 PHE B C 1
ATOM 2975 O O . PHE B 1 47 ? -17.516 6.25 16.172 1 72.31 47 PHE B O 1
ATOM 2982 N N . LYS B 1 48 ? -16.812 7.871 17.406 1 77.44 48 LYS B N 1
ATOM 2983 C CA . LYS B 1 48 ? -15.422 7.449 17.219 1 77.44 48 LYS B CA 1
ATOM 2984 C C . LYS B 1 48 ? -15.172 6.082 17.859 1 77.44 48 LYS B C 1
ATOM 2986 O O . LYS B 1 48 ? -14.414 5.273 17.312 1 77.44 48 LYS B O 1
ATOM 2991 N N . ARG B 1 49 ? -15.922 5.855 18.844 1 81.94 49 ARG B N 1
ATOM 2992 C CA . ARG B 1 49 ? -15.766 4.574 19.516 1 81.94 49 ARG B CA 1
ATOM 2993 C C . ARG B 1 49 ? -16.344 3.436 18.688 1 81.94 49 ARG B C 1
ATOM 2995 O O . ARG B 1 49 ? -15.719 2.385 18.547 1 81.94 49 ARG B O 1
ATOM 3002 N N . VAL B 1 50 ? -17.5 3.746 18.203 1 80.38 50 VAL B N 1
ATOM 3003 C CA . VAL B 1 50 ? -18.141 2.725 17.391 1 80.38 50 VAL B CA 1
ATOM 3004 C C . VAL B 1 50 ? -17.281 2.412 16.172 1 80.38 50 VAL B C 1
ATOM 3006 O O . VAL B 1 50 ? -17.109 1.248 15.805 1 80.38 50 VAL B O 1
ATOM 3009 N N . MET B 1 51 ? -16.719 3.396 15.625 1 85.12 51 MET B N 1
ATOM 3010 C CA . MET B 1 51 ? -15.859 3.205 14.453 1 85.12 51 MET B CA 1
ATOM 3011 C C . MET B 1 51 ? -14.594 2.436 14.828 1 85.12 51 MET B C 1
ATOM 3013 O O . MET B 1 51 ? -14.125 1.597 14.062 1 85.12 51 MET B O 1
ATOM 3017 N N . THR B 1 52 ? -14.125 2.705 15.977 1 87.12 52 THR B N 1
ATOM 3018 C CA . THR B 1 52 ? -12.93 2.01 16.453 1 87.12 52 THR B CA 1
ATOM 3019 C C . THR B 1 52 ? -13.227 0.526 16.672 1 87.12 52 THR B C 1
ATOM 3021 O O . THR B 1 52 ? -12.445 -0.331 16.234 1 87.12 52 THR B O 1
ATOM 3024 N N . TYR B 1 53 ? -14.336 0.306 17.234 1 88.38 53 TYR B N 1
ATOM 3025 C CA . TYR B 1 53 ? -14.711 -1.085 17.469 1 88.38 53 TYR B CA 1
ATOM 3026 C C . TYR B 1 53 ? -14.945 -1.813 16.141 1 88.38 53 TYR B C 1
ATOM 3028 O O . TYR B 1 53 ? -14.617 -2.994 16.016 1 88.38 53 TYR B O 1
ATOM 3036 N N . CYS B 1 54 ? -15.477 -1.156 15.219 1 90.25 54 CYS B N 1
ATOM 3037 C CA . CYS B 1 54 ? -15.711 -1.76 13.914 1 90.25 54 CYS B CA 1
ATOM 3038 C C . CYS B 1 54 ? -14.398 -2.18 13.266 1 90.25 54 CYS B C 1
ATOM 3040 O O . CYS B 1 54 ? -14.273 -3.309 12.781 1 90.25 54 CYS B O 1
ATOM 3042 N N . TYR B 1 55 ? -13.453 -1.336 13.367 1 90.62 55 TYR B N 1
ATOM 3043 C CA . TYR B 1 55 ? -12.195 -1.661 12.711 1 90.62 55 TYR B CA 1
ATOM 3044 C C . TYR B 1 55 ? -11.414 -2.695 13.516 1 90.62 55 TYR B C 1
ATOM 3046 O O . TYR B 1 55 ? -10.711 -3.535 12.945 1 90.62 55 TYR B O 1
ATOM 3054 N N . LEU B 1 56 ? -11.523 -2.641 14.805 1 91.75 56 LEU B N 1
ATOM 3055 C CA . LEU B 1 56 ? -10.859 -3.639 15.633 1 91.75 56 LEU B CA 1
ATOM 3056 C C . LEU B 1 56 ? -11.523 -5.004 15.477 1 91.75 56 LEU B C 1
ATOM 3058 O O . LEU B 1 56 ? -10.922 -6.031 15.789 1 91.75 56 LEU B O 1
ATOM 3062 N N . GLY B 1 57 ? -12.758 -4.965 15.062 1 94.06 57 GLY B N 1
ATOM 3063 C CA . GLY B 1 57 ? -13.438 -6.207 14.742 1 94.06 57 GLY B CA 1
ATOM 3064 C C . GLY B 1 57 ? -13.164 -6.684 13.32 1 94.06 57 GLY B C 1
ATOM 3065 O O . GLY B 1 57 ? -12.922 -7.871 13.094 1 94.06 57 GLY B O 1
ATOM 3066 N N . THR B 1 58 ? -13.117 -5.801 12.398 1 96.19 58 THR B N 1
ATOM 3067 C CA . THR B 1 58 ? -13 -6.102 10.977 1 96.19 58 THR B CA 1
ATOM 3068 C C . THR B 1 58 ? -11.609 -6.645 10.648 1 96.19 58 THR B C 1
ATOM 3070 O O . THR B 1 58 ? -11.484 -7.691 10.008 1 96.19 58 THR B O 1
ATOM 3073 N N . VAL B 1 59 ? -10.578 -6.02 11.117 1 96.75 59 VAL B N 1
ATOM 3074 C CA . VAL B 1 59 ? -9.227 -6.27 10.633 1 96.75 59 VAL B CA 1
ATOM 3075 C C . VAL B 1 59 ? -8.742 -7.637 11.117 1 96.75 59 VAL B C 1
ATOM 3077 O O . VAL B 1 59 ? -8.242 -8.445 10.336 1 96.75 59 VAL B O 1
ATOM 3080 N N . PRO B 1 60 ? -8.922 -8.008 12.406 1 97.44 60 PRO B N 1
ATOM 3081 C CA . PRO B 1 60 ? -8.523 -9.359 12.82 1 97.44 60 PRO B CA 1
ATOM 3082 C C . PRO B 1 60 ? -9.289 -10.453 12.094 1 97.44 60 PRO B C 1
ATOM 3084 O O . PRO B 1 60 ? -8.727 -11.508 11.789 1 97.44 60 PRO B O 1
ATOM 3087 N N . LEU B 1 61 ? -10.516 -10.172 11.812 1 98.38 61 LEU B N 1
ATOM 3088 C CA . LEU B 1 61 ? -11.312 -11.156 11.086 1 98.38 61 LEU B CA 1
ATOM 3089 C C . LEU B 1 61 ? -10.789 -11.328 9.664 1 98.38 61 LEU B C 1
ATOM 3091 O O . LEU B 1 61 ? -10.727 -12.445 9.148 1 98.38 61 LEU B O 1
ATOM 3095 N N . LEU B 1 62 ? -10.398 -10.25 9.062 1 97.94 62 LEU B N 1
ATOM 3096 C CA . LEU B 1 62 ? -9.82 -10.328 7.727 1 97.94 62 LEU B CA 1
ATOM 3097 C C . LEU B 1 62 ? -8.484 -11.055 7.75 1 97.94 62 LEU B C 1
ATOM 3099 O O . LEU B 1 62 ? -8.141 -11.766 6.809 1 97.94 62 LEU B O 1
ATOM 3103 N N . VAL B 1 63 ? -7.738 -10.867 8.836 1 98.25 63 VAL B N 1
ATOM 3104 C CA . VAL B 1 63 ? -6.469 -11.57 8.984 1 98.25 63 VAL B CA 1
ATOM 3105 C C . VAL B 1 63 ? -6.715 -13.078 9.078 1 98.25 63 VAL B C 1
ATOM 3107 O O . VAL B 1 63 ? -6.066 -13.867 8.391 1 98.25 63 VAL B O 1
ATOM 3110 N N . VAL B 1 64 ? -7.684 -13.43 9.812 1 97.88 64 VAL B N 1
ATOM 3111 C CA . VAL B 1 64 ? -8 -14.844 9.984 1 97.88 64 VAL B CA 1
ATOM 3112 C C . VAL B 1 64 ? -8.477 -15.438 8.664 1 97.88 64 VAL B C 1
ATOM 3114 O O . VAL B 1 64 ? -7.996 -16.484 8.234 1 97.88 64 VAL B O 1
ATOM 3117 N N . PHE B 1 65 ? -9.328 -14.781 8.023 1 97.75 65 PHE B N 1
ATOM 3118 C CA . PHE B 1 65 ? -9.875 -15.281 6.77 1 97.75 65 PHE B CA 1
ATOM 3119 C C . PHE B 1 65 ? -8.781 -15.414 5.719 1 97.75 65 PHE B C 1
ATOM 3121 O O . PHE B 1 65 ? -8.641 -16.469 5.098 1 97.75 65 PHE B O 1
ATOM 3128 N N . SER B 1 66 ? -8.039 -14.359 5.52 1 97.5 66 SER B N 1
ATOM 3129 C CA . SER B 1 66 ? -7.07 -14.328 4.43 1 97.5 66 SER B CA 1
ATOM 3130 C C . SER B 1 66 ? -5.906 -15.273 4.695 1 97.5 66 SER B C 1
ATOM 3132 O O . SER B 1 66 ? -5.441 -15.969 3.787 1 97.5 66 SER B O 1
ATOM 3134 N N . THR B 1 67 ? -5.43 -15.336 5.922 1 96.81 67 THR B N 1
ATOM 3135 C CA . THR B 1 67 ? -4.32 -16.234 6.254 1 96.81 67 THR B CA 1
ATOM 3136 C C . THR B 1 67 ? -4.754 -17.688 6.168 1 96.81 67 THR B C 1
ATOM 3138 O O . THR B 1 67 ? -4.027 -18.531 5.625 1 96.81 67 THR B O 1
ATOM 3141 N N . ALA B 1 68 ? -5.918 -17.953 6.668 1 96.81 68 ALA B N 1
ATOM 3142 C CA . ALA B 1 68 ? -6.418 -19.312 6.613 1 96.81 68 ALA B CA 1
ATOM 3143 C C . ALA B 1 68 ? -6.676 -19.75 5.176 1 96.81 68 ALA B C 1
ATOM 3145 O O . ALA B 1 68 ? -6.312 -20.859 4.781 1 96.81 68 ALA B O 1
ATOM 3146 N N . THR B 1 69 ? -7.289 -18.891 4.449 1 95.25 69 THR B N 1
ATOM 3147 C CA . THR B 1 69 ? -7.578 -19.219 3.057 1 95.25 69 THR B CA 1
ATOM 3148 C C . THR B 1 69 ? -6.289 -19.406 2.266 1 95.25 69 THR B C 1
ATOM 3150 O O . THR B 1 69 ? -6.18 -20.328 1.452 1 95.25 69 THR B O 1
ATOM 3153 N N . ALA B 1 70 ? -5.363 -18.547 2.482 1 94.62 70 ALA B N 1
ATOM 3154 C CA . ALA B 1 70 ? -4.074 -18.703 1.817 1 94.62 70 ALA B CA 1
ATOM 3155 C C . ALA B 1 70 ? -3.416 -20.016 2.195 1 94.62 70 ALA B C 1
ATOM 3157 O O . ALA B 1 70 ? -2.91 -20.734 1.329 1 94.62 70 ALA B O 1
ATOM 3158 N N . ALA B 1 71 ? -3.443 -20.375 3.451 1 93.56 71 ALA B N 1
ATOM 3159 C CA . ALA B 1 71 ? -2.842 -21.625 3.918 1 93.56 71 ALA B CA 1
ATOM 3160 C C . ALA B 1 71 ? -3.514 -22.828 3.275 1 93.56 71 ALA B C 1
ATOM 3162 O O . ALA B 1 71 ? -2.84 -23.766 2.85 1 93.56 71 ALA B O 1
ATOM 3163 N N . ILE B 1 72 ? -4.777 -22.781 3.191 1 93.44 72 ILE B N 1
ATOM 3164 C CA . ILE B 1 72 ? -5.535 -23.875 2.604 1 93.44 72 ILE B CA 1
ATOM 3165 C C . ILE B 1 72 ? -5.199 -24 1.119 1 93.44 72 ILE B C 1
ATOM 3167 O O . ILE B 1 72 ? -4.918 -25.094 0.628 1 93.44 72 ILE B O 1
ATOM 3171 N N . LYS B 1 73 ? -5.164 -22.922 0.434 1 92.75 73 LYS B N 1
ATOM 3172 C CA . LYS B 1 73 ? -4.938 -22.953 -1.008 1 92.75 73 LYS B CA 1
ATOM 3173 C C . LYS B 1 73 ? -3.512 -23.391 -1.327 1 92.75 73 LYS B C 1
ATOM 3175 O O . LYS B 1 73 ? -3.279 -24.094 -2.312 1 92.75 73 LYS B O 1
ATOM 3180 N N . PHE B 1 74 ? -2.602 -22.984 -0.514 1 90.44 74 PHE B N 1
ATOM 3181 C CA . PHE B 1 74 ? -1.232 -23.438 -0.729 1 90.44 74 PHE B CA 1
ATOM 3182 C C . PHE B 1 74 ? -1.099 -24.922 -0.422 1 90.44 74 PHE B C 1
ATOM 3184 O O . PHE B 1 74 ? -0.342 -25.641 -1.086 1 90.44 74 PHE B O 1
ATOM 3191 N N . SER B 1 75 ? -1.803 -25.422 0.562 1 89.62 75 SER B N 1
ATOM 3192 C CA . SER B 1 75 ? -1.742 -26.828 0.93 1 89.62 75 SER B CA 1
ATOM 3193 C C . SER B 1 75 ? -2.398 -27.719 -0.131 1 89.62 75 SER B C 1
ATOM 3195 O O . SER B 1 75 ? -1.937 -28.828 -0.398 1 89.62 75 SER B O 1
ATOM 3197 N N . GLU B 1 76 ? -3.449 -27.234 -0.733 1 88.62 76 GLU B N 1
ATOM 3198 C CA . GLU B 1 76 ? -4.141 -27.984 -1.772 1 88.62 76 GLU B CA 1
ATOM 3199 C C . GLU B 1 76 ? -3.377 -27.938 -3.094 1 88.62 76 GLU B C 1
ATOM 3201 O O . GLU B 1 76 ? -3.35 -28.906 -3.84 1 88.62 76 GLU B O 1
ATOM 3206 N N . GLY B 1 77 ? -2.818 -26.781 -3.359 1 85.19 77 GLY B N 1
ATOM 3207 C CA . GLY B 1 77 ? -1.939 -26.672 -4.512 1 85.19 77 GLY B CA 1
ATOM 3208 C C . GLY B 1 77 ? -2.688 -26.609 -5.828 1 85.19 77 GLY B C 1
ATOM 3209 O O . GLY B 1 77 ? -3.754 -26 -5.918 1 85.19 77 GLY B O 1
ATOM 3210 N N . PHE B 1 78 ? -2.051 -27.141 -6.918 1 84.44 78 PHE B N 1
ATOM 3211 C CA . PHE B 1 78 ? -2.57 -27.094 -8.281 1 84.44 78 PHE B CA 1
ATOM 3212 C C . PHE B 1 78 ? -2.818 -28.5 -8.812 1 84.44 78 PHE B C 1
ATOM 3214 O O . PHE B 1 78 ? -2.275 -29.484 -8.281 1 84.44 78 PHE B O 1
ATOM 3221 N N . VAL B 1 79 ? -3.682 -28.547 -9.742 1 83.75 79 VAL B N 1
ATOM 3222 C CA . VAL B 1 79 ? -3.953 -29.812 -10.391 1 83.75 79 VAL B CA 1
ATOM 3223 C C . VAL B 1 79 ? -3.967 -29.641 -11.906 1 83.75 79 VAL B C 1
ATOM 3225 O O . VAL B 1 79 ? -4.359 -28.578 -12.414 1 83.75 79 VAL B O 1
ATOM 3228 N N . ALA B 1 80 ? -3.465 -30.641 -12.555 1 82.62 80 ALA B N 1
ATOM 3229 C CA . ALA B 1 80 ? -3.514 -30.656 -14.016 1 82.62 80 ALA B CA 1
ATOM 3230 C C . ALA B 1 80 ? -4.855 -31.188 -14.516 1 82.62 80 ALA B C 1
ATOM 3232 O O . ALA B 1 80 ? -5.285 -32.281 -14.125 1 82.62 80 ALA B O 1
ATOM 3233 N N . LEU B 1 81 ? -5.473 -30.422 -15.367 1 76.31 81 LEU B N 1
ATOM 3234 C CA . LEU B 1 81 ? -6.738 -30.844 -15.945 1 76.31 81 LEU B CA 1
ATOM 3235 C C . LEU B 1 81 ? -6.5 -31.766 -17.141 1 76.31 81 LEU B C 1
ATOM 3237 O O . LEU B 1 81 ? -5.406 -31.781 -17.719 1 76.31 81 LEU B O 1
ATOM 3241 N N . PRO B 1 82 ? -7.52 -32.5 -17.484 1 76.62 82 PRO B N 1
ATOM 3242 C CA . PRO B 1 82 ? -7.375 -33.344 -18.656 1 76.62 82 PRO B CA 1
ATOM 3243 C C . PRO B 1 82 ? -7.043 -32.594 -19.922 1 76.62 82 PRO B C 1
ATOM 3245 O O . PRO B 1 82 ? -6.414 -33.125 -20.844 1 76.62 82 PRO B O 1
ATOM 3248 N N . SER B 1 83 ? -7.449 -31.328 -19.969 1 70.62 83 SER B N 1
ATOM 3249 C CA . SER B 1 83 ? -7.168 -30.469 -21.109 1 70.62 83 SER B CA 1
ATOM 3250 C C . SER B 1 83 ? -5.695 -30.078 -21.156 1 70.62 83 SER B C 1
ATOM 3252 O O . SER B 1 83 ? -5.215 -29.562 -22.156 1 70.62 83 SER B O 1
ATOM 3254 N N . GLY B 1 84 ? -4.926 -30.453 -20.047 1 72.44 84 GLY B N 1
ATOM 3255 C CA . GLY B 1 84 ? -3.516 -30.109 -20 1 72.44 84 GLY B CA 1
ATOM 3256 C C . GLY B 1 84 ? -3.244 -28.812 -19.25 1 72.44 84 GLY B C 1
ATOM 3257 O O . GLY B 1 84 ? -2.098 -28.516 -18.906 1 72.44 84 GLY B O 1
ATOM 3258 N N . SER B 1 85 ? -4.375 -28.156 -18.984 1 75.19 85 SER B N 1
ATOM 3259 C CA . SER B 1 85 ? -4.203 -26.891 -18.297 1 75.19 85 SER B CA 1
ATOM 3260 C C . SER B 1 85 ? -4.055 -27.094 -16.781 1 75.19 85 SER B C 1
ATOM 3262 O O . SER B 1 85 ? -4.676 -28 -16.219 1 75.19 85 SER B O 1
ATOM 3264 N N . ILE B 1 86 ? -3.154 -26.375 -16.234 1 80.88 86 ILE B N 1
ATOM 3265 C CA . ILE B 1 86 ? -2.922 -26.469 -14.797 1 80.88 86 ILE B CA 1
ATOM 3266 C C . ILE B 1 86 ? -3.639 -25.328 -14.07 1 80.88 86 ILE B C 1
ATOM 3268 O O . ILE B 1 86 ? -3.439 -24.156 -14.406 1 80.88 86 ILE B O 1
ATOM 3272 N N . VAL B 1 87 ? -4.52 -25.703 -13.219 1 79.19 87 VAL B N 1
ATOM 3273 C CA . VAL B 1 87 ? -5.32 -24.75 -12.477 1 79.19 87 VAL B CA 1
ATOM 3274 C C . VAL B 1 87 ? -5.246 -25.047 -10.977 1 79.19 87 VAL B C 1
ATOM 3276 O O . VAL B 1 87 ? -4.863 -26.156 -10.586 1 79.19 87 VAL B O 1
ATOM 3279 N N . PRO B 1 88 ? -5.527 -24 -10.203 1 83.81 88 PRO B N 1
ATOM 3280 C CA . PRO B 1 88 ? -5.648 -24.328 -8.781 1 83.81 88 PRO B CA 1
ATOM 3281 C C . PRO B 1 88 ? -6.68 -25.422 -8.516 1 83.81 88 PRO B C 1
ATOM 3283 O O . PRO B 1 88 ? -7.719 -25.484 -9.18 1 83.81 88 PRO B O 1
ATOM 3286 N N . LYS B 1 89 ? -6.352 -26.312 -7.598 1 86.38 89 LYS B N 1
ATOM 3287 C CA . LYS B 1 89 ? -7.207 -27.469 -7.324 1 86.38 89 LYS B CA 1
ATOM 3288 C C . LYS B 1 89 ? -8.641 -27.031 -7.035 1 86.38 89 LYS B C 1
ATOM 3290 O O . LYS B 1 89 ? -8.875 -26.203 -6.16 1 86.38 89 LYS B O 1
ATOM 3295 N N . PRO B 1 90 ? -9.492 -27.547 -7.832 1 84 90 PRO B N 1
ATOM 3296 C CA . PRO B 1 90 ? -10.891 -27.188 -7.598 1 84 90 PRO B CA 1
ATOM 3297 C C . PRO B 1 90 ? -11.422 -27.703 -6.266 1 84 90 PRO B C 1
ATOM 3299 O O . PRO B 1 90 ? -10.883 -28.672 -5.715 1 84 90 PRO B O 1
ATOM 3302 N N . LEU B 1 91 ? -12.492 -27.094 -5.793 1 87.31 91 LEU B N 1
ATOM 3303 C CA . LEU B 1 91 ? -13.055 -27.359 -4.473 1 87.31 91 LEU B CA 1
ATOM 3304 C C . LEU B 1 91 ? -13.492 -28.812 -4.352 1 87.31 91 LEU B C 1
ATOM 3306 O O . LEU B 1 91 ? -13.359 -29.422 -3.287 1 87.31 91 LEU B O 1
ATOM 3310 N N . ALA B 1 92 ? -13.906 -29.344 -5.465 1 84.06 92 ALA B N 1
ATOM 3311 C CA . ALA B 1 92 ? -14.414 -30.719 -5.477 1 84.06 92 ALA B CA 1
ATOM 3312 C C . ALA B 1 92 ? -13.305 -31.719 -5.152 1 84.06 92 ALA B C 1
ATOM 3314 O O . ALA B 1 92 ? -13.578 -32.812 -4.695 1 84.06 92 ALA B O 1
ATOM 3315 N N . LEU B 1 93 ? -12.102 -31.297 -5.305 1 87.31 93 LEU B N 1
ATOM 3316 C CA . LEU B 1 93 ? -10.969 -32.219 -5.117 1 87.31 93 LEU B CA 1
ATOM 3317 C C . LEU B 1 93 ? -10.242 -31.906 -3.812 1 87.31 93 LEU B C 1
ATOM 3319 O O . LEU B 1 93 ? -9.219 -32.531 -3.508 1 87.31 93 LEU B O 1
ATOM 3323 N N . TRP B 1 94 ? -10.781 -31.047 -3.012 1 90.06 94 TRP B N 1
ATOM 3324 C CA . TRP B 1 94 ? -10.125 -30.672 -1.766 1 90.06 94 TRP B CA 1
ATOM 3325 C C . TRP B 1 94 ? -10.25 -31.766 -0.722 1 90.06 94 TRP B C 1
ATOM 3327 O O . TRP B 1 94 ? -11.188 -32.562 -0.771 1 90.06 94 TRP B O 1
ATOM 3337 N N . GLY B 1 95 ? -9.273 -31.797 0.153 1 90.88 95 GLY B N 1
ATOM 3338 C CA . GLY B 1 95 ? -9.375 -32.688 1.301 1 90.88 95 GLY B CA 1
ATOM 3339 C C . GLY B 1 95 ? -10.539 -32.344 2.217 1 90.88 95 GLY B C 1
ATOM 3340 O O . GLY B 1 95 ? -10.938 -31.188 2.314 1 90.88 95 GLY B O 1
ATOM 3341 N N . SER B 1 96 ? -11.008 -33.344 2.938 1 91.94 96 SER B N 1
ATOM 3342 C CA . SER B 1 96 ? -12.18 -33.188 3.795 1 91.94 96 SER B CA 1
ATOM 3343 C C . SER B 1 96 ? -11.914 -32.188 4.914 1 91.94 96 SER B C 1
ATOM 3345 O O . SER B 1 96 ? -12.797 -31.406 5.285 1 91.94 96 SER B O 1
ATOM 3347 N N . GLN B 1 97 ? -10.758 -32.094 5.453 1 92.62 97 GLN B N 1
ATOM 3348 C CA . GLN B 1 97 ? -10.422 -31.188 6.547 1 92.62 97 GLN B CA 1
ATOM 3349 C C . GLN B 1 97 ? -10.5 -29.734 6.094 1 92.62 97 GLN B C 1
ATOM 3351 O O . GLN B 1 97 ? -11.055 -28.891 6.801 1 92.62 97 GLN B O 1
ATOM 3356 N N . ASN B 1 98 ? -9.945 -29.531 4.98 1 92.94 98 ASN B N 1
ATOM 3357 C CA . ASN B 1 98 ? -9.961 -28.172 4.449 1 92.94 98 ASN B CA 1
ATOM 3358 C C . ASN B 1 98 ? -11.367 -27.734 4.039 1 92.94 98 ASN B C 1
ATOM 3360 O O . ASN B 1 98 ? -11.742 -26.578 4.211 1 92.94 98 ASN B O 1
ATOM 3364 N N . LEU B 1 99 ? -12.156 -28.672 3.574 1 92.69 99 LEU B N 1
ATOM 3365 C CA . LEU B 1 99 ? -13.523 -28.375 3.166 1 92.69 99 LEU B CA 1
ATOM 3366 C C . LEU B 1 99 ? -14.375 -27.969 4.367 1 92.69 99 LEU B C 1
ATOM 3368 O O . LEU B 1 99 ? -15.227 -27.094 4.266 1 92.69 99 LEU B O 1
ATOM 3372 N N . ARG B 1 100 ? -14.102 -28.531 5.453 1 93.62 100 ARG B N 1
ATOM 3373 C CA . ARG B 1 100 ? -14.867 -28.25 6.66 1 93.62 100 ARG B CA 1
ATOM 3374 C C . ARG B 1 100 ? -14.578 -26.844 7.18 1 93.62 100 ARG B C 1
ATOM 3376 O O . ARG B 1 100 ? -15.406 -26.25 7.871 1 93.62 100 ARG B O 1
ATOM 3383 N N . LEU B 1 101 ? -13.492 -26.297 6.871 1 95.19 101 LEU B N 1
ATOM 3384 C CA . LEU B 1 101 ? -13.078 -24.984 7.371 1 95.19 101 LEU B CA 1
ATOM 3385 C C . LEU B 1 101 ? -13.625 -23.859 6.492 1 95.19 101 LEU B C 1
ATOM 3387 O O . LEU B 1 101 ? -13.617 -22.703 6.887 1 95.19 101 LEU B O 1
ATOM 3391 N N . LEU B 1 102 ? -14.18 -24.234 5.359 1 94.5 102 LEU B N 1
ATOM 3392 C CA . LEU B 1 102 ? -14.555 -23.219 4.379 1 94.5 102 LEU B CA 1
ATOM 3393 C C . LEU B 1 102 ? -15.781 -22.453 4.844 1 94.5 102 LEU B C 1
ATOM 3395 O O . LEU B 1 102 ? -15.789 -21.219 4.793 1 94.5 102 LEU B O 1
ATOM 3399 N N . LEU B 1 103 ? -16.766 -23.156 5.281 1 95.75 103 LEU B N 1
ATOM 3400 C CA . LEU B 1 103 ? -18 -22.484 5.66 1 95.75 103 LEU B CA 1
ATOM 3401 C C . LEU B 1 103 ? -17.75 -21.516 6.816 1 95.75 103 LEU B C 1
ATOM 3403 O O . LEU B 1 103 ? -18.156 -20.359 6.754 1 95.75 103 LEU B O 1
ATOM 3407 N N . PRO B 1 104 ? -17.109 -21.938 7.895 1 97.06 104 PRO B N 1
ATOM 3408 C CA . PRO B 1 104 ? -16.766 -20.984 8.953 1 97.06 104 PRO B CA 1
ATOM 3409 C C . PRO B 1 104 ? -15.984 -19.781 8.438 1 97.06 104 PRO B C 1
ATOM 3411 O O . PRO B 1 104 ? -16.203 -18.656 8.891 1 97.06 104 PRO B O 1
ATOM 3414 N N . LEU B 1 105 ? -15.117 -20 7.562 1 97.44 105 LEU B N 1
ATOM 3415 C CA . LEU B 1 105 ? -14.32 -18.906 7.02 1 97.44 105 LEU B CA 1
ATOM 3416 C C . LEU B 1 105 ? -15.188 -17.938 6.23 1 97.44 105 LEU B C 1
ATOM 3418 O O . LEU B 1 105 ? -14.953 -16.719 6.254 1 97.44 105 LEU B O 1
ATOM 3422 N N . TYR B 1 106 ? -16.172 -18.453 5.547 1 97.56 106 TYR B N 1
ATOM 3423 C CA . TYR B 1 106 ? -17.078 -17.578 4.809 1 97.56 106 TYR B CA 1
ATOM 3424 C C . TYR B 1 106 ? -17.906 -16.734 5.758 1 97.56 106 TYR B C 1
ATOM 3426 O O . TYR B 1 106 ? -18.219 -15.578 5.457 1 97.56 106 TYR B O 1
ATOM 3434 N N . PHE B 1 107 ? -18.234 -17.312 6.871 1 98.25 107 PHE B N 1
ATOM 3435 C CA . PHE B 1 107 ? -18.922 -16.516 7.883 1 98.25 107 PHE B CA 1
ATOM 3436 C C . PHE B 1 107 ? -18.016 -15.422 8.422 1 98.25 107 PHE B C 1
ATOM 3438 O O . PHE B 1 107 ? -18.453 -14.281 8.617 1 98.25 107 PHE B O 1
ATOM 3445 N N . VAL B 1 108 ? -16.797 -15.75 8.633 1 98.25 108 VAL B N 1
ATOM 3446 C CA . VAL B 1 108 ? -15.812 -14.773 9.109 1 98.25 108 VAL B CA 1
ATOM 3447 C C . VAL B 1 108 ? -15.695 -13.633 8.102 1 98.25 108 VAL B C 1
ATOM 3449 O O . VAL B 1 108 ? -15.727 -12.461 8.484 1 98.25 108 VAL B O 1
ATOM 3452 N N . LEU B 1 109 ? -15.609 -13.969 6.863 1 97.88 109 LEU B N 1
ATOM 3453 C CA . LEU B 1 109 ? -15.5 -12.969 5.809 1 97.88 109 LEU B CA 1
ATOM 3454 C C . LEU B 1 109 ? -16.75 -12.094 5.762 1 97.88 109 LEU B C 1
ATOM 3456 O O . LEU B 1 109 ? -16.656 -10.875 5.641 1 97.88 109 LEU B O 1
ATOM 3460 N N . SER B 1 110 ? -17.891 -12.734 5.848 1 98.31 110 SER B N 1
ATOM 3461 C CA . SER B 1 110 ? -19.141 -11.992 5.746 1 98.31 110 SER B CA 1
ATOM 3462 C C . SER B 1 110 ? -19.328 -11.039 6.922 1 98.31 110 SER B C 1
ATOM 3464 O O . SER B 1 110 ? -19.781 -9.906 6.746 1 98.31 110 SER B O 1
ATOM 3466 N N . VAL B 1 111 ? -18.938 -11.43 8.062 1 98.12 111 VAL B N 1
ATOM 3467 C CA . VAL B 1 111 ? -19.031 -10.562 9.234 1 98.12 111 VAL B CA 1
ATOM 3468 C C . VAL B 1 111 ? -18.031 -9.406 9.102 1 98.12 111 VAL B C 1
ATOM 3470 O O . VAL B 1 111 ? -18.391 -8.25 9.352 1 98.12 111 VAL B O 1
ATOM 3473 N N . ALA B 1 112 ? -16.828 -9.719 8.719 1 98 112 ALA B N 1
ATOM 3474 C CA . ALA B 1 112 ? -15.82 -8.672 8.531 1 98 112 ALA B CA 1
ATOM 3475 C C . ALA B 1 112 ? -16.297 -7.641 7.516 1 98 112 ALA B C 1
ATOM 3477 O O . ALA B 1 112 ? -16.172 -6.434 7.746 1 98 112 ALA B O 1
ATOM 3478 N N . TRP B 1 113 ? -16.797 -8.125 6.43 1 97.88 113 TRP B N 1
ATOM 3479 C CA . TRP B 1 113 ? -17.234 -7.238 5.359 1 97.88 113 TRP B CA 1
ATOM 3480 C C . TRP B 1 113 ? -18.438 -6.402 5.797 1 97.88 113 TRP B C 1
ATOM 3482 O O . TRP B 1 113 ? -18.562 -5.242 5.398 1 97.88 113 TRP B O 1
ATOM 3492 N N . SER B 1 114 ? -19.328 -6.98 6.629 1 97.94 114 SER B N 1
ATOM 3493 C CA . SER B 1 114 ? -20.469 -6.227 7.137 1 97.94 114 SER B CA 1
ATOM 3494 C C . SER B 1 114 ? -20.016 -5.031 7.965 1 97.94 114 SER B C 1
ATOM 3496 O O . SER B 1 114 ? -20.578 -3.936 7.836 1 97.94 114 SER B O 1
ATOM 3498 N N . LEU B 1 115 ? -19.031 -5.219 8.75 1 97.12 115 LEU B N 1
ATOM 3499 C CA . LEU B 1 115 ? -18.5 -4.129 9.57 1 97.12 115 LEU B CA 1
ATOM 3500 C C . LEU B 1 115 ? -17.859 -3.057 8.703 1 97.12 115 LEU B C 1
ATOM 3502 O O . LEU B 1 115 ? -17.953 -1.864 9.008 1 97.12 115 LEU B O 1
ATOM 3506 N N . GLU B 1 116 ? -17.234 -3.473 7.68 1 96.06 116 GLU B N 1
ATOM 3507 C CA . GLU B 1 116 ? -16.672 -2.516 6.734 1 96.06 116 GLU B CA 1
ATOM 3508 C C . GLU B 1 116 ? -17.766 -1.675 6.078 1 96.06 116 GLU B C 1
ATOM 3510 O O . GLU B 1 116 ? -17.594 -0.466 5.902 1 96.06 116 GLU B O 1
ATOM 3515 N N . LEU B 1 117 ? -18.828 -2.301 5.75 1 97.06 117 LEU B N 1
ATOM 3516 C CA . LEU B 1 117 ? -19.953 -1.595 5.137 1 97.06 117 LEU B CA 1
ATOM 3517 C C . LEU B 1 117 ? -20.547 -0.582 6.109 1 97.06 117 LEU B C 1
ATOM 3519 O O . LEU B 1 117 ? -20.953 0.51 5.699 1 97.06 117 LEU B O 1
ATOM 3523 N N . VAL B 1 118 ? -20.578 -0.955 7.336 1 96.25 118 VAL B N 1
ATOM 3524 C CA . VAL B 1 118 ? -21.062 -0.049 8.367 1 96.25 118 VAL B CA 1
ATOM 3525 C C . VAL B 1 118 ? -20.203 1.214 8.398 1 96.25 118 VAL B C 1
ATOM 3527 O O . VAL B 1 118 ? -20.734 2.328 8.438 1 96.25 118 VAL B O 1
ATOM 3530 N N . THR B 1 119 ? -18.953 1.002 8.297 1 94.31 119 THR B N 1
ATOM 3531 C CA . THR B 1 119 ? -18.031 2.125 8.344 1 94.31 119 THR B CA 1
ATOM 3532 C C . THR B 1 119 ? -18.156 2.996 7.102 1 94.31 119 THR B C 1
ATOM 3534 O O . THR B 1 119 ? -18.188 4.227 7.195 1 94.31 119 THR B O 1
ATOM 3537 N N . HIS B 1 120 ? -18.25 2.346 6.012 1 95.19 120 HIS B N 1
ATOM 3538 C CA . HIS B 1 120 ? -18.406 3.09 4.766 1 95.19 120 HIS B CA 1
ATOM 3539 C C . HIS B 1 120 ? -19.688 3.916 4.766 1 95.19 120 HIS B C 1
ATOM 3541 O O . HIS B 1 120 ? -19.688 5.074 4.34 1 95.19 120 HIS B O 1
ATOM 3547 N N . LEU B 1 121 ? -20.703 3.346 5.254 1 96.12 121 LEU B N 1
ATOM 3548 C CA . LEU B 1 121 ? -22 4.035 5.293 1 96.12 121 LEU B CA 1
ATOM 3549 C C . LEU B 1 121 ? -21.969 5.18 6.301 1 96.12 121 LEU B C 1
ATOM 3551 O O . LEU B 1 121 ? -22.562 6.234 6.066 1 96.12 121 LEU B O 1
ATOM 3555 N N . GLU B 1 122 ? -21.359 4.969 7.363 1 94.56 122 GLU B N 1
ATOM 3556 C CA . GLU B 1 122 ? -21.219 6.027 8.359 1 94.56 122 GLU B CA 1
ATOM 3557 C C . GLU B 1 122 ? -20.5 7.238 7.781 1 94.56 122 GLU B C 1
ATOM 3559 O O . GLU B 1 122 ? -20.922 8.375 7.988 1 94.56 122 GLU B O 1
ATOM 3564 N N . GLU B 1 123 ? -19.453 6.938 7.141 1 93.31 123 GLU B N 1
ATOM 3565 C CA . GLU B 1 123 ? -18.688 8.023 6.52 1 93.31 123 GLU B CA 1
ATOM 3566 C C . GLU B 1 123 ? -19.547 8.812 5.539 1 93.31 123 GLU B C 1
ATOM 3568 O O . GLU B 1 123 ? -19.516 10.039 5.527 1 93.31 123 GLU B O 1
ATOM 3573 N N . LEU B 1 124 ? -20.25 8.094 4.805 1 95.94 124 LEU B N 1
ATOM 3574 C CA . LEU B 1 124 ? -21.109 8.734 3.809 1 95.94 124 LEU B CA 1
ATOM 3575 C C . LEU B 1 124 ? -22.172 9.594 4.48 1 95.94 1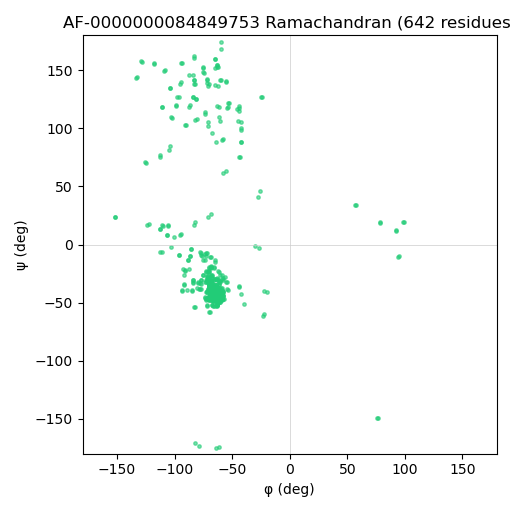24 LEU B C 1
ATOM 3577 O O . LEU B 1 124 ? -22.312 10.773 4.16 1 95.94 124 LEU B O 1
ATOM 3581 N N . THR B 1 125 ? -22.891 9.047 5.383 1 95.62 125 THR B N 1
ATOM 3582 C CA . THR B 1 125 ? -24.016 9.75 5.992 1 95.62 125 THR B CA 1
ATOM 3583 C C . THR B 1 125 ? -23.516 10.906 6.863 1 95.62 125 THR B C 1
ATOM 3585 O O . THR B 1 125 ? -24.188 11.938 6.969 1 95.62 125 THR B O 1
ATOM 3588 N N . PHE B 1 126 ? -22.422 10.727 7.457 1 92.25 126 PHE B N 1
ATOM 3589 C CA . PHE B 1 126 ? -21.875 11.805 8.273 1 92.25 126 PHE B CA 1
ATOM 3590 C C . PHE B 1 126 ? -21.484 13 7.414 1 92.25 126 PHE B C 1
ATOM 3592 O O . PHE B 1 126 ? -21.812 14.141 7.754 1 92.25 126 PHE B O 1
ATOM 3599 N N . TRP B 1 127 ? -20.797 12.742 6.352 1 93.06 127 TRP B N 1
ATOM 3600 C CA . TRP B 1 127 ? -20.438 13.844 5.473 1 93.06 127 TRP B CA 1
ATOM 3601 C C . TRP B 1 127 ? -21.672 14.492 4.871 1 93.06 127 TRP B C 1
ATOM 3603 O O . TRP B 1 127 ? -21.734 15.719 4.703 1 93.06 127 TRP B O 1
ATOM 3613 N N . LEU B 1 128 ? -22.641 13.703 4.574 1 94.75 128 LEU B N 1
ATOM 3614 C CA . LEU B 1 128 ? -23.891 14.25 4.074 1 94.75 128 LEU B CA 1
ATOM 3615 C C . LEU B 1 128 ? -24.547 15.148 5.121 1 94.75 128 LEU B C 1
ATOM 3617 O O . LEU B 1 128 ? -25.078 16.203 4.789 1 94.75 128 LEU B O 1
ATOM 3621 N N . PHE B 1 129 ? -24.516 14.734 6.312 1 93.62 129 PHE B N 1
ATOM 3622 C CA . PHE B 1 129 ? -25.047 15.508 7.422 1 93.62 129 PHE B CA 1
ATOM 3623 C C . PHE B 1 129 ? -24.359 16.859 7.527 1 93.62 129 PHE B C 1
ATOM 3625 O O . PHE B 1 129 ? -25.016 17.891 7.66 1 93.62 129 PHE B O 1
ATOM 3632 N N . LEU B 1 130 ? -23.047 16.828 7.383 1 89.44 130 LEU B N 1
ATOM 3633 C CA . LEU B 1 130 ? -22.281 18.062 7.492 1 89.44 130 LEU B CA 1
ATOM 3634 C C . LEU B 1 130 ? -22.562 18.984 6.312 1 89.44 130 LEU B C 1
ATOM 3636 O O . LEU B 1 130 ? -22.625 20.203 6.473 1 89.44 130 LEU B O 1
ATOM 3640 N N . LEU B 1 131 ? -22.75 18.438 5.207 1 91 131 LEU B N 1
ATOM 3641 C CA . LEU B 1 131 ? -23.016 19.219 4.004 1 91 131 LEU B CA 1
ATOM 3642 C C . LEU B 1 131 ? -24.391 19.891 4.078 1 91 131 LEU B C 1
ATOM 3644 O O . LEU B 1 131 ? -24.578 20.984 3.547 1 91 131 LEU B O 1
ATOM 3648 N N . HIS B 1 132 ? -25.219 19.219 4.707 1 89.19 132 HIS B N 1
ATOM 3649 C CA . HIS B 1 132 ? -26.594 19.719 4.758 1 89.19 132 HIS B CA 1
ATOM 3650 C C . HIS B 1 132 ? -26.828 20.547 6.023 1 89.19 132 HIS B C 1
ATOM 3652 O O . HIS B 1 132 ? -27.969 20.938 6.312 1 89.19 132 HIS B O 1
ATOM 3658 N N . GLN B 1 133 ? -25.734 20.781 6.668 1 83.94 133 GLN B N 1
ATOM 3659 C CA . GLN B 1 133 ? -25.891 21.578 7.875 1 83.94 133 GLN B CA 1
ATOM 3660 C C . GLN B 1 133 ? -26.219 23.031 7.527 1 83.94 133 GLN B C 1
ATOM 3662 O O . GLN B 1 133 ? -25.516 23.656 6.73 1 83.94 133 GLN B O 1
ATOM 3667 N N . GLY B 1 134 ? -27.391 23.469 7.613 1 70.44 134 GLY B N 1
ATOM 3668 C CA . GLY B 1 134 ? -27.828 24.828 7.391 1 70.44 134 GLY B CA 1
ATOM 3669 C C . GLY B 1 134 ? -27.562 25.75 8.57 1 70.44 134 GLY B C 1
ATOM 3670 O O . GLY B 1 134 ? -26.766 25.406 9.461 1 70.44 134 GLY B O 1
ATOM 3671 N N . PRO B 1 135 ? -28.047 26.891 8.469 1 70.38 135 PRO B N 1
ATOM 3672 C CA . PRO B 1 135 ? -27.891 27.875 9.547 1 70.38 135 PRO B CA 1
ATOM 3673 C C . PRO B 1 135 ? -28.422 27.375 10.883 1 70.38 135 PRO B C 1
ATOM 3675 O O . PRO B 1 135 ? -27.922 27.781 11.938 1 70.38 135 PRO B O 1
ATOM 3678 N N . LYS B 1 136 ? -29.375 26.516 10.82 1 72.5 136 LYS B N 1
ATOM 3679 C CA . LYS B 1 136 ? -29.891 25.922 12.055 1 72.5 136 LYS B CA 1
ATOM 3680 C C . LYS B 1 136 ? -29.078 24.688 12.438 1 72.5 136 LYS B C 1
ATOM 3682 O O . LYS B 1 136 ? -28.844 23.812 11.602 1 72.5 136 LYS B O 1
ATOM 3687 N N . LYS B 1 137 ? -28.453 24.703 13.539 1 78.31 137 LYS B N 1
ATOM 3688 C CA . LYS B 1 137 ? -27.641 23.578 14.016 1 78.31 137 LYS B CA 1
ATOM 3689 C C . LYS B 1 137 ? -28.484 22.328 14.18 1 78.31 137 LYS B C 1
ATOM 3691 O O . LYS B 1 137 ? -29.422 22.312 14.992 1 78.31 137 LYS B O 1
ATOM 3696 N N . ARG B 1 138 ? -28.375 21.359 13.312 1 85.31 138 ARG B N 1
ATOM 3697 C CA . ARG B 1 138 ? -29.031 20.062 13.398 1 85.31 138 ARG B CA 1
ATOM 3698 C C . ARG B 1 138 ? -28.219 19.109 14.266 1 85.31 138 ARG B C 1
ATOM 3700 O O . ARG B 1 138 ? -27 19.219 14.359 1 85.31 138 ARG B O 1
ATOM 3707 N N . GLU B 1 139 ? -29.047 18.297 14.945 1 87.69 139 GLU B N 1
ATOM 3708 C CA . GLU B 1 139 ? -28.391 17.297 15.773 1 87.69 139 GLU B CA 1
ATOM 3709 C C . GLU B 1 139 ? -28.266 15.969 15.023 1 87.69 139 GLU B C 1
ATOM 3711 O O . GLU B 1 139 ? -29.219 15.508 14.391 1 87.69 139 GLU B O 1
ATOM 3716 N N . TRP B 1 140 ? -27.219 15.336 15.109 1 87.19 140 TRP B N 1
ATOM 3717 C CA . TRP B 1 140 ? -26.875 14.117 14.391 1 87.19 140 TRP B CA 1
ATOM 3718 C C . TRP B 1 140 ? -27.844 12.992 14.719 1 87.19 140 TRP B C 1
ATOM 3720 O O . TRP B 1 140 ? -28.391 12.352 13.812 1 87.19 140 TRP B O 1
ATOM 3730 N N . PHE B 1 141 ? -28.219 12.781 16.016 1 87.88 141 PHE B N 1
ATOM 3731 C CA . PHE B 1 1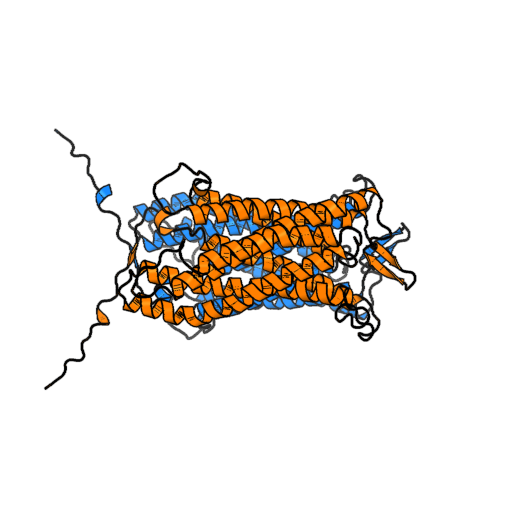41 ? -28.969 11.617 16.469 1 87.88 141 PHE B CA 1
ATOM 3732 C C . PHE B 1 141 ? -30.438 11.719 16.062 1 87.88 141 PHE B C 1
ATOM 3734 O O . PHE B 1 141 ? -31.172 10.727 16.109 1 87.88 141 PHE B O 1
ATOM 3741 N N . HIS B 1 142 ? -30.828 12.906 15.641 1 90.12 142 HIS B N 1
ATOM 3742 C CA . HIS B 1 142 ? -32.219 13.094 15.227 1 90.12 142 HIS B CA 1
ATOM 3743 C C . HIS B 1 142 ? -32.312 13.352 13.727 1 90.12 142 HIS B C 1
ATOM 3745 O O . HIS B 1 142 ? -33.375 13.625 13.211 1 90.12 142 HIS B O 1
ATOM 3751 N N . SER B 1 143 ? -31.281 13.117 13.055 1 92.38 143 SER B N 1
ATOM 3752 C CA . SER B 1 143 ? -31.25 13.422 11.625 1 92.38 143 SER B CA 1
ATOM 3753 C C . SER B 1 143 ? -31.625 12.195 10.797 1 92.38 143 SER B C 1
ATOM 3755 O O . SER B 1 143 ? -31.594 11.07 11.289 1 92.38 143 SER B O 1
ATOM 3757 N N . TRP B 1 144 ? -32.094 12.5 9.594 1 94.38 144 TRP B N 1
ATOM 3758 C CA . TRP B 1 144 ? -32.406 11.398 8.695 1 94.38 144 TRP B CA 1
ATOM 3759 C C . TRP B 1 144 ? -31.156 10.664 8.242 1 94.38 144 TRP B C 1
ATOM 3761 O O . TRP B 1 144 ? -31.203 9.469 7.945 1 94.38 144 TRP B O 1
ATOM 3771 N N . GLU B 1 145 ? -30.062 11.312 8.227 1 95.12 145 GLU B N 1
ATOM 3772 C CA . GLU B 1 145 ? -28.797 10.672 7.883 1 95.12 145 GLU B CA 1
ATOM 3773 C C . GLU B 1 145 ? -28.438 9.594 8.898 1 95.12 145 GLU B C 1
ATOM 3775 O O . GLU B 1 145 ? -27.984 8.508 8.531 1 95.12 145 GLU B O 1
ATOM 3780 N N . PHE B 1 146 ? -28.672 9.906 10.172 1 94 146 PHE B N 1
ATOM 3781 C CA . PHE B 1 146 ? -28.406 8.938 11.227 1 94 146 PHE B CA 1
ATOM 3782 C C . PHE B 1 146 ? -29.328 7.738 11.117 1 94 146 PHE B C 1
ATOM 3784 O O . PHE B 1 146 ? -28.891 6.594 11.258 1 94 146 PHE B O 1
ATOM 3791 N N . LYS B 1 147 ? -30.531 7.98 10.867 1 96.56 147 LYS B N 1
ATOM 3792 C CA . LYS B 1 147 ? -31.5 6.895 10.719 1 96.56 147 LYS B CA 1
ATOM 3793 C C . LYS B 1 147 ? -31.125 5.992 9.539 1 96.56 147 LYS B C 1
ATOM 3795 O O . LYS B 1 147 ? -31.266 4.77 9.617 1 96.56 147 LYS B O 1
ATOM 3800 N N . THR B 1 148 ? -30.719 6.621 8.461 1 96.75 148 THR B N 1
ATOM 3801 C CA . THR B 1 148 ? -30.281 5.863 7.301 1 96.75 148 THR B CA 1
ATOM 3802 C C . THR B 1 148 ? -29.062 5.012 7.641 1 96.75 148 THR B C 1
ATOM 3804 O O . THR B 1 148 ? -28.969 3.859 7.219 1 96.75 148 THR B O 1
ATOM 3807 N N . TRP B 1 149 ? -28.141 5.555 8.383 1 96 149 TRP B N 1
ATOM 3808 C CA . TRP B 1 149 ? -26.969 4.801 8.812 1 96 149 TRP B CA 1
ATOM 3809 C C . TRP B 1 149 ? -27.375 3.615 9.68 1 96 149 TRP B C 1
ATOM 3811 O O . TRP B 1 149 ? -26.875 2.502 9.492 1 96 149 TRP B O 1
ATOM 3821 N N . CYS B 1 150 ? -28.281 3.855 10.617 1 95.75 150 CYS B N 1
ATOM 3822 C CA . CYS B 1 150 ? -28.719 2.799 11.523 1 95.75 150 CYS B CA 1
ATOM 3823 C C . CYS B 1 150 ? -29.391 1.667 10.75 1 95.75 150 CYS B C 1
ATOM 3825 O O . CYS B 1 150 ? -29.047 0.498 10.93 1 95.75 150 CYS B O 1
ATOM 3827 N N . LEU B 1 151 ? -30.266 2.053 9.914 1 97.38 151 LEU B N 1
ATOM 3828 C CA . LEU B 1 151 ? -30.969 1.059 9.117 1 97.38 151 LEU B CA 1
ATOM 3829 C C . LEU B 1 151 ? -30.016 0.311 8.195 1 97.38 151 LEU B C 1
ATOM 3831 O O . LEU B 1 151 ? -30.062 -0.919 8.109 1 97.38 151 LEU B O 1
ATOM 3835 N N . GLY B 1 152 ? -29.219 1.074 7.508 1 97.44 152 GLY B N 1
ATOM 3836 C CA . GLY B 1 152 ? -28.234 0.45 6.625 1 97.44 152 GLY B CA 1
ATOM 3837 C C . GLY B 1 152 ? -27.281 -0.466 7.355 1 97.44 152 GLY B C 1
ATOM 3838 O O . GLY B 1 152 ? -26.891 -1.511 6.828 1 97.44 152 GLY B O 1
ATOM 3839 N N . SER B 1 153 ? -26.906 -0.098 8.523 1 96.31 153 SER B N 1
ATOM 3840 C CA . SER B 1 153 ? -26 -0.911 9.328 1 96.31 153 SER B CA 1
ATOM 3841 C C . SER B 1 153 ? -26.656 -2.223 9.742 1 96.31 153 SER B C 1
ATOM 3843 O O . SER B 1 153 ? -26.016 -3.279 9.711 1 96.31 153 SER B O 1
ATOM 3845 N N . ILE B 1 154 ? -27.875 -2.119 10.086 1 97.44 154 ILE B N 1
ATOM 3846 C CA . ILE B 1 154 ? -28.609 -3.322 10.461 1 97.44 154 ILE B CA 1
ATOM 3847 C C . ILE B 1 154 ? -28.703 -4.262 9.266 1 97.44 154 ILE B C 1
ATOM 3849 O O . ILE B 1 154 ? -28.469 -5.465 9.391 1 97.44 154 ILE B O 1
ATOM 3853 N N . ILE B 1 155 ? -29 -3.742 8.148 1 97.88 155 ILE B N 1
ATOM 3854 C CA . ILE B 1 155 ? -29.094 -4.527 6.922 1 97.88 155 ILE B CA 1
ATOM 3855 C C . ILE B 1 155 ? -27.75 -5.172 6.602 1 97.88 155 ILE B C 1
ATOM 3857 O O . ILE B 1 155 ? -27.688 -6.336 6.203 1 97.88 155 ILE B O 1
ATOM 3861 N N . ALA B 1 156 ? -26.719 -4.457 6.809 1 97.88 156 ALA B N 1
ATOM 3862 C CA . ALA B 1 156 ? -25.391 -4.98 6.508 1 97.88 156 ALA B CA 1
ATOM 3863 C C . ALA B 1 156 ? -24.984 -6.07 7.504 1 97.88 156 ALA B C 1
ATOM 3865 O O . ALA B 1 156 ? -24.547 -7.148 7.109 1 97.88 156 ALA B O 1
ATOM 3866 N N . VAL B 1 157 ? -25.156 -5.859 8.781 1 97.38 157 VAL B N 1
ATOM 3867 C CA . VAL B 1 157 ? -24.688 -6.754 9.836 1 97.38 157 VAL B CA 1
ATOM 3868 C C . VAL B 1 157 ? -25.5 -8.047 9.805 1 97.38 157 VAL B C 1
ATOM 3870 O O . VAL B 1 157 ? -24.969 -9.133 10.07 1 97.38 157 VAL B O 1
ATOM 3873 N N . LEU B 1 158 ? -26.719 -7.902 9.398 1 98 158 LEU B N 1
ATOM 3874 C CA . LEU B 1 158 ? -27.547 -9.094 9.297 1 98 158 LEU B CA 1
ATOM 3875 C C . LEU B 1 158 ? -27.5 -9.68 7.895 1 98 158 LEU B C 1
ATOM 3877 O O . LEU B 1 158 ? -27.438 -10.906 7.727 1 98 158 LEU B O 1
ATOM 3881 N N . GLY B 1 159 ? -27.5 -8.859 6.938 1 98 159 GLY B N 1
ATOM 3882 C CA . GLY B 1 159 ? -27.609 -9.273 5.551 1 98 159 GLY B CA 1
ATOM 3883 C C . GLY B 1 159 ? -26.422 -10.078 5.07 1 98 159 GLY B C 1
ATOM 3884 O O . GLY B 1 159 ? -26.578 -11.078 4.371 1 98 159 GLY B O 1
ATOM 3885 N N . MET B 1 160 ? -25.234 -9.688 5.41 1 98.31 160 MET B N 1
ATOM 3886 C CA . MET B 1 160 ? -24.031 -10.344 4.902 1 98.31 160 MET B CA 1
ATOM 3887 C C . MET B 1 160 ? -23.922 -11.766 5.453 1 98.31 160 MET B C 1
ATOM 3889 O O . MET B 1 160 ? -23.797 -12.719 4.688 1 98.31 160 MET B O 1
ATOM 3893 N N . PRO B 1 161 ? -24 -11.969 6.746 1 98 161 PRO B N 1
ATOM 3894 C CA . PRO B 1 161 ? -23.969 -13.352 7.246 1 98 161 PRO B CA 1
ATOM 3895 C C . PRO B 1 161 ? -25.172 -14.172 6.777 1 98 161 PRO B C 1
ATOM 3897 O O . PRO B 1 161 ? -25.047 -15.383 6.586 1 98 161 PRO B O 1
ATOM 3900 N N . LEU B 1 162 ? -26.297 -13.516 6.562 1 98.25 162 LEU B N 1
ATOM 3901 C CA . LEU B 1 162 ? -27.453 -14.227 6.051 1 98.25 162 LEU B CA 1
ATOM 3902 C C . LEU B 1 162 ? -27.219 -14.711 4.625 1 98.25 162 LEU B C 1
ATOM 3904 O O . LEU B 1 162 ? -27.719 -15.766 4.23 1 98.25 162 LEU B O 1
ATOM 3908 N N . THR B 1 163 ? -26.516 -13.977 3.824 1 98 163 THR B N 1
ATOM 3909 C CA . THR B 1 163 ? -26.125 -14.414 2.486 1 98 163 THR B CA 1
ATOM 3910 C C . THR B 1 163 ? -25.312 -15.703 2.551 1 98 163 THR B C 1
ATOM 3912 O O . THR B 1 163 ? -25.531 -16.625 1.762 1 98 163 THR B O 1
ATOM 3915 N N . THR B 1 164 ? -24.391 -15.742 3.527 1 97.88 164 THR B N 1
ATOM 3916 C CA . THR B 1 164 ? -23.594 -16.938 3.723 1 97.88 164 THR B CA 1
ATOM 3917 C C . THR B 1 164 ? -24.484 -18.109 4.164 1 97.88 164 THR B C 1
ATOM 3919 O O . THR B 1 164 ? -24.344 -19.219 3.658 1 97.88 164 THR B O 1
ATOM 3922 N N . LEU B 1 165 ? -25.391 -17.812 5.027 1 97.56 165 LEU B N 1
ATOM 3923 C CA . LEU B 1 165 ? -26.281 -18.844 5.531 1 97.56 165 LEU B CA 1
ATOM 3924 C C . LEU B 1 165 ? -27.188 -19.375 4.418 1 97.56 165 LEU B C 1
ATOM 3926 O O . LEU B 1 165 ? -27.406 -20.594 4.312 1 97.56 165 LEU B O 1
ATOM 3930 N N . ALA B 1 166 ? -27.656 -18.578 3.605 1 97.38 166 ALA B N 1
ATOM 3931 C CA . ALA B 1 166 ? -28.562 -18.938 2.523 1 97.38 166 ALA B CA 1
ATOM 3932 C C . ALA B 1 166 ? -27.844 -19.781 1.469 1 97.38 166 ALA B C 1
ATOM 3934 O O . ALA B 1 166 ? -28.453 -20.625 0.811 1 97.38 166 ALA B O 1
ATOM 3935 N N . THR B 1 167 ? -26.609 -19.547 1.297 1 95.94 167 THR B N 1
ATOM 3936 C CA . THR B 1 167 ? -25.875 -20.234 0.247 1 95.94 167 THR B CA 1
ATOM 3937 C C . THR B 1 167 ? -24.953 -21.312 0.842 1 95.94 167 THR B C 1
ATOM 3939 O O . THR B 1 167 ? -24.031 -21.781 0.181 1 95.94 167 THR B O 1
ATOM 3942 N N . ARG B 1 168 ? -25.172 -21.703 2.076 1 94.31 168 ARG B N 1
ATOM 3943 C CA . ARG B 1 168 ? -24.297 -22.625 2.812 1 94.31 168 ARG B CA 1
ATOM 3944 C C . ARG B 1 168 ? -24.25 -23.984 2.127 1 94.31 168 ARG B C 1
ATOM 3946 O O . ARG B 1 168 ? -23.25 -24.719 2.26 1 94.31 168 ARG B O 1
ATOM 3953 N N . ASN B 1 169 ? -25.25 -24.344 1.331 1 92.94 169 ASN B N 1
ATOM 3954 C CA . ASN B 1 169 ? -25.312 -25.641 0.681 1 92.94 169 ASN B CA 1
ATOM 3955 C C . ASN B 1 169 ? -24.594 -25.625 -0.669 1 92.94 169 ASN B C 1
ATOM 3957 O O . ASN B 1 169 ? -24.406 -26.672 -1.289 1 92.94 169 ASN B O 1
ATOM 3961 N N . MET B 1 170 ? -24.312 -24.453 -1.121 1 90.88 170 MET B N 1
ATOM 3962 C CA . MET B 1 170 ? -23.516 -24.281 -2.334 1 90.88 170 MET B CA 1
ATOM 3963 C C . MET B 1 170 ? -22.156 -23.656 -2.014 1 90.88 170 MET B C 1
ATOM 3965 O O . MET B 1 170 ? -21.891 -22.516 -2.389 1 90.88 170 M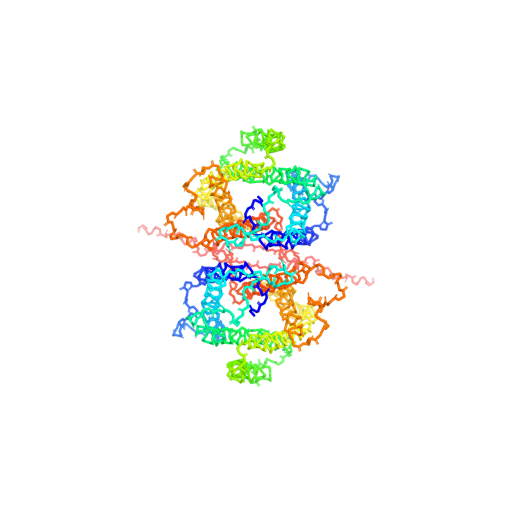ET B O 1
ATOM 3969 N N . LEU B 1 171 ? -21.312 -24.484 -1.495 1 88.19 171 LEU B N 1
ATOM 3970 C CA . LEU B 1 171 ? -20.031 -23.969 -0.992 1 88.19 171 LEU B CA 1
ATOM 3971 C C . LEU B 1 171 ? -19.203 -23.375 -2.121 1 88.19 171 LEU B C 1
ATOM 3973 O O . LEU B 1 171 ? -18.484 -22.391 -1.915 1 88.19 171 LEU B O 1
ATOM 3977 N N . ASP B 1 172 ? -19.391 -23.875 -3.283 1 84.88 172 ASP B N 1
ATOM 3978 C CA . ASP B 1 172 ? -18.609 -23.438 -4.43 1 84.88 172 ASP B CA 1
ATOM 3979 C C . ASP B 1 172 ? -19.031 -22.047 -4.879 1 84.88 172 ASP B C 1
ATOM 3981 O O . ASP B 1 172 ? -18.234 -21.312 -5.477 1 84.88 172 ASP B O 1
ATOM 3985 N N . MET B 1 173 ? -20.25 -21.703 -4.547 1 90.12 173 MET B N 1
ATOM 3986 C CA . MET B 1 173 ? -20.766 -20.422 -5.008 1 90.12 173 MET B CA 1
ATOM 3987 C C . MET B 1 173 ? -20.938 -19.453 -3.84 1 90.12 173 MET B C 1
ATOM 3989 O O . MET B 1 173 ? -21.25 -18.281 -4.043 1 90.12 173 MET B O 1
ATOM 3993 N N . CYS B 1 174 ? -20.75 -19.906 -2.699 1 93.25 174 CYS B N 1
ATOM 3994 C CA . CYS B 1 174 ? -21 -19.125 -1.497 1 93.25 174 CYS B CA 1
ATOM 3995 C C . CYS B 1 174 ? -20.156 -17.844 -1.499 1 93.25 174 CYS B C 1
ATOM 3997 O O . CYS B 1 174 ? -20.688 -16.75 -1.279 1 93.25 174 CYS B O 1
ATOM 3999 N N . GLN B 1 175 ? -18.938 -17.984 -1.789 1 93.12 175 GLN B N 1
ATOM 4000 C CA . GLN B 1 175 ? -18.062 -16.828 -1.821 1 93.12 175 GLN B CA 1
ATOM 4001 C C . GLN B 1 175 ? -18.484 -15.836 -2.898 1 93.12 175 GLN B C 1
ATOM 4003 O O . GLN B 1 175 ? -18.406 -14.625 -2.701 1 93.12 175 GLN B O 1
ATOM 4008 N N . THR B 1 176 ? -18.906 -16.391 -3.98 1 93 176 THR B N 1
ATOM 4009 C CA . THR B 1 176 ? -19.344 -15.562 -5.094 1 93 176 THR B CA 1
ATOM 4010 C C . THR B 1 176 ? -20.531 -14.688 -4.672 1 93 176 THR B C 1
ATOM 4012 O O . THR B 1 176 ? -20.547 -13.492 -4.973 1 93 176 THR B O 1
ATOM 4015 N N . TYR B 1 177 ? -21.406 -15.258 -3.994 1 95.62 177 TYR B N 1
ATOM 4016 C CA . TYR B 1 177 ? -22.578 -14.5 -3.551 1 95.62 177 TYR B CA 1
ATOM 4017 C C . TYR B 1 177 ? -22.188 -13.477 -2.492 1 95.62 177 TYR B C 1
ATOM 4019 O O . TYR B 1 177 ? -22.734 -12.375 -2.453 1 95.62 177 TYR B O 1
ATOM 4027 N N . ILE B 1 178 ? -21.297 -13.836 -1.614 1 97 178 ILE B N 1
ATOM 4028 C CA . ILE B 1 178 ? -20.797 -12.883 -0.629 1 97 178 ILE B CA 1
ATOM 4029 C C . ILE B 1 178 ? -20.141 -11.695 -1.342 1 97 178 ILE B C 1
ATOM 4031 O O . ILE B 1 178 ? -20.391 -10.539 -0.997 1 97 178 ILE B O 1
ATOM 4035 N N . PHE B 1 179 ? -19.312 -11.992 -2.383 1 96.38 179 PHE B N 1
ATOM 4036 C CA . PHE B 1 179 ? -18.672 -10.945 -3.17 1 96.38 179 PHE B CA 1
ATOM 4037 C C . PHE B 1 179 ? -19.719 -10.086 -3.879 1 96.38 179 PHE B C 1
ATOM 4039 O O . PHE B 1 179 ? -19.578 -8.867 -3.945 1 96.38 179 PHE B O 1
ATOM 4046 N N . LEU B 1 180 ? -20.688 -10.703 -4.32 1 96.69 180 LEU B N 1
ATOM 4047 C CA . LEU B 1 180 ? -21.719 -9.984 -5.066 1 96.69 180 LEU B CA 1
ATOM 4048 C C . LEU B 1 180 ? -22.453 -9.008 -4.164 1 96.69 180 LEU B C 1
ATOM 4050 O O . LEU B 1 180 ? -22.562 -7.82 -4.484 1 96.69 180 LEU B O 1
ATOM 4054 N N . VAL B 1 181 ? -22.922 -9.508 -3.098 1 97.94 181 VAL B N 1
ATOM 4055 C CA . VAL B 1 181 ? -23.703 -8.68 -2.189 1 97.94 181 VAL B CA 1
ATOM 4056 C C . VAL B 1 181 ? -22.828 -7.598 -1.574 1 97.94 181 VAL B C 1
ATOM 4058 O O . VAL B 1 181 ? -23.188 -6.418 -1.578 1 97.94 181 VAL B O 1
ATOM 4061 N N . GLY B 1 182 ? -21.719 -7.938 -1.086 1 98 182 GLY B N 1
ATOM 4062 C CA . GLY B 1 182 ? -20.812 -6.984 -0.456 1 98 182 GLY B CA 1
ATOM 4063 C C . GLY B 1 182 ? -20.328 -5.91 -1.406 1 98 182 GLY B C 1
ATOM 4064 O O . GLY B 1 182 ? -20.344 -4.723 -1.073 1 98 182 GLY B O 1
ATOM 4065 N N . SER B 1 183 ? -19.875 -6.328 -2.539 1 97.94 183 SER B N 1
ATOM 4066 C CA . SER B 1 183 ? -19.328 -5.367 -3.496 1 97.94 183 SER B CA 1
ATOM 4067 C C . SER B 1 183 ? -20.422 -4.488 -4.086 1 97.94 183 SER B C 1
ATOM 4069 O O . SER B 1 183 ? -20.188 -3.318 -4.391 1 97.94 183 SER B O 1
ATOM 4071 N N . SER B 1 184 ? -21.594 -5.031 -4.262 1 97.81 184 SER B N 1
ATOM 4072 C CA . SER B 1 184 ? -22.719 -4.211 -4.727 1 97.81 184 SER B CA 1
ATOM 4073 C C . SER B 1 184 ? -23.047 -3.113 -3.721 1 97.81 184 SER B C 1
ATOM 4075 O O . SER B 1 184 ? -23.219 -1.951 -4.094 1 97.81 184 SER B O 1
ATOM 4077 N N . ALA B 1 185 ? -23.172 -3.521 -2.51 1 98.06 185 ALA B N 1
ATOM 4078 C CA . ALA B 1 185 ? -23.438 -2.545 -1.457 1 98.06 185 ALA B CA 1
ATOM 4079 C C . ALA B 1 185 ? -22.312 -1.513 -1.369 1 98.06 185 ALA B C 1
ATOM 4081 O O . ALA B 1 185 ? -22.578 -0.31 -1.285 1 98.06 185 ALA B O 1
ATOM 4082 N N . GLY B 1 186 ? -21.109 -1.973 -1.428 1 97.62 186 GLY B N 1
ATOM 4083 C CA . GLY B 1 186 ? -19.969 -1.077 -1.357 1 97.62 186 GLY B CA 1
ATOM 4084 C C . GLY B 1 186 ? -19.891 -0.129 -2.539 1 97.62 186 GLY B C 1
ATOM 4085 O O . GLY B 1 186 ? -19.594 1.057 -2.369 1 97.62 186 GLY B O 1
ATOM 4086 N N . THR B 1 187 ? -20.125 -0.643 -3.678 1 98.06 187 THR B N 1
ATOM 4087 C CA . THR B 1 187 ? -20.062 0.184 -4.879 1 98.06 187 THR B CA 1
ATOM 4088 C C . THR B 1 187 ? -21.172 1.237 -4.863 1 98.06 187 THR B C 1
ATOM 4090 O O . THR B 1 187 ? -20.938 2.389 -5.238 1 98.06 187 THR B O 1
ATOM 4093 N N . THR B 1 188 ? -22.281 0.846 -4.418 1 97.69 188 THR B N 1
ATOM 4094 C CA . THR B 1 188 ? -23.391 1.79 -4.328 1 97.69 188 THR B CA 1
ATOM 4095 C C . THR B 1 188 ? -23.062 2.918 -3.354 1 97.69 188 THR B C 1
ATOM 4097 O O . THR B 1 188 ? -23.266 4.094 -3.662 1 97.69 188 THR B O 1
ATOM 4100 N N . THR B 1 189 ? -22.547 2.539 -2.213 1 97.56 189 THR B N 1
ATOM 4101 C CA . THR B 1 189 ? -22.172 3.539 -1.222 1 97.56 189 THR B CA 1
ATOM 4102 C C . THR B 1 189 ? -21.094 4.465 -1.775 1 97.56 189 THR B C 1
ATOM 4104 O O . THR B 1 189 ? -21.125 5.676 -1.548 1 97.56 189 THR B O 1
ATOM 4107 N N . THR B 1 190 ? -20.172 3.934 -2.508 1 97.69 190 THR B N 1
ATOM 4108 C CA . THR B 1 190 ? -19.078 4.719 -3.072 1 97.69 190 THR B CA 1
ATOM 4109 C C . THR B 1 190 ? -19.594 5.648 -4.168 1 97.69 190 THR B C 1
ATOM 4111 O O . THR B 1 190 ? -19.156 6.797 -4.273 1 97.69 190 THR B O 1
ATOM 4114 N N . LEU B 1 191 ? -20.531 5.184 -4.91 1 97.81 191 LEU B N 1
ATOM 4115 C CA . LEU B 1 191 ? -21.141 6.023 -5.934 1 97.81 191 LEU B CA 1
ATOM 4116 C C . LEU B 1 191 ? -21.875 7.199 -5.297 1 97.81 191 LEU B C 1
ATOM 4118 O O . LEU B 1 191 ? -21.781 8.328 -5.777 1 97.81 191 LEU B O 1
ATOM 4122 N N . CYS B 1 192 ? -22.531 6.918 -4.246 1 97.56 192 CYS B N 1
ATOM 4123 C CA . CYS B 1 192 ? -23.234 7.977 -3.525 1 97.56 192 CYS B CA 1
ATOM 4124 C C . CYS B 1 192 ? -22.25 8.977 -2.939 1 97.56 192 CYS B C 1
ATOM 4126 O O . CYS B 1 192 ? -22.547 10.172 -2.848 1 97.56 192 CYS B O 1
ATOM 4128 N N . PHE B 1 193 ? -21.125 8.477 -2.625 1 97.81 193 PHE B N 1
ATOM 4129 C CA . PHE B 1 193 ? -20.125 9.344 -2.021 1 97.81 193 PHE B CA 1
ATOM 4130 C C . PHE B 1 193 ? -19.578 10.344 -3.041 1 97.81 193 PHE B C 1
ATOM 4132 O O . PHE B 1 193 ? -19.031 11.383 -2.672 1 97.81 193 PHE B O 1
ATOM 4139 N N . LEU B 1 194 ? -19.75 10.047 -4.277 1 97.31 194 LEU B N 1
ATOM 4140 C CA . LEU B 1 194 ? -19.344 10.992 -5.305 1 97.31 194 LEU B CA 1
ATOM 4141 C C . LEU B 1 194 ? -20.109 12.305 -5.168 1 97.31 194 LEU B C 1
ATOM 4143 O O . LEU B 1 194 ? -19.578 13.375 -5.453 1 97.31 194 LEU B O 1
ATOM 4147 N N . TYR B 1 195 ? -21.281 12.203 -4.723 1 96.69 195 TYR B N 1
ATOM 4148 C CA . TYR B 1 195 ? -22.062 13.398 -4.465 1 96.69 195 TYR B CA 1
ATOM 4149 C C . TYR B 1 195 ? -21.391 14.273 -3.404 1 96.69 195 TYR B C 1
ATOM 4151 O O . TYR B 1 195 ? -21.328 15.492 -3.551 1 96.69 195 TYR B O 1
ATOM 4159 N N . VAL B 1 196 ? -20.984 13.656 -2.41 1 96 196 VAL B N 1
ATOM 4160 C CA . VAL B 1 196 ? -20.297 14.367 -1.339 1 96 196 VAL B CA 1
ATOM 4161 C C . VAL B 1 196 ? -19.031 15.039 -1.889 1 96 196 VAL B C 1
ATOM 4163 O O . VAL B 1 196 ? -18.781 16.203 -1.599 1 96 196 VAL B O 1
ATOM 4166 N N . LEU B 1 197 ? -18.328 14.344 -2.717 1 96.12 197 LEU B N 1
ATOM 4167 C CA . LEU B 1 197 ? -17.094 14.891 -3.277 1 96.12 197 LEU B CA 1
ATOM 4168 C C . LEU B 1 197 ? -17.391 16.078 -4.184 1 96.12 197 LEU B C 1
ATOM 4170 O O . LEU B 1 197 ? -16.641 17.047 -4.207 1 96.12 197 LEU B O 1
ATOM 4174 N N . PHE B 1 198 ? -18.484 16.016 -4.871 1 95.94 198 PHE B N 1
ATOM 4175 C CA . PHE B 1 198 ? -18.844 17.078 -5.805 1 95.94 198 PHE B CA 1
ATOM 4176 C C . PHE B 1 198 ? -19.266 18.328 -5.059 1 95.94 198 PHE B C 1
ATOM 4178 O O . PHE B 1 198 ? -18.984 19.453 -5.508 1 95.94 198 PHE B O 1
ATOM 4185 N N . ARG B 1 199 ? -19.812 18.25 -3.961 1 95.38 199 ARG B N 1
ATOM 4186 C CA . ARG B 1 199 ? -20.359 19.391 -3.221 1 95.38 199 ARG B CA 1
ATOM 4187 C C . ARG B 1 199 ? -19.359 19.906 -2.189 1 95.38 199 ARG B C 1
ATOM 4189 O O . ARG B 1 199 ? -19.516 21 -1.654 1 95.38 199 ARG B O 1
ATOM 4196 N N . PHE B 1 200 ? -18.328 19.219 -1.98 1 94.25 200 PHE B N 1
ATOM 4197 C CA . PHE B 1 200 ? -17.422 19.484 -0.874 1 94.25 200 PHE B CA 1
ATOM 4198 C C . PHE B 1 200 ? -16.719 20.828 -1.072 1 94.25 200 PHE B C 1
ATOM 4200 O O . PHE B 1 200 ? -16.594 21.609 -0.135 1 94.25 200 PHE B O 1
ATOM 4207 N N . PRO B 1 201 ? -16.328 21.109 -2.281 1 91.81 201 PRO B N 1
ATOM 4208 C CA . PRO B 1 201 ? -15.656 22.406 -2.455 1 91.81 201 PRO B CA 1
ATOM 4209 C C . PRO B 1 201 ? -16.578 23.594 -2.15 1 91.81 201 PRO B C 1
ATOM 4211 O O . PRO B 1 201 ? -16.125 24.578 -1.561 1 91.81 201 PRO B O 1
ATOM 4214 N N . THR B 1 202 ? -17.75 23.516 -2.52 1 92 202 THR B N 1
ATOM 4215 C CA . THR B 1 202 ? -18.719 24.562 -2.213 1 92 202 THR B CA 1
ATOM 4216 C C . THR B 1 202 ? -18.953 24.656 -0.707 1 92 202 THR B C 1
ATOM 4218 O O . THR B 1 202 ? -19.094 25.75 -0.165 1 92 202 THR B O 1
ATOM 4221 N N . PHE B 1 203 ? -18.953 23.578 -0.097 1 91.44 203 PHE B N 1
ATOM 4222 C CA . PHE B 1 203 ? -19.109 23.516 1.353 1 91.44 203 PHE B CA 1
ATOM 4223 C C . PHE B 1 203 ? -17.938 24.203 2.045 1 91.44 203 PHE B C 1
ATOM 4225 O O . PHE B 1 203 ? -18.125 24.984 2.973 1 91.44 203 PHE B O 1
ATOM 4232 N N . VAL B 1 204 ? -16.766 23.984 1.576 1 90.12 204 VAL B N 1
ATOM 4233 C CA . VAL B 1 204 ? -15.562 24.578 2.168 1 90.12 204 VAL B CA 1
ATOM 4234 C C . VAL B 1 204 ? -15.578 26.094 1.964 1 90.12 204 VAL B C 1
ATOM 4236 O O . VAL B 1 204 ? -15.242 26.859 2.877 1 90.12 204 VAL B O 1
ATOM 4239 N N . LYS B 1 205 ? -16 26.516 0.824 1 89.69 205 LYS B N 1
ATOM 4240 C CA . LYS B 1 205 ? -16.094 27.938 0.541 1 89.69 205 LYS B CA 1
ATOM 4241 C C . LYS B 1 205 ? -17.125 28.609 1.445 1 89.69 205 LYS B C 1
ATOM 4243 O O . LYS B 1 205 ? -16.906 29.719 1.933 1 89.69 205 LYS B O 1
ATOM 4248 N N . ARG B 1 206 ? -18.125 27.938 1.66 1 88.75 206 ARG B N 1
ATOM 4249 C CA . ARG B 1 206 ? -19.172 28.469 2.533 1 88.75 206 ARG B CA 1
ATOM 4250 C C . ARG B 1 206 ? -18.688 28.562 3.975 1 88.75 206 ARG B C 1
ATOM 4252 O O . ARG B 1 206 ? -18.969 29.547 4.668 1 88.75 206 ARG B O 1
ATOM 4259 N N . VAL B 1 207 ? -17.984 27.594 4.383 1 87.62 207 VAL B N 1
ATOM 4260 C CA . VAL B 1 207 ? -17.453 27.578 5.742 1 87.62 207 VAL B CA 1
ATOM 4261 C C . VAL B 1 207 ? -16.422 28.688 5.895 1 87.62 207 VAL B C 1
ATOM 4263 O O . VAL B 1 207 ? -16.375 29.359 6.922 1 87.62 207 VAL B O 1
ATOM 4266 N N . LYS B 1 208 ? -15.641 28.844 4.883 1 86.75 208 LYS B N 1
ATOM 4267 C CA . LYS B 1 208 ? -14.648 29.906 4.883 1 86.75 208 LYS B CA 1
ATOM 4268 C C . LYS B 1 208 ? -15.32 31.281 4.918 1 86.75 208 LYS B C 1
ATOM 4270 O O . LYS B 1 208 ? -14.922 32.156 5.688 1 86.75 208 LYS B O 1
ATOM 4275 N N . ALA B 1 209 ? -16.328 31.422 4.23 1 86.88 209 ALA B N 1
ATOM 4276 C CA . ALA B 1 209 ? -17.078 32.688 4.156 1 86.88 209 ALA B CA 1
ATOM 4277 C C . ALA B 1 209 ? -17.828 32.969 5.461 1 86.88 209 ALA B C 1
ATOM 4279 O O . ALA B 1 209 ? -18.047 34.125 5.824 1 86.88 209 ALA B O 1
ATOM 4280 N N . GLY B 1 210 ? -18.172 31.938 6.086 1 84.94 210 GLY B N 1
ATOM 4281 C CA . GLY B 1 210 ? -18.891 32.062 7.344 1 84.94 210 GLY B CA 1
ATOM 4282 C C . GLY B 1 210 ? -18 32.469 8.508 1 84.94 210 GLY B C 1
ATOM 4283 O O . GLY B 1 210 ? -18.484 32.688 9.617 1 84.94 210 GLY B O 1
ATOM 4284 N N . GLY B 1 211 ? -16.625 32.469 8.336 1 80.81 211 GLY B N 1
ATOM 4285 C CA . GLY B 1 211 ? -15.703 32.969 9.352 1 80.81 211 GLY B CA 1
ATOM 4286 C C . GLY B 1 211 ? -15.086 31.859 10.188 1 80.81 211 GLY B C 1
ATOM 4287 O O . GLY B 1 211 ? -14.688 32.062 11.328 1 80.81 211 GLY B O 1
ATOM 4288 N N . ALA B 1 212 ? -15.141 30.719 9.664 1 83.19 212 ALA B N 1
ATOM 4289 C CA . ALA B 1 212 ? -14.539 29.609 10.398 1 83.19 212 ALA B CA 1
ATOM 4290 C C . ALA B 1 212 ? -13.039 29.812 10.57 1 83.19 212 ALA B C 1
ATOM 4292 O O . ALA B 1 212 ? -12.391 30.469 9.75 1 83.19 212 ALA B O 1
ATOM 4293 N N . GLU B 1 213 ? -12.539 29.25 11.602 1 84.12 213 GLU B N 1
ATOM 4294 C CA . GLU B 1 213 ? -11.109 29.328 11.867 1 84.12 213 GLU B CA 1
ATOM 4295 C C . GLU B 1 213 ? -10.305 28.688 10.734 1 84.12 213 GLU B C 1
ATOM 4297 O O . GLU B 1 213 ? -10.703 27.672 10.18 1 84.12 213 GLU B O 1
ATOM 4302 N N . PRO B 1 214 ? -9.273 29.281 10.445 1 80.25 214 PRO B N 1
ATOM 4303 C CA . PRO B 1 214 ? -8.43 28.766 9.367 1 80.25 214 PRO B CA 1
ATOM 4304 C C . PRO B 1 214 ? -8.039 27.297 9.578 1 80.25 214 PRO B C 1
ATOM 4306 O O . PRO B 1 214 ? -7.918 26.547 8.609 1 80.25 214 PRO B O 1
ATOM 4309 N N . ASP B 1 215 ? -7.891 26.906 10.773 1 80.44 215 ASP B N 1
ATOM 4310 C CA . ASP B 1 215 ? -7.52 25.516 11.062 1 80.44 215 ASP B CA 1
ATOM 4311 C C . ASP B 1 215 ? -8.602 24.547 10.602 1 80.44 215 ASP B C 1
ATOM 4313 O O . ASP B 1 215 ? -8.297 23.469 10.094 1 80.44 215 ASP B O 1
ATOM 4317 N N . VAL B 1 216 ? -9.75 25.047 10.742 1 83.25 216 VAL B N 1
ATOM 4318 C CA . VAL B 1 216 ? -10.883 24.219 10.344 1 83.25 216 VAL B CA 1
ATOM 4319 C C . VAL B 1 216 ? -10.93 24.109 8.82 1 83.25 216 VAL B C 1
ATOM 4321 O O . VAL B 1 216 ? -11.164 23.031 8.273 1 83.25 216 VAL B O 1
ATOM 4324 N N . VAL B 1 217 ? -10.672 25.172 8.219 1 85.56 217 VAL B N 1
ATOM 4325 C CA . VAL B 1 217 ? -10.719 25.188 6.758 1 85.56 217 VAL B CA 1
ATOM 4326 C C . VAL B 1 217 ? -9.594 24.312 6.195 1 85.56 217 VAL B C 1
ATOM 4328 O O . VAL B 1 217 ? -9.812 23.547 5.254 1 85.56 217 VAL B O 1
ATOM 4331 N N . VAL B 1 218 ? -8.438 24.375 6.789 1 83.5 218 VAL B N 1
ATOM 4332 C CA . VAL B 1 218 ? -7.293 23.578 6.344 1 83.5 218 VAL B CA 1
ATOM 4333 C C . VAL B 1 218 ? -7.566 22.094 6.586 1 83.5 218 VAL B C 1
ATOM 4335 O O . VAL B 1 218 ? -7.262 21.25 5.738 1 83.5 218 VAL B O 1
ATOM 4338 N N . ARG B 1 219 ? -8.133 21.812 7.602 1 85.5 219 ARG B N 1
ATOM 4339 C CA . ARG B 1 219 ? -8.461 20.422 7.922 1 85.5 219 ARG B CA 1
ATOM 4340 C C . ARG B 1 219 ? -9.492 19.859 6.945 1 85.5 219 ARG B C 1
ATOM 4342 O O . ARG B 1 219 ? -9.359 18.734 6.469 1 85.5 219 ARG B O 1
ATOM 4349 N N . LEU B 1 220 ? -10.461 20.672 6.691 1 87.88 220 LEU B N 1
ATOM 4350 C CA . LEU B 1 220 ? -11.5 20.234 5.762 1 87.88 220 LEU B CA 1
ATOM 4351 C C . LEU B 1 220 ? -10.922 20.031 4.363 1 87.88 220 LEU B C 1
ATOM 4353 O O . LEU B 1 220 ? -11.289 19.078 3.67 1 87.88 220 LEU B O 1
ATOM 4357 N N . SER B 1 221 ? -10.086 20.875 4.051 1 87.44 221 SER B N 1
ATOM 4358 C CA . SER B 1 221 ? -9.445 20.734 2.746 1 87.44 221 SER B CA 1
ATOM 4359 C C . SER B 1 221 ? -8.586 19.484 2.68 1 87.44 221 SER B C 1
ATOM 4361 O O . SER B 1 221 ? -8.539 18.812 1.649 1 87.44 221 SER B O 1
ATOM 4363 N N . THR B 1 222 ? -7.906 19.203 3.715 1 86.81 222 THR B N 1
ATOM 4364 C CA . THR B 1 222 ? -7.113 17.969 3.793 1 86.81 222 THR B CA 1
ATOM 4365 C C . THR B 1 222 ? -8.008 16.734 3.715 1 86.81 222 THR B C 1
ATOM 4367 O O . THR B 1 222 ? -7.691 15.781 3.01 1 86.81 222 THR B O 1
ATOM 4370 N N . PHE B 1 223 ? -9.094 16.812 4.348 1 90.25 223 PHE B N 1
ATOM 4371 C CA . PHE B 1 223 ? -10.031 15.703 4.316 1 90.25 223 PHE B CA 1
ATOM 4372 C C . PHE B 1 223 ? -10.602 15.516 2.914 1 90.25 223 PHE B C 1
ATOM 4374 O O . PHE B 1 223 ? -10.844 14.383 2.484 1 90.25 223 PHE B O 1
ATOM 4381 N N . TYR B 1 224 ? -10.82 16.609 2.33 1 91.56 224 TYR B N 1
ATOM 4382 C CA . TYR B 1 224 ? -11.336 16.531 0.966 1 91.56 224 TYR B CA 1
ATOM 4383 C C . TYR B 1 224 ? -10.367 15.781 0.065 1 91.56 224 TYR B C 1
ATOM 4385 O O . TYR B 1 224 ? -10.773 14.875 -0.671 1 91.56 224 TYR B O 1
ATOM 4393 N N . GLN B 1 225 ? -9.141 16.078 0.143 1 89.81 225 GLN B N 1
ATOM 4394 C CA . GLN B 1 225 ? -8.141 15.406 -0.675 1 89.81 225 GLN B CA 1
ATOM 4395 C C . GLN B 1 225 ? -8.031 13.93 -0.312 1 89.81 225 GLN B C 1
ATOM 4397 O O . GLN B 1 225 ? -7.957 13.07 -1.194 1 89.81 225 GLN B O 1
ATOM 4402 N N . LEU B 1 226 ? -7.988 13.672 0.93 1 92.12 226 LEU B N 1
ATOM 4403 C CA . LEU B 1 226 ? -7.91 12.289 1.386 1 92.12 226 LEU B CA 1
ATOM 4404 C C . LEU B 1 226 ? -9.133 11.5 0.943 1 92.12 226 LEU B C 1
ATOM 4406 O O . LEU B 1 226 ? -9.023 10.336 0.552 1 92.12 226 LEU B O 1
ATOM 4410 N N . ASN B 1 227 ? -10.258 12.156 0.969 1 94.88 227 ASN B N 1
ATOM 4411 C CA . ASN B 1 227 ? -11.484 11.484 0.554 1 94.88 227 ASN B CA 1
ATOM 4412 C C . ASN B 1 227 ? -11.484 11.188 -0.943 1 94.88 227 ASN B C 1
ATOM 4414 O O . ASN B 1 227 ? -12.023 10.172 -1.377 1 94.88 227 ASN B O 1
ATOM 4418 N N . GLN B 1 228 ? -10.93 12.055 -1.651 1 94.38 228 GLN B N 1
ATOM 4419 C CA . GLN B 1 228 ? -10.812 11.805 -3.084 1 94.38 228 GLN B CA 1
ATOM 4420 C C . GLN B 1 228 ? -9.992 10.547 -3.355 1 94.38 228 GLN B C 1
ATOM 4422 O O . GLN B 1 228 ? -10.398 9.695 -4.145 1 94.38 228 GLN B O 1
ATOM 4427 N N . ILE B 1 229 ? -8.906 10.438 -2.701 1 93.38 229 ILE B N 1
ATOM 4428 C CA . ILE B 1 229 ? -8.047 9.273 -2.873 1 93.38 229 ILE B CA 1
ATOM 4429 C C . ILE B 1 229 ? -8.75 8.031 -2.334 1 93.38 229 ILE B C 1
ATOM 4431 O O . ILE B 1 229 ? -8.703 6.969 -2.957 1 93.38 229 ILE B O 1
ATOM 4435 N N . ARG B 1 230 ? -9.344 8.195 -1.273 1 96.62 230 ARG B N 1
ATOM 4436 C CA . ARG B 1 230 ? -10.039 7.078 -0.639 1 96.62 230 ARG B CA 1
ATOM 4437 C C . ARG B 1 230 ? -11.117 6.516 -1.558 1 96.62 230 ARG B C 1
ATOM 4439 O O . ARG B 1 230 ? -11.242 5.297 -1.71 1 96.62 230 ARG B O 1
ATOM 4446 N N . VAL B 1 231 ? -11.922 7.414 -2.123 1 97.06 231 VAL B N 1
ATOM 4447 C CA . VAL B 1 231 ? -13.008 6.996 -3.004 1 97.06 231 VAL B CA 1
ATOM 4448 C C . VAL B 1 231 ? -12.438 6.27 -4.219 1 97.06 231 VAL B C 1
ATOM 4450 O O . VAL B 1 231 ? -12.992 5.262 -4.664 1 97.06 231 VAL B O 1
ATOM 4453 N N . MET B 1 232 ? -11.375 6.754 -4.723 1 96.12 232 MET B N 1
ATOM 4454 C CA . MET B 1 232 ? -10.719 6.082 -5.844 1 96.12 232 MET B CA 1
ATOM 4455 C C . MET B 1 232 ? -10.305 4.664 -5.461 1 96.12 232 MET B C 1
ATOM 4457 O O . MET B 1 232 ? -10.547 3.719 -6.211 1 96.12 232 MET B O 1
ATOM 4461 N N . PHE B 1 233 ? -9.758 4.48 -4.352 1 97.31 233 PHE B N 1
ATOM 4462 C CA . PHE B 1 233 ? -9.289 3.166 -3.92 1 97.31 233 PHE B CA 1
ATOM 4463 C C . PHE B 1 233 ? -10.461 2.285 -3.504 1 97.31 233 PHE B C 1
ATOM 4465 O O . PHE B 1 233 ? -10.383 1.059 -3.582 1 97.31 233 PHE B O 1
ATOM 4472 N N . ARG B 1 234 ? -11.516 2.898 -3.088 1 98 234 ARG B N 1
ATOM 4473 C CA . ARG B 1 234 ? -12.711 2.115 -2.803 1 98 234 ARG B CA 1
ATOM 4474 C C . ARG B 1 234 ? -13.289 1.512 -4.078 1 98 234 ARG B C 1
ATOM 4476 O O . ARG B 1 234 ? -13.805 0.393 -4.066 1 98 234 ARG B O 1
ATOM 4483 N N . PHE B 1 235 ? -13.234 2.314 -5.105 1 98.06 235 PHE B N 1
ATOM 4484 C CA . PHE B 1 235 ? -13.641 1.758 -6.387 1 98.06 235 PHE B CA 1
ATOM 4485 C C . PHE B 1 235 ? -12.734 0.605 -6.797 1 98.06 235 PHE B C 1
ATOM 4487 O O . PHE B 1 235 ? -13.203 -0.41 -7.312 1 98.06 235 PHE B O 1
ATOM 4494 N N . LEU B 1 236 ? -11.445 0.748 -6.52 1 97.62 236 LEU B N 1
ATOM 4495 C CA . LEU B 1 236 ? -10.492 -0.312 -6.832 1 97.62 236 LEU B CA 1
ATOM 4496 C C . LEU B 1 236 ? -10.727 -1.529 -5.945 1 97.62 236 LEU B C 1
ATOM 4498 O O . LEU B 1 236 ? -10.266 -2.629 -6.258 1 97.62 236 LEU B O 1
ATOM 4502 N N . PHE B 1 237 ? -11.391 -1.302 -4.883 1 98 237 PHE B N 1
ATOM 4503 C CA . PHE B 1 237 ? -11.742 -2.381 -3.971 1 98 237 PHE B CA 1
ATOM 4504 C C . PHE B 1 237 ? -12.992 -3.111 -4.449 1 98 237 PHE B C 1
ATOM 4506 O O . PHE B 1 237 ? -12.945 -4.309 -4.734 1 98 237 PHE B O 1
ATOM 4513 N N . THR B 1 238 ? -14.062 -2.451 -4.703 1 98.06 238 THR B N 1
ATOM 4514 C CA . THR B 1 238 ? -15.375 -3.076 -4.832 1 98.06 238 THR B CA 1
ATOM 4515 C C . THR B 1 238 ? -15.656 -3.441 -6.285 1 98.06 238 THR B C 1
ATOM 4517 O O . THR B 1 238 ? -16.25 -4.484 -6.566 1 98.06 238 THR B O 1
ATOM 4520 N N . VAL B 1 239 ? -15.219 -2.691 -7.223 1 97.5 239 VAL B N 1
ATOM 4521 C CA . VAL B 1 239 ? -15.562 -2.926 -8.617 1 97.5 239 VAL B CA 1
ATOM 4522 C C . VAL B 1 239 ? -14.906 -4.219 -9.102 1 97.5 239 VAL B C 1
ATOM 4524 O O . VAL B 1 239 ? -15.57 -5.062 -9.711 1 97.5 239 VAL B O 1
ATOM 4527 N N . PRO B 1 240 ? -13.625 -4.414 -8.828 1 96.44 240 PRO B N 1
ATOM 4528 C CA . PRO B 1 240 ? -13.016 -5.68 -9.242 1 96.44 240 PRO B CA 1
ATOM 4529 C C . PRO B 1 240 ? -13.703 -6.895 -8.625 1 96.44 240 PRO B C 1
ATOM 4531 O O . PRO B 1 240 ? -13.938 -7.895 -9.312 1 96.44 240 PRO B O 1
ATOM 4534 N N . LEU B 1 241 ? -14.07 -6.816 -7.383 1 96 241 LEU B N 1
ATOM 4535 C CA . LEU B 1 241 ? -14.727 -7.941 -6.73 1 96 241 LEU B CA 1
ATOM 4536 C C . LEU B 1 241 ? -16.125 -8.156 -7.297 1 96 241 LEU B C 1
ATOM 4538 O O . LEU B 1 241 ? -16.594 -9.289 -7.383 1 96 241 LEU B O 1
ATOM 4542 N N . LEU B 1 242 ? -16.734 -7.062 -7.695 1 96.19 242 LEU B N 1
ATOM 4543 C CA . LEU B 1 242 ? -18.031 -7.16 -8.344 1 96.19 242 LEU B CA 1
ATOM 4544 C C . LEU B 1 242 ? -17.906 -7.859 -9.695 1 96.19 242 LEU B C 1
ATOM 4546 O O . LEU B 1 242 ? -18.734 -8.711 -10.031 1 96.19 242 LEU B O 1
ATOM 4550 N N . ILE B 1 243 ? -16.922 -7.523 -10.422 1 93.25 243 ILE B N 1
ATOM 4551 C CA . ILE B 1 243 ? -16.688 -8.133 -11.719 1 93.25 243 ILE B CA 1
ATOM 4552 C C . ILE B 1 243 ? -16.422 -9.625 -11.547 1 93.25 243 ILE B C 1
ATOM 4554 O O . ILE B 1 243 ? -16.953 -10.453 -12.297 1 93.25 243 ILE B O 1
ATOM 4558 N N . VAL B 1 244 ? -15.633 -9.977 -10.539 1 91.44 244 VAL B N 1
ATOM 4559 C CA . VAL B 1 244 ? -15.32 -11.383 -10.273 1 91.44 244 VAL B CA 1
ATOM 4560 C C . VAL B 1 244 ? -16.594 -12.141 -9.938 1 91.44 244 VAL B C 1
ATOM 4562 O O . VAL B 1 244 ? -16.812 -13.258 -10.414 1 91.44 244 VAL B O 1
ATOM 4565 N N . ALA B 1 245 ? -17.469 -11.547 -9.172 1 92.69 245 ALA B N 1
ATOM 4566 C CA . ALA B 1 245 ? -18.719 -12.195 -8.75 1 92.69 245 ALA B CA 1
ATOM 4567 C C . ALA B 1 245 ? -19.656 -12.383 -9.938 1 92.69 245 ALA B C 1
ATOM 4569 O O . ALA B 1 245 ? -20.219 -13.461 -10.125 1 92.69 245 ALA B O 1
ATOM 4570 N N . ILE B 1 246 ? -19.797 -11.375 -10.758 1 90.56 246 ILE B N 1
ATOM 4571 C CA . ILE B 1 246 ? -20.703 -11.438 -11.898 1 90.56 246 ILE B CA 1
ATOM 4572 C C . ILE B 1 246 ? -20.188 -12.461 -12.906 1 90.56 246 ILE B C 1
ATOM 4574 O O . ILE B 1 246 ? -20.969 -13.211 -13.492 1 90.56 246 ILE B O 1
ATOM 4578 N N . ASP B 1 247 ? -18.906 -12.516 -13.031 1 85.44 247 ASP B N 1
ATOM 4579 C CA . ASP B 1 247 ? -18.297 -13.461 -13.961 1 85.44 247 ASP B CA 1
ATOM 4580 C C . ASP B 1 247 ? -18.5 -14.898 -13.492 1 85.44 247 ASP B C 1
ATOM 4582 O O . ASP B 1 247 ? -18.688 -15.805 -14.305 1 85.44 247 ASP B O 1
ATOM 4586 N N . ALA B 1 248 ? -18.484 -15.117 -12.25 1 84.06 248 ALA B N 1
ATOM 4587 C CA . ALA B 1 248 ? -18.656 -16.469 -11.703 1 84.06 248 ALA B CA 1
ATOM 4588 C C . ALA B 1 248 ? -20.094 -16.938 -11.852 1 84.06 248 ALA B C 1
ATOM 4590 O O . ALA B 1 248 ? -20.344 -18.141 -11.961 1 84.06 248 ALA B O 1
ATOM 4591 N N . LEU B 1 249 ? -21.109 -16.094 -11.883 1 82.38 249 LEU B N 1
ATOM 4592 C CA . LEU B 1 249 ? -22.516 -16.453 -11.945 1 82.38 249 LEU B CA 1
ATOM 4593 C C . LEU B 1 249 ? -22.953 -16.719 -13.391 1 82.38 249 LEU B C 1
ATOM 4595 O O . LEU B 1 249 ? -23.953 -17.391 -13.633 1 82.38 249 LEU B O 1
ATOM 4599 N N . GLN B 1 250 ? -22.453 -16.094 -14.367 1 69.44 250 GLN B N 1
ATOM 4600 C CA . GLN B 1 250 ? -22.906 -16.25 -15.75 1 69.44 250 GLN B CA 1
ATOM 4601 C C . GLN B 1 250 ? -21.938 -17.078 -16.562 1 69.44 250 GLN B C 1
ATOM 4603 O O . GLN B 1 250 ? -21.125 -16.547 -17.312 1 69.44 250 GLN B O 1
ATOM 4608 N N . PRO B 1 251 ? -22.109 -18.344 -16.375 1 55.41 251 PRO B N 1
ATOM 4609 C CA . PRO B 1 251 ? -21.359 -19.156 -17.344 1 55.41 251 PRO B CA 1
ATOM 4610 C C . PRO B 1 251 ? -21.859 -18.969 -18.766 1 55.41 251 PRO B C 1
ATOM 4612 O O . PRO B 1 251 ? -23.031 -18.625 -18.969 1 55.41 251 PRO B O 1
ATOM 4615 N N . PRO B 1 252 ? -21.094 -18.797 -20.109 1 48.44 252 PRO B N 1
ATOM 4616 C CA . PRO B 1 252 ? -19.969 -18.797 -21.031 1 48.44 252 PRO B CA 1
ATOM 4617 C C . PRO B 1 252 ? -19.266 -17.438 -21.125 1 48.44 252 PRO B C 1
ATOM 4619 O O . PRO B 1 252 ? -18.25 -17.312 -21.812 1 48.44 252 PRO B O 1
ATOM 4622 N N . PHE B 1 253 ? -20.016 -16.5 -20.859 1 41.19 253 PHE B N 1
ATOM 4623 C CA . PHE B 1 253 ? -19.562 -15.148 -21.141 1 41.19 253 PHE B CA 1
ATOM 4624 C C . PHE B 1 253 ? -18.406 -14.758 -20.219 1 41.19 253 PHE B C 1
ATOM 4626 O O . PHE B 1 253 ? -18.219 -13.578 -19.922 1 41.19 253 PHE B O 1
ATOM 4633 N N . SER B 1 254 ? -17.734 -15.641 -19.781 1 48.41 254 SER B N 1
ATOM 4634 C CA . SER B 1 254 ? -16.734 -15.531 -18.719 1 48.41 254 SER B CA 1
ATOM 4635 C C . SER B 1 254 ? -15.648 -14.516 -19.094 1 48.41 254 SER B C 1
ATOM 4637 O O . SER B 1 254 ? -14.875 -14.742 -20.016 1 48.41 254 SER B O 1
ATOM 4639 N N . VAL B 1 255 ? -16.047 -13.273 -19.281 1 45.81 255 VAL B N 1
ATOM 4640 C CA . VAL B 1 255 ? -15.109 -12.195 -19.578 1 45.81 255 VAL B CA 1
ATOM 4641 C C . VAL B 1 255 ? -13.719 -12.562 -19.078 1 45.81 255 VAL B C 1
ATOM 4643 O O . VAL B 1 255 ? -12.727 -12.398 -19.797 1 45.81 255 VAL B O 1
ATOM 4646 N N . VAL B 1 256 ? -13.57 -12.75 -17.875 1 47.5 256 VAL B N 1
ATOM 4647 C CA . VAL B 1 256 ? -12.344 -13.289 -17.297 1 47.5 256 VAL B CA 1
ATOM 4648 C C . VAL B 1 256 ? -12.18 -14.75 -17.703 1 47.5 256 VAL B C 1
ATOM 4650 O O . VAL B 1 256 ? -11.07 -15.203 -18 1 47.5 256 VAL B O 1
ATOM 4653 N N . ILE B 1 257 ? -13.406 -15.492 -17.844 1 45.03 257 ILE B N 1
ATOM 4654 C CA . ILE B 1 257 ? -13.367 -16.906 -18.172 1 45.03 257 ILE B CA 1
ATOM 4655 C C . ILE B 1 257 ? -13.891 -17.125 -19.594 1 45.03 257 ILE B C 1
ATOM 4657 O O . ILE B 1 257 ? -14.211 -18.25 -19.984 1 45.03 257 ILE B O 1
ATOM 4661 N N . HIS B 1 258 ? -13.977 -16.188 -20.375 1 41.06 258 HIS B N 1
ATOM 4662 C CA . HIS B 1 258 ? -14.68 -16.359 -21.641 1 41.06 258 HIS B CA 1
ATOM 4663 C C . HIS B 1 258 ? -13.883 -17.234 -22.594 1 41.06 258 HIS B C 1
ATOM 4665 O O . HIS B 1 258 ? -12.664 -17.078 -22.734 1 41.06 258 HIS B O 1
ATOM 4671 N N . PRO B 1 259 ? -14.562 -18.062 -23.312 1 37.12 259 PRO B N 1
ATOM 4672 C CA . PRO B 1 259 ? -14.016 -18.969 -24.328 1 37.12 259 PRO B CA 1
ATOM 4673 C C . PRO B 1 259 ? -13.32 -18.219 -25.469 1 37.12 259 PRO B C 1
ATOM 4675 O O . PRO B 1 259 ? -12.625 -18.844 -26.281 1 37.12 259 PRO B O 1
ATOM 4678 N N . LEU B 1 260 ? -13.953 -17.172 -25.953 1 36.66 260 LEU B N 1
ATOM 4679 C CA . LEU B 1 260 ? -13.469 -16.578 -27.203 1 36.66 260 LEU B CA 1
ATOM 4680 C C . LEU B 1 260 ? -12.094 -15.961 -27 1 36.66 260 LEU B C 1
ATOM 4682 O O . LEU B 1 260 ? -11.531 -15.383 -27.938 1 36.66 260 LEU B O 1
ATOM 4686 N N . LEU B 1 261 ? -11.867 -15.383 -25.938 1 41.88 261 LEU B N 1
ATOM 4687 C CA . LEU B 1 261 ? -10.445 -15.078 -25.797 1 41.88 261 LEU B CA 1
ATOM 4688 C C . LEU B 1 261 ? -9.594 -16.297 -26.172 1 41.88 261 LEU B C 1
ATOM 4690 O O . LEU B 1 261 ? -10.023 -17.438 -25.984 1 41.88 261 LEU B O 1
ATOM 4694 N N . PRO B 1 262 ? -8.789 -16.078 -27.266 1 40.59 262 PRO B N 1
ATOM 4695 C CA . PRO B 1 262 ? -8.109 -17.312 -27.672 1 40.59 262 PRO B CA 1
ATOM 4696 C C . PRO B 1 262 ? -7.965 -18.312 -26.531 1 40.59 262 PRO B C 1
ATOM 4698 O O . PRO B 1 262 ? -7.922 -17.922 -25.359 1 40.59 262 PRO B O 1
ATOM 4701 N N . PRO B 1 263 ? -8.43 -19.438 -26.891 1 43.09 263 PRO B N 1
ATOM 4702 C CA . PRO B 1 263 ? -8.406 -20.578 -25.969 1 43.09 263 PRO B CA 1
ATOM 4703 C C . PRO B 1 263 ? -7.363 -20.438 -24.875 1 43.09 263 PRO B C 1
ATOM 4705 O O . PRO B 1 263 ? -7.215 -21.328 -24.031 1 43.09 263 PRO B O 1
ATOM 4708 N N . GLY B 1 264 ? -6.082 -19.906 -25.141 1 49.69 264 GLY B N 1
ATOM 4709 C CA . GLY B 1 264 ? -4.934 -20.109 -24.281 1 49.69 264 GLY B CA 1
ATOM 4710 C C . GLY B 1 264 ? -5.098 -19.484 -22.906 1 49.69 264 GLY B C 1
ATOM 4711 O O . GLY B 1 264 ? -5.309 -18.281 -22.797 1 49.69 264 GLY B O 1
ATOM 4712 N N . ASP B 1 265 ? -5.684 -20.141 -21.844 1 59.44 265 ASP B N 1
ATOM 4713 C CA . ASP B 1 265 ? -6.168 -20.188 -20.469 1 59.44 265 ASP B CA 1
ATOM 4714 C C . ASP B 1 265 ? -5.371 -19.25 -19.562 1 59.44 265 ASP B C 1
ATOM 4716 O O . ASP B 1 265 ? -5.645 -19.141 -18.375 1 59.44 265 ASP B O 1
ATOM 4720 N N . TYR B 1 266 ? -4.398 -18.578 -20.062 1 75.19 266 TYR B N 1
ATOM 4721 C CA . TYR B 1 266 ? -3.582 -17.891 -19.078 1 75.19 266 TYR B CA 1
ATOM 4722 C C . TYR B 1 266 ? -4.145 -16.5 -18.766 1 75.19 266 TYR B C 1
ATOM 4724 O O . TYR B 1 266 ? -3.934 -15.969 -17.672 1 75.19 266 TYR B O 1
ATOM 4732 N N . PHE B 1 267 ? -5.035 -15.914 -19.781 1 80.38 267 PHE B N 1
ATOM 4733 C CA . PHE B 1 267 ? -5.574 -14.578 -19.562 1 80.38 267 PHE B CA 1
ATOM 4734 C C . PHE B 1 267 ? -6.633 -14.594 -18.469 1 80.38 267 PHE B C 1
ATOM 4736 O O . PHE B 1 267 ? -6.734 -13.656 -17.688 1 80.38 267 PHE B O 1
ATOM 4743 N N . ALA B 1 268 ? -7.418 -15.586 -18.5 1 79.25 268 ALA B N 1
ATOM 4744 C CA . ALA B 1 268 ? -8.43 -15.695 -17.453 1 79.25 268 ALA B CA 1
ATOM 4745 C C . ALA B 1 268 ? -7.789 -15.766 -16.078 1 79.25 268 ALA B C 1
ATOM 4747 O O . ALA B 1 268 ? -8.266 -15.133 -15.133 1 79.25 268 ALA B O 1
ATOM 4748 N N . ARG B 1 269 ? -6.727 -16.516 -16 1 83.62 269 ARG B N 1
ATOM 4749 C CA . ARG B 1 269 ? -6.008 -16.625 -14.742 1 83.62 269 ARG B CA 1
ATOM 4750 C C . ARG B 1 269 ? -5.387 -15.289 -14.344 1 83.62 269 ARG B C 1
ATOM 4752 O O . ARG B 1 269 ? -5.414 -14.914 -13.172 1 83.62 269 ARG B O 1
ATOM 4759 N N . PHE B 1 270 ? -4.914 -14.672 -15.383 1 88.19 270 PHE B N 1
ATOM 4760 C CA . PHE B 1 270 ? -4.34 -13.352 -15.164 1 88.19 270 PHE B CA 1
ATOM 4761 C C . PHE B 1 270 ? -5.402 -12.375 -14.664 1 88.19 270 PHE B C 1
ATOM 4763 O O . PHE B 1 270 ? -5.188 -11.664 -13.68 1 88.19 270 PHE B O 1
ATOM 4770 N N . ALA B 1 271 ? -6.488 -12.312 -15.383 1 88.81 271 ALA B N 1
ATOM 4771 C CA . ALA B 1 271 ? -7.551 -11.359 -15.07 1 88.81 271 ALA B CA 1
ATOM 4772 C C . ALA B 1 271 ? -8.07 -11.57 -13.648 1 88.81 271 ALA B C 1
ATOM 4774 O O . ALA B 1 271 ? -8.312 -10.609 -12.914 1 88.81 271 ALA B O 1
ATOM 4775 N N . LEU B 1 272 ? -8.211 -12.766 -13.273 1 89.12 272 LEU B N 1
ATOM 4776 C CA . LEU B 1 272 ? -8.727 -13.07 -11.945 1 89.12 272 LEU B CA 1
ATOM 4777 C C . LEU B 1 272 ? -7.738 -12.633 -10.867 1 89.12 272 LEU B C 1
ATOM 4779 O O . LEU B 1 272 ? -8.125 -12 -9.883 1 89.12 272 LEU B O 1
ATOM 4783 N N . ASP B 1 273 ? -6.52 -12.953 -11.039 1 92.31 273 AS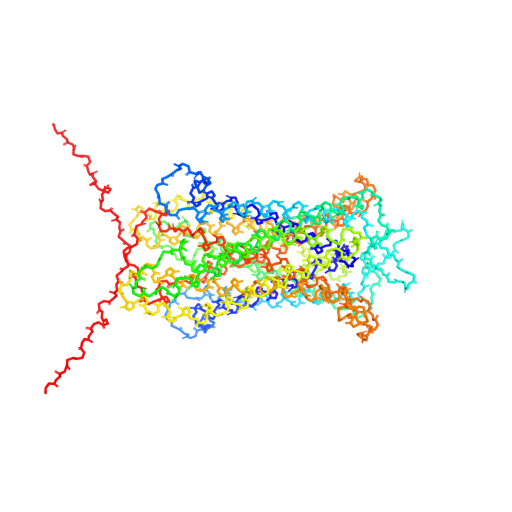P B N 1
ATOM 4784 C CA . ASP B 1 273 ? -5.496 -12.539 -10.086 1 92.31 273 ASP B CA 1
ATOM 4785 C C . ASP B 1 273 ? -5.395 -11.016 -10.016 1 92.31 273 ASP B C 1
ATOM 4787 O O . ASP B 1 273 ? -5.258 -10.445 -8.938 1 92.31 273 ASP B O 1
ATOM 4791 N N . PHE B 1 274 ? -5.484 -10.508 -11.227 1 94.19 274 PHE B N 1
ATOM 4792 C CA . PHE B 1 274 ? -5.402 -9.047 -11.297 1 94.19 274 PHE B CA 1
ATOM 4793 C C . PHE B 1 274 ? -6.531 -8.398 -10.508 1 94.19 274 PHE B C 1
ATOM 4795 O O . PHE B 1 274 ? -6.293 -7.512 -9.695 1 94.19 274 PHE B O 1
ATOM 4802 N N . LEU B 1 275 ? -7.668 -8.812 -10.727 1 94.94 275 LEU B N 1
ATOM 4803 C CA . LEU B 1 275 ? -8.844 -8.234 -10.078 1 94.94 275 LEU B CA 1
ATOM 4804 C C . LEU B 1 275 ? -8.797 -8.453 -8.57 1 94.94 275 LEU B C 1
ATOM 4806 O O . LEU B 1 275 ? -9.078 -7.535 -7.801 1 94.94 275 LEU B O 1
ATOM 4810 N N . LEU B 1 276 ? -8.383 -9.586 -8.117 1 95.12 276 LEU B N 1
ATOM 4811 C CA . LEU B 1 276 ? -8.32 -9.883 -6.691 1 95.12 276 LEU B CA 1
ATOM 4812 C C . LEU B 1 276 ? -7.223 -9.07 -6.016 1 95.12 276 LEU B C 1
ATOM 4814 O O . LEU B 1 276 ? -7.402 -8.578 -4.898 1 95.12 276 LEU B O 1
ATOM 4818 N N . MET B 1 277 ? -6.141 -8.922 -6.691 1 96.69 277 MET B N 1
ATOM 4819 C CA . MET B 1 277 ? -5.027 -8.172 -6.113 1 96.69 277 MET B CA 1
ATOM 4820 C C . MET B 1 277 ? -5.363 -6.691 -6.016 1 96.69 277 MET B C 1
ATOM 4822 O O . MET B 1 277 ? -5.125 -6.062 -4.98 1 96.69 277 MET B O 1
ATOM 4826 N N . VAL B 1 278 ? -5.945 -6.223 -7.066 1 97 278 VAL B N 1
ATOM 4827 C CA . VAL B 1 278 ? -6.348 -4.82 -7.062 1 97 278 VAL B CA 1
ATOM 4828 C C . VAL B 1 278 ? -7.418 -4.59 -6 1 97 278 VAL B C 1
ATOM 4830 O O . VAL B 1 278 ? -7.398 -3.58 -5.297 1 97 278 VAL B O 1
ATOM 4833 N N . GLY B 1 279 ? -8.305 -5.523 -5.922 1 97.38 279 GLY B N 1
ATOM 4834 C CA . GLY B 1 279 ? -9.32 -5.441 -4.887 1 97.38 279 GLY B CA 1
ATOM 4835 C C . GLY B 1 279 ? -8.742 -5.402 -3.484 1 97.38 279 GLY B C 1
ATOM 4836 O O . GLY B 1 279 ? -9.18 -4.613 -2.646 1 97.38 279 GLY B O 1
ATOM 4837 N N . GLY B 1 280 ? -7.746 -6.227 -3.227 1 97.19 280 GLY B N 1
ATOM 4838 C CA . GLY B 1 280 ? -7.102 -6.234 -1.923 1 97.19 280 GLY B CA 1
ATOM 4839 C C . GLY B 1 280 ? -6.367 -4.945 -1.613 1 97.19 280 GLY B C 1
ATOM 4840 O O . GLY B 1 280 ? -6.496 -4.398 -0.516 1 97.19 280 GLY B O 1
ATOM 4841 N N . ILE B 1 281 ? -5.664 -4.457 -2.576 1 97.5 281 ILE B N 1
ATOM 4842 C CA . ILE B 1 281 ? -4.93 -3.209 -2.4 1 97.5 281 ILE B CA 1
ATOM 4843 C C . ILE B 1 281 ? -5.91 -2.064 -2.158 1 97.5 281 ILE B C 1
ATOM 4845 O O . ILE B 1 281 ? -5.723 -1.26 -1.242 1 97.5 281 ILE B O 1
ATOM 4849 N N . GLY B 1 282 ? -6.949 -2.059 -2.955 1 97.62 282 GLY B N 1
ATOM 4850 C CA . GLY B 1 282 ? -7.961 -1.026 -2.779 1 97.62 282 GLY B CA 1
ATOM 4851 C C . GLY B 1 282 ? -8.625 -1.067 -1.417 1 97.62 282 GLY B C 1
ATOM 4852 O O . GLY B 1 282 ? -8.875 -0.023 -0.811 1 97.62 282 GLY B O 1
ATOM 4853 N N . CYS B 1 283 ? -8.844 -2.195 -0.947 1 97.31 283 CYS B N 1
ATOM 4854 C CA . CYS B 1 283 ? -9.508 -2.375 0.337 1 97.31 283 CYS B CA 1
ATOM 4855 C C . CYS B 1 283 ? -8.656 -1.825 1.476 1 97.31 283 CYS B C 1
ATOM 4857 O O . CYS B 1 283 ? -9.125 -0.987 2.252 1 97.31 283 CYS B O 1
ATOM 4859 N N . PHE B 1 284 ? -7.426 -2.164 1.483 1 97.31 284 PHE B N 1
ATOM 4860 C CA . PHE B 1 284 ? -6.617 -1.843 2.656 1 97.31 284 PHE B CA 1
ATOM 4861 C C . PHE B 1 284 ? -6.094 -0.413 2.578 1 97.31 284 PHE B C 1
ATOM 4863 O O . PHE B 1 284 ? -5.957 0.258 3.604 1 97.31 284 PHE B O 1
ATOM 4870 N N . VAL B 1 285 ? -5.871 0.081 1.374 1 95.94 285 VAL B N 1
ATOM 4871 C CA . VAL B 1 285 ? -5.449 1.472 1.252 1 95.94 285 VAL B CA 1
ATOM 4872 C C . VAL B 1 285 ? -6.609 2.396 1.611 1 95.94 285 VAL B C 1
ATOM 4874 O O . VAL B 1 285 ? -6.43 3.373 2.344 1 95.94 285 VAL B O 1
ATOM 4877 N N . SER B 1 286 ? -7.785 2.1 1.12 1 96.75 286 SER B N 1
ATOM 4878 C CA . SER B 1 286 ? -8.945 2.92 1.466 1 96.75 286 SER B CA 1
ATOM 4879 C C . SER B 1 286 ? -9.219 2.885 2.965 1 96.75 286 SER B C 1
ATOM 4881 O O . SER B 1 286 ? -9.539 3.912 3.568 1 96.75 286 SER B O 1
ATOM 4883 N N . SER B 1 287 ? -9.047 1.758 3.566 1 95.69 287 SER B N 1
ATOM 4884 C CA . SER B 1 287 ? -9.258 1.622 5.004 1 95.69 287 SER B CA 1
ATOM 4885 C C . SER B 1 287 ? -8.211 2.391 5.797 1 95.69 287 SER B C 1
ATOM 4887 O O . SER B 1 287 ? -8.516 2.973 6.84 1 95.69 287 SER B O 1
ATOM 4889 N N . ALA B 1 288 ? -7.016 2.35 5.305 1 94.19 288 ALA B N 1
ATOM 4890 C CA . ALA B 1 288 ? -5.961 3.113 5.965 1 94.19 288 ALA B CA 1
ATOM 4891 C C . ALA B 1 288 ? -6.273 4.605 5.949 1 94.19 288 ALA B C 1
ATOM 4893 O O . ALA B 1 288 ? -6.082 5.297 6.953 1 94.19 288 ALA B O 1
ATOM 4894 N N . ILE B 1 289 ? -6.758 5.035 4.848 1 93.88 289 ILE B N 1
ATOM 4895 C CA . ILE B 1 289 ? -7.102 6.445 4.727 1 93.88 289 ILE B CA 1
ATOM 4896 C C . ILE B 1 289 ? -8.273 6.773 5.648 1 93.88 289 ILE B C 1
ATOM 4898 O O . ILE B 1 289 ? -8.312 7.844 6.258 1 93.88 289 ILE B O 1
ATOM 4902 N N . THR B 1 290 ? -9.18 5.875 5.75 1 93.19 290 THR B N 1
ATOM 4903 C CA . THR B 1 290 ? -10.297 6.062 6.68 1 93.19 290 THR B CA 1
ATOM 4904 C C . THR B 1 290 ? -9.781 6.246 8.102 1 93.19 290 THR B C 1
ATOM 4906 O O . THR B 1 290 ? -10.258 7.121 8.828 1 93.19 290 THR B O 1
ATOM 4909 N N . LEU B 1 291 ? -8.812 5.523 8.461 1 90.88 291 LEU B N 1
ATOM 4910 C CA . LEU B 1 291 ? -8.242 5.625 9.797 1 90.88 291 LEU B CA 1
ATOM 4911 C C . LEU B 1 291 ? -7.566 6.977 10 1 90.88 291 LEU B C 1
ATOM 4913 O O . LEU B 1 291 ? -7.664 7.574 11.07 1 90.88 291 LEU B O 1
ATOM 4917 N N . LEU B 1 292 ? -6.957 7.461 8.945 1 89.19 292 LEU B N 1
ATOM 4918 C CA . LEU B 1 292 ? -6.27 8.742 9.039 1 89.19 292 LEU B CA 1
ATOM 4919 C C . LEU B 1 292 ? -7.27 9.891 9.164 1 89.19 292 LEU B C 1
ATOM 4921 O O . LEU B 1 292 ? -6.988 10.891 9.828 1 89.19 292 LEU B O 1
ATOM 4925 N N . VAL B 1 293 ? -8.383 9.656 8.586 1 87.69 293 VAL B N 1
ATOM 4926 C CA . VAL B 1 293 ? -9.406 10.695 8.625 1 87.69 293 VAL B CA 1
ATOM 4927 C C . VAL B 1 293 ? -10.133 10.664 9.969 1 87.69 293 VAL B C 1
ATOM 4929 O O . VAL B 1 293 ? -10.414 11.711 10.555 1 87.69 293 VAL B O 1
ATOM 4932 N N . PHE B 1 294 ? -10.352 9.523 10.477 1 85.25 294 PHE B N 1
ATOM 4933 C CA . PHE B 1 294 ? -11.102 9.383 11.719 1 85.25 294 PHE B CA 1
ATOM 4934 C C . PHE B 1 294 ? -10.219 9.68 12.93 1 85.25 294 PHE B C 1
ATOM 4936 O O . PHE B 1 294 ? -10.703 10.156 13.953 1 85.25 294 PHE B O 1
ATOM 4943 N N . PHE B 1 295 ? -9 9.367 12.812 1 85.25 295 PHE B N 1
ATOM 4944 C CA . PHE B 1 295 ? -8.047 9.578 13.898 1 85.25 295 PHE B CA 1
ATOM 4945 C C . PHE B 1 295 ? -6.863 10.414 13.43 1 85.25 295 PHE B C 1
ATOM 4947 O O . PHE B 1 295 ? -5.738 9.922 13.359 1 85.25 295 PHE B O 1
ATOM 4954 N N . PRO B 1 296 ? -7.246 11.656 13.211 1 79.81 296 PRO B N 1
ATOM 4955 C CA . PRO B 1 296 ? -6.172 12.516 12.719 1 79.81 296 PRO B CA 1
ATOM 4956 C C . PRO B 1 296 ? -5.121 12.812 13.789 1 79.81 296 PRO B C 1
ATOM 4958 O O . PRO B 1 296 ? -5.465 13.031 14.953 1 79.81 296 PRO B O 1
ATOM 4961 N N . ARG B 1 297 ? -3.896 12.773 13.359 1 75.81 297 ARG B N 1
ATOM 4962 C CA . ARG B 1 297 ? -2.805 13.133 14.258 1 75.81 297 ARG B CA 1
ATOM 4963 C C . ARG B 1 297 ? -2.273 14.531 13.945 1 75.81 297 ARG B C 1
ATOM 4965 O O . ARG B 1 297 ? -2.219 14.93 12.789 1 75.81 297 ARG B O 1
ATOM 4972 N N . SER B 1 298 ? -2.076 15.305 14.953 1 71.81 298 SER B N 1
ATOM 4973 C CA . SER B 1 298 ? -1.472 16.625 14.789 1 71.81 298 SER B CA 1
ATOM 4974 C C . SER B 1 298 ? -0.007 16.625 15.211 1 71.81 298 SER B C 1
ATOM 4976 O O . SER B 1 298 ? 0.298 16.547 16.406 1 71.81 298 SER B O 1
ATOM 4978 N N . PHE B 1 299 ? 0.794 16.719 14.25 1 67.75 299 PHE B N 1
ATOM 4979 C CA . PHE B 1 299 ? 2.225 16.734 14.531 1 67.75 299 PHE B CA 1
ATOM 4980 C C . PHE B 1 299 ? 2.613 18 15.273 1 67.75 299 PHE B C 1
ATOM 4982 O O . PHE B 1 299 ? 3.551 18 16.078 1 67.75 299 PHE B O 1
ATOM 4989 N N . THR B 1 300 ? 1.798 18.969 15.023 1 68.88 300 THR B N 1
ATOM 4990 C CA . THR B 1 300 ? 2.043 20.234 15.719 1 68.88 300 THR B CA 1
ATOM 4991 C C . THR B 1 300 ? 1.812 20.078 17.219 1 68.88 300 THR B C 1
ATOM 4993 O O . THR B 1 300 ? 2.637 20.5 18.031 1 68.88 300 THR B O 1
ATOM 4996 N N . HIS B 1 301 ? 0.789 19.406 17.469 1 69.31 301 HIS B N 1
ATOM 4997 C CA . HIS B 1 301 ? 0.465 19.203 18.875 1 69.31 301 HIS B CA 1
ATOM 4998 C C . HIS B 1 301 ? 1.426 18.203 19.531 1 69.31 301 HIS B C 1
ATOM 5000 O O . HIS B 1 301 ? 1.819 18.391 20.688 1 69.31 301 HIS B O 1
ATOM 5006 N N . GLU B 1 302 ? 1.845 17.328 18.781 1 70.69 302 GLU B N 1
ATOM 5007 C CA . GLU B 1 302 ? 2.762 16.312 19.297 1 70.69 302 GLU B CA 1
ATOM 5008 C C . GLU B 1 302 ? 4.141 16.906 19.562 1 70.69 302 GLU B C 1
ATOM 5010 O O . GLU B 1 302 ? 4.871 16.438 20.438 1 70.69 302 GLU B O 1
ATOM 5015 N N . ALA B 1 303 ? 4.383 17.953 18.781 1 67.88 303 ALA B N 1
ATOM 5016 C CA . ALA B 1 303 ? 5.664 18.625 18.953 1 67.88 303 ALA B CA 1
ATOM 5017 C C . ALA B 1 303 ? 5.582 19.672 20.062 1 67.88 303 ALA B C 1
ATOM 5019 O O . ALA B 1 303 ? 6.574 20.328 20.391 1 67.88 303 ALA B O 1
ATOM 5020 N N . GLY B 1 304 ? 4.41 19.859 20.609 1 65.25 304 GLY B N 1
ATOM 5021 C CA . GLY B 1 304 ? 4.234 20.766 21.734 1 65.25 304 GLY B CA 1
ATOM 5022 C C . GLY B 1 304 ? 3.861 22.172 21.328 1 65.25 304 GLY B C 1
ATOM 5023 O O . GLY B 1 304 ? 3.988 23.109 22.109 1 65.25 304 GLY B O 1
ATOM 5024 N N . TYR B 1 305 ? 3.494 22.312 20 1 68.25 305 TYR B N 1
ATOM 5025 C CA . TYR B 1 305 ? 3.18 23.656 19.516 1 68.25 305 TYR B CA 1
ATOM 5026 C C . TYR B 1 305 ? 1.685 23.797 19.25 1 68.25 305 TYR B C 1
ATOM 5028 O O . TYR B 1 305 ? 0.97 22.812 19.125 1 68.25 305 TYR B O 1
ATOM 5036 N N . THR B 1 306 ? 1.195 25.125 19.453 1 67.25 306 THR B N 1
ATOM 5037 C CA . THR B 1 306 ? -0.176 25.453 19.078 1 67.25 306 THR B CA 1
ATOM 5038 C C . THR B 1 306 ? -0.199 26.391 17.875 1 67.25 306 THR B C 1
ATOM 5040 O O . THR B 1 306 ? 0.644 27.281 17.766 1 67.25 306 THR B O 1
ATOM 5043 N N . ALA B 1 307 ? -0.777 25.953 16.797 1 61.81 307 ALA B N 1
ATOM 5044 C CA . ALA B 1 307 ? -0.794 26.734 15.562 1 61.81 307 ALA B CA 1
ATOM 5045 C C . ALA B 1 307 ? -1.905 27.781 15.586 1 61.81 307 ALA B C 1
ATOM 5047 O O . ALA B 1 307 ? -3.062 27.453 15.867 1 61.81 307 ALA B O 1
ATOM 5048 N N . ARG B 1 308 ? -1.521 29.156 15.75 1 61.06 308 ARG B N 1
ATOM 5049 C CA . ARG B 1 308 ? -2.52 30.188 15.492 1 61.06 308 ARG B CA 1
ATOM 5050 C C . ARG B 1 308 ? -2.488 30.625 14.031 1 61.06 308 ARG B C 1
ATOM 5052 O O . ARG B 1 308 ? -1.423 30.938 13.492 1 61.06 308 ARG B O 1
ATOM 5059 N N . MET B 1 309 ? -3.393 30.203 13.211 1 59.06 309 MET B N 1
ATOM 5060 C CA . MET B 1 309 ? -3.455 30.531 11.789 1 59.06 309 MET B CA 1
ATOM 5061 C C . MET B 1 309 ? -3.912 31.969 11.578 1 59.06 309 MET B C 1
ATOM 5063 O O . MET B 1 309 ? -4.82 32.438 12.258 1 59.06 309 MET B O 1
ATOM 5067 N N . HIS B 1 310 ? -3.01 32.906 11.023 1 57.59 310 HIS B N 1
ATOM 5068 C CA . HIS B 1 310 ? -3.387 34.281 10.711 1 57.59 310 HIS B CA 1
ATOM 5069 C C . HIS B 1 310 ? -3.736 34.438 9.234 1 57.59 310 HIS B C 1
ATOM 5071 O O . HIS B 1 310 ? -3.139 33.781 8.383 1 57.59 310 HIS B O 1
ATOM 5077 N N . VAL B 1 311 ? -4.961 35 8.93 1 57.56 311 VAL B N 1
ATOM 5078 C CA . VAL B 1 311 ? -5.348 35.438 7.586 1 57.56 311 VAL B CA 1
ATOM 5079 C C . VAL B 1 311 ? -4.418 36.531 7.102 1 57.56 311 VAL B C 1
ATOM 5081 O O . VAL B 1 311 ? -4.18 37.5 7.82 1 57.56 311 VAL B O 1
ATOM 5084 N N . PRO B 1 312 ? -3.688 36.438 6.109 1 53.69 312 PRO B N 1
ATOM 5085 C CA . PRO B 1 312 ? -2.922 37.625 5.656 1 53.69 312 PRO B CA 1
ATOM 5086 C C . PRO B 1 312 ? -3.801 38.844 5.414 1 53.69 312 PRO B C 1
ATOM 5088 O O . PRO B 1 312 ? -4.93 38.719 4.934 1 53.69 312 PRO B O 1
ATOM 5091 N N . LEU B 1 313 ? -3.684 40 6.113 1 45 313 LEU B N 1
ATOM 5092 C CA . LEU B 1 313 ? -4.348 41.312 6.031 1 45 313 LEU B CA 1
ATOM 5093 C C . LEU B 1 313 ? -4.457 41.781 4.582 1 45 313 LEU B C 1
ATOM 5095 O O . LEU B 1 313 ? -5.348 42.562 4.238 1 45 313 LEU B O 1
ATOM 5099 N N . ASN B 1 314 ? -3.586 41.562 3.709 1 44.34 314 ASN B N 1
ATOM 5100 C CA . ASN B 1 314 ? -3.604 42.344 2.477 1 44.34 314 ASN B CA 1
ATOM 5101 C C . ASN B 1 314 ? -4.855 42.062 1.653 1 44.34 314 ASN B C 1
ATOM 5103 O O . ASN B 1 314 ? -4.973 42.531 0.518 1 44.34 314 ASN B O 1
ATOM 5107 N N . SER B 1 315 ? -5.586 41.125 1.868 1 43.91 315 SER B N 1
ATOM 5108 C CA . SER B 1 315 ? -6.703 40.969 0.943 1 43.91 315 SER B CA 1
ATOM 5109 C C . SER B 1 315 ? -7.812 41.969 1.247 1 43.91 315 SER B C 1
ATOM 5111 O O . SER B 1 315 ? -8.883 41.938 0.641 1 43.91 315 SER B O 1
ATOM 5113 N N . ARG B 1 316 ? -7.746 42.781 2.383 1 42.53 316 ARG B N 1
ATOM 5114 C CA . ARG B 1 316 ? -8.75 43.812 2.553 1 42.53 316 ARG B CA 1
ATOM 5115 C C . ARG B 1 316 ? -8.391 45.062 1.75 1 42.53 316 ARG B C 1
ATOM 5117 O O . ARG B 1 316 ? -7.961 46.062 2.316 1 42.53 316 ARG B O 1
ATOM 5124 N N . LYS B 1 317 ? -7.566 45.125 0.754 1 42.5 317 LYS B N 1
ATOM 5125 C CA . LYS B 1 317 ? -7.652 46.406 0.065 1 42.5 317 LYS B CA 1
ATOM 5126 C C . LYS B 1 317 ? -9.07 46.656 -0.431 1 42.5 317 LYS B C 1
ATOM 5128 O O . LYS B 1 317 ? -9.586 45.938 -1.268 1 42.5 317 LYS B O 1
ATOM 5133 N N . VAL B 1 318 ? -9.898 47.281 0.33 1 42.41 318 VAL B N 1
ATOM 5134 C CA . VAL B 1 318 ? -11.117 48 -0.036 1 42.41 318 VAL B CA 1
ATOM 5135 C C . VAL B 1 318 ? -10.852 48.875 -1.265 1 42.41 318 VAL B C 1
ATOM 5137 O O . VAL B 1 318 ? -9.875 49.625 -1.308 1 42.41 318 VAL B O 1
ATOM 5140 N N . PRO B 1 319 ? -11.336 48.531 -2.451 1 42.28 319 PRO B N 1
ATOM 5141 C CA . PRO B 1 319 ? -11.273 49.531 -3.516 1 42.28 319 PRO B CA 1
ATOM 5142 C C . PRO B 1 319 ? -11.664 50.938 -3.033 1 42.28 319 PRO B C 1
ATOM 5144 O O . PRO B 1 319 ? -12.648 51.094 -2.303 1 42.28 319 PRO B O 1
ATOM 5147 N N . SER B 1 320 ? -10.695 51.781 -2.732 1 38.12 320 SER B N 1
ATOM 5148 C CA . SER B 1 320 ? -11.008 53.188 -2.557 1 38.12 320 SER B CA 1
ATOM 5149 C C . SER B 1 320 ? -11.984 53.688 -3.623 1 38.12 320 SER B C 1
ATOM 5151 O O . SER B 1 320 ? -11.727 53.531 -4.82 1 38.12 320 SER B O 1
ATOM 5153 N N . THR B 1 321 ? -13.25 53.594 -3.447 1 36.22 321 THR B N 1
ATOM 5154 C CA . THR B 1 321 ? -14.203 54.406 -4.215 1 36.22 321 THR B CA 1
ATOM 5155 C C . THR B 1 321 ? -13.734 55.844 -4.305 1 36.22 321 THR B C 1
ATOM 5157 O O . THR B 1 321 ? -13.688 56.562 -3.295 1 36.22 321 THR B O 1
ATOM 5160 N N . THR B 1 322 ? -12.719 56.219 -5.137 1 33.5 322 THR B N 1
ATOM 5161 C CA . THR B 1 322 ? -12.617 57.594 -5.578 1 33.5 322 THR B CA 1
ATOM 5162 C C . THR B 1 322 ? -13.984 58.125 -5.98 1 33.5 322 THR B C 1
ATOM 5164 O O . THR B 1 322 ? -14.664 57.562 -6.832 1 33.5 322 THR B O 1
ATOM 5167 N N . SER B 1 323 ? -14.477 59.125 -5.227 1 27.66 323 SER B N 1
ATOM 5168 C CA . SER B 1 323 ? -15.383 60.156 -5.727 1 27.66 323 SER B CA 1
ATOM 5169 C C . SER B 1 323 ? -14.773 60.906 -6.898 1 27.66 323 SER B C 1
ATOM 5171 O O . SER B 1 323 ? -13.562 61.156 -6.93 1 27.66 323 SER B O 1
#

Foldseek 3Di:
DFFAALVLLVLLLVLLVVLVVVLQVLCCQQPNVVLCDPPDDDDPSVVVNLLNVLCVLQSVLSNCLSVLSSVQQVVQAWDQDPVRDITRDGPVPGDPVSVVVQLVSQLSNLQSLLSVLLLLLCVQLVLVCLLPQDPDGDDLCPDPSNVCSVVSSVCSNPVSSVLSVVCVVVSNLSVLSSLQVSLVSLVVSLVSCVVSLVCLVVSLVVCVVVPDAPVVSVLSVVLSVLVVVLSVLSCLQRVLSNLVSVLVPDPQPNVLPHCPPPNPNVSSNVSNSVSSNSNSRSVSSSVSSSSCSSRPDDPCVVVVHDDRDDDPPVVPPDPPPDD/DFFAALVLLVLLLVLLVVLVVVLQVLCCQQPNVVLCDPPDDDDPSVVVNLLNVLCVLQSVLSNCLSVLSSVQQVVQAWDQDPVRDITRDGPVPGDPVSVVVQLVSQLSNLQSLLSVLLLLLCVQLVLVCLLPQDPDGDDLCPDPSNVCSVVSSVCSNPVSSVLSVVCVVVSNLSVLSSLQVSLVSLVVSLVSCVVSLVCLVVSLVVCVVVPDAPVVSVLSVVLSVLVVVLSVLSCLQRVLSNLVSVLVVDPQCNVLNHCPPPNPNVSSNVSNSVSSNSNSRSVSSSVSSSSCSSRPDDPCVVVVHDDRDDDPPVVPPDPPPDD

Solvent-accessible surface area (backbone atoms only — not comparable to full-atom values): 33934 Å² total; per-residue (Å²): 113,50,72,53,51,37,58,40,31,39,49,38,19,52,51,30,49,52,47,44,53,47,50,54,51,50,40,40,70,59,58,63,53,49,68,73,50,81,85,52,82,90,70,90,50,62,62,59,27,54,53,48,50,33,50,65,50,20,39,58,32,42,28,52,33,23,42,52,50,18,52,49,37,36,71,64,36,61,38,73,41,96,88,67,49,68,38,41,45,44,72,89,74,53,56,71,69,60,57,65,49,45,61,62,37,47,41,37,44,25,48,21,50,16,36,49,48,37,51,54,42,42,53,44,30,50,52,49,48,61,68,65,52,56,94,61,86,74,58,63,90,78,32,70,42,43,51,52,35,52,53,51,32,50,48,31,60,49,44,36,38,44,49,38,62,73,28,58,87,40,66,83,49,25,56,38,51,48,31,34,54,52,17,48,53,47,41,51,54,51,58,56,39,48,56,54,63,68,49,42,63,60,49,50,52,50,44,53,71,71,63,53,55,58,65,55,52,32,50,51,52,50,48,50,53,50,46,53,53,26,53,54,23,41,49,38,18,19,50,35,37,30,51,54,19,54,37,69,70,40,87,69,68,10,76,48,65,28,64,78,52,70,76,70,69,38,54,31,51,46,46,49,42,49,29,48,41,42,15,43,52,11,44,54,52,21,50,50,45,49,48,47,67,74,56,64,73,55,57,45,54,74,66,71,41,50,79,48,62,48,76,75,69,78,77,68,68,69,78,76,78,78,128,109,50,71,53,52,38,58,40,32,39,48,38,19,51,51,29,48,53,46,44,53,47,51,53,51,50,40,41,71,57,58,65,52,48,67,73,49,82,86,51,82,90,70,92,50,61,63,58,27,53,53,47,52,34,50,66,51,20,39,58,31,42,28,52,33,23,44,50,50,18,51,49,38,36,71,64,37,63,38,74,41,93,88,68,49,70,40,44,46,44,72,89,73,53,54,70,71,62,57,65,49,45,61,61,38,47,42,38,44,25,49,23,51,16,36,49,50,37,51,53,40,42,54,44,29,50,52,49,48,61,67,64,52,55,95,62,85,74,58,63,91,78,32,70,42,42,51,50,36,52,52,52,33,50,47,31,60,49,46,36,39,44,51,38,61,73,28,59,88,40,66,82,48,26,56,38,52,47,32,34,53,52,18,49,54,46,42,51,53,51,56,55,38,48,55,54,61,68,46,42,62,61,48,51,52,50,43,54,72,71,65,53,54,58,63,56,53,33,48,50,51,49,48,50,54,50,46,52,53,25,52,54,24,40,48,38,17,19,50,34,38,29,52,54,20,54,39,70,70,40,85,66,69,9,76,49,64,28,63,78,52,71,75,73,68,38,56,30,50,46,45,50,41,49,30,48,42,43,16,42,51,12,43,54,52,24,49,50,46,50,47,48,66,76,54,63,71,55,56,45,55,74,67,72,41,52,78,49,62,48,76,75,68,77,79,68,69,68,78,75,77,77,128

Nearest PDB structures (foldseek):
  9epo-assembly1_D  TM=4.257E-01  e=2.067E-03  Homo sapiens
  8j9n-assembly1_B  TM=4.717E-01  e=1.075E-02  Homo sapiens
  3q0k-assembly2_C  TM=1.745E-01  e=3.836E+00  Homo sapiens
  9epo-assembly1_D  TM=4.262E-01  e=1.388E-03  Homo sapiens
  8j9n-assembly1_B  TM=4.879E-01  e=1.144E-02  Homo sapiens

pLDDT: mean 85.03, std 16.47, range [27.66, 98.38]